Protein AF-A0A518D1M3-F1 (afdb_monomer_lite)

Radius of gyration: 29.86 Å; chains: 1; bounding box: 69×58×86 Å

Secondary structure (DSSP, 8-state):
--B-SEEES--TTSHHHHSSS----PEEEEEPPGGGGGSTT-TT--SEEEEEE-BS--GGG-B-TTSPBPPPB--B--TTTTSSTTEEEEEEES-SS-TT-EEEEEETTEEEE-----GGGB-HHHHHHHHHHHHHHHTTTT---S----S--TTHHHHHHHHHHTHHHHHHHHHHHHHHHHHHHHHHHHHHTTS---HHHHHHHTPPPPPPPPHHHHHHHHHHHHHHHHHHHHHTT-HHHHHHHHHHHGGGEEEETTTTEEEE-HHHHHHT--SS-THHHHHHHHTPPPTTS-SSPPPHHHHHHHHHHHHHH-----SHHHHHHHHHHHGGGEEEETTTTSEEEEPPPPTT---S-TTT-TTEEEEEEEEEETTEEEEEEEEEE-TT-EEEEE--TTS-PPB-EEE----TTEEE-SPPBPPPPEEPTT-TT-EEEESEEEEEEEEEE-TTS-TT---EEEEEE-EE-SS-BPPPEEEEEEEEE-S---

Organism: NCBI:txid2528008

Sequence (490 aa):
MCLDHSAHGLRANHAIFQGPLPVQITYDETPTPEGYRSWPGGAELGPTMQTWRVQTRGFSDGRDENGERVEPGIVATPEGFLDSPDAEIVSGGLNMKGPRSVAIGRHGNLTLWGFHARPDRLTPDARNAFVNTVVWTAGFDGQRPLVRNVARSRDGVEGVLSFSRAIRTSWDSMNEWIDEQNAELEALRAEAATRELDDDERQRLEGVPRKKQSFEAFAEERLRRYHGDERFELFGTDVDAHARWYEEHLEYLVWNADDYRFDVDPNALALGLSNREVDSLYDAIDLIVDADETDDEIDEQSARALVFLARYTGQALGTRDEWTAWLDQVEERLFFSDVGGYRFFVEPLPPGAIEPPDPGNDKVSFAASLVDGDDGPQLVLRVRLAPGWHLYDRVPPSAPYTVLSIDGDLAGPLSARGAWTRPRSAPYPGTPGITVWEHRVEFTRAVNVDSSESTADLGSISIAFQVCDDQRCLRPTQLEVPIVDRREAR

InterPro domains:
  IPR028250 Thiol:disulfide interchange protein DsbD, N-terminal domain [PF11412] (368-478)
  IPR036929 Thiol:disulfide interchange protein DsbD, N-terminal domain superfamily [G3DSA:2.60.40.1250] (356-490)

Structure (mmCIF, N/CA/C/O backbone):
data_AF-A0A518D1M3-F1
#
_entry.id   AF-A0A518D1M3-F1
#
loop_
_atom_site.group_PDB
_atom_site.id
_atom_site.type_symbol
_atom_site.label_atom_id
_atom_site.label_alt_id
_atom_site.label_comp_id
_atom_site.label_asym_id
_atom_site.label_entity_id
_atom_site.label_seq_id
_atom_site.pdbx_PDB_ins_code
_atom_site.Cartn_x
_atom_site.Cartn_y
_atom_site.Cartn_z
_atom_site.occupancy
_atom_site.B_iso_or_equiv
_atom_site.auth_seq_id
_atom_site.auth_comp_id
_atom_site.auth_asym_id
_atom_site.auth_atom_id
_atom_site.pdbx_PDB_model_num
ATOM 1 N N . MET A 1 1 ? 14.874 -6.002 -9.501 1.00 80.00 1 MET A N 1
ATOM 2 C CA . MET A 1 1 ? 15.933 -5.101 -9.998 1.00 80.00 1 MET A CA 1
ATOM 3 C C . MET A 1 1 ? 15.615 -4.765 -11.439 1.00 80.00 1 MET A C 1
ATOM 5 O O . MET A 1 1 ? 15.471 -5.687 -12.231 1.00 80.00 1 MET A O 1
ATOM 9 N N . CYS A 1 2 ? 15.364 -3.491 -11.722 1.00 90.38 2 CYS A N 1
ATOM 10 C CA . CYS A 1 2 ? 15.031 -2.947 -13.047 1.00 90.38 2 CYS A CA 1
ATOM 11 C C . CYS A 1 2 ? 14.865 -1.415 -13.005 1.00 90.38 2 CYS A C 1
ATOM 13 O O . CYS A 1 2 ? 14.185 -0.867 -13.868 1.00 90.38 2 CYS A O 1
ATOM 15 N N . LEU A 1 3 ? 15.358 -0.742 -11.957 1.00 95.50 3 LEU A N 1
ATOM 16 C CA . LEU A 1 3 ? 15.304 0.716 -11.865 1.00 95.50 3 LEU A CA 1
ATOM 17 C C . LEU A 1 3 ? 16.443 1.302 -12.695 1.00 95.50 3 LEU A C 1
ATOM 19 O O . LEU A 1 3 ? 17.577 0.823 -12.628 1.00 95.50 3 LEU A O 1
ATOM 23 N N . ASP A 1 4 ? 16.116 2.331 -13.455 1.00 95.00 4 ASP A N 1
ATOM 24 C CA . ASP A 1 4 ? 17.014 3.042 -14.343 1.00 95.00 4 ASP A CA 1
ATOM 25 C C . ASP A 1 4 ? 17.515 4.356 -13.718 1.00 95.00 4 ASP A C 1
ATOM 27 O O . ASP A 1 4 ? 17.460 4.550 -12.503 1.00 95.00 4 ASP A O 1
ATOM 31 N N . HIS A 1 5 ? 18.039 5.272 -14.533 1.00 94.81 5 HIS A N 1
ATOM 32 C CA . HIS A 1 5 ? 18.809 6.407 -14.038 1.00 94.81 5 HIS A CA 1
ATOM 33 C C . HIS A 1 5 ? 18.028 7.595 -13.460 1.00 94.81 5 HIS A C 1
ATOM 35 O O . HIS A 1 5 ? 18.636 8.458 -12.815 1.00 94.81 5 HIS A O 1
ATOM 41 N N . SER A 1 6 ? 16.722 7.692 -13.715 1.00 97.44 6 SER A N 1
ATOM 42 C CA . SER A 1 6 ? 15.926 8.870 -13.345 1.00 97.44 6 SER A CA 1
ATOM 43 C C . SER A 1 6 ? 14.744 8.535 -12.448 1.00 97.44 6 SER A C 1
ATOM 45 O O . SER A 1 6 ? 14.057 7.533 -12.638 1.00 97.44 6 SER A O 1
ATOM 47 N N . ALA A 1 7 ? 14.474 9.435 -11.504 1.00 98.06 7 ALA A N 1
ATOM 48 C CA . ALA A 1 7 ? 13.261 9.454 -10.701 1.00 98.06 7 ALA A CA 1
ATOM 49 C C . ALA A 1 7 ? 12.123 10.156 -11.453 1.00 98.06 7 ALA A C 1
ATOM 51 O O . ALA A 1 7 ? 12.363 11.026 -12.289 1.00 98.06 7 ALA A O 1
ATOM 52 N N . HIS A 1 8 ? 10.881 9.831 -11.112 1.00 97.38 8 HIS A N 1
ATOM 53 C CA . HIS A 1 8 ? 9.694 10.580 -11.529 1.00 97.38 8 HIS A CA 1
ATOM 54 C C . HIS A 1 8 ? 8.667 10.607 -10.395 1.00 97.38 8 HIS A C 1
ATOM 56 O O . HIS A 1 8 ? 8.782 9.848 -9.433 1.00 97.38 8 HIS A O 1
ATOM 62 N N . GLY A 1 9 ? 7.647 11.465 -10.501 1.00 94.44 9 GLY A N 1
ATOM 63 C CA . GLY A 1 9 ? 6.623 11.588 -9.455 1.00 94.44 9 GLY A CA 1
ATOM 64 C C . GLY A 1 9 ? 7.218 11.985 -8.100 1.00 94.44 9 GLY A C 1
ATOM 65 O O . GLY A 1 9 ? 6.880 11.394 -7.080 1.00 94.44 9 GLY A O 1
ATOM 66 N N . LEU A 1 10 ? 8.175 12.918 -8.105 1.00 94.94 10 LEU A N 1
ATOM 67 C CA . LEU A 1 10 ? 8.869 13.345 -6.896 1.00 94.94 10 LEU A CA 1
ATOM 68 C C . LEU A 1 10 ? 7.947 14.172 -6.001 1.00 94.94 10 LEU A C 1
ATOM 70 O O . LEU A 1 10 ? 7.355 15.154 -6.451 1.00 94.94 10 LEU A O 1
ATOM 74 N N . ARG A 1 11 ? 7.948 13.870 -4.703 1.00 93.69 11 ARG A N 1
ATOM 75 C CA . ARG A 1 11 ? 7.491 14.809 -3.673 1.00 93.69 11 ARG A CA 1
ATOM 76 C C . ARG A 1 11 ? 8.565 15.875 -3.456 1.00 93.69 11 ARG A C 1
ATOM 78 O O . ARG A 1 11 ? 9.362 15.775 -2.534 1.00 93.69 11 ARG A O 1
ATOM 85 N N . ALA A 1 12 ? 8.625 16.882 -4.328 1.00 90.44 12 ALA A N 1
ATOM 86 C CA . ALA A 1 12 ? 9.702 17.884 -4.331 1.00 90.44 12 ALA A CA 1
ATOM 87 C C . ALA A 1 12 ? 9.860 18.649 -2.998 1.00 90.44 12 ALA A C 1
ATOM 89 O O . ALA A 1 12 ? 10.971 19.038 -2.647 1.00 90.44 12 ALA A O 1
ATOM 90 N N . ASN A 1 13 ? 8.779 18.809 -2.228 1.00 91.25 13 ASN A N 1
ATOM 91 C CA . ASN A 1 13 ? 8.800 19.453 -0.907 1.00 91.25 13 ASN A CA 1
ATOM 92 C C . ASN A 1 13 ? 9.264 18.520 0.229 1.00 91.25 13 ASN A C 1
ATOM 94 O O . ASN A 1 13 ? 9.352 18.949 1.376 1.00 91.25 13 ASN A O 1
ATOM 98 N N . HIS A 1 14 ? 9.561 17.250 -0.061 1.00 95.12 14 HIS A N 1
ATOM 99 C CA . HIS A 1 14 ? 9.989 16.280 0.942 1.00 95.12 14 HIS A CA 1
ATOM 100 C C . HIS A 1 14 ? 11.345 16.654 1.556 1.00 95.12 14 HIS A C 1
ATOM 102 O O . HIS A 1 14 ? 12.236 17.147 0.861 1.00 95.12 14 HIS A O 1
ATOM 108 N N . ALA A 1 15 ? 11.530 16.345 2.844 1.00 91.44 15 ALA A N 1
ATOM 109 C CA . ALA A 1 15 ? 12.691 16.749 3.640 1.00 91.44 15 ALA A CA 1
ATOM 110 C C . ALA A 1 15 ? 14.044 16.452 2.965 1.00 91.44 15 ALA A C 1
ATOM 112 O O . ALA A 1 15 ? 14.940 17.292 2.995 1.00 91.44 15 ALA A O 1
ATOM 113 N N . ILE A 1 16 ? 14.171 15.312 2.272 1.00 95.69 16 ILE A N 1
ATOM 114 C CA . ILE A 1 16 ? 15.420 14.921 1.590 1.00 95.69 16 ILE A CA 1
ATOM 115 C C . ILE A 1 16 ? 15.856 15.892 0.479 1.00 95.69 16 ILE A C 1
ATOM 117 O O . ILE A 1 16 ? 17.037 15.942 0.135 1.00 95.69 16 ILE A O 1
ATOM 121 N N . PHE A 1 17 ? 14.925 16.665 -0.081 1.00 96.19 17 PHE A N 1
ATOM 122 C CA . PHE A 1 17 ? 15.203 17.675 -1.105 1.00 96.19 17 PHE A CA 1
ATOM 123 C C . PHE A 1 17 ? 15.346 19.085 -0.521 1.00 96.19 17 PHE A C 1
ATOM 125 O O . PHE A 1 17 ? 15.860 19.972 -1.194 1.00 96.19 17 PHE A O 1
ATOM 132 N N . GLN A 1 18 ? 14.922 19.293 0.728 1.00 93.25 18 GLN A N 1
ATOM 133 C CA . GLN A 1 18 ? 14.932 20.605 1.378 1.00 93.25 18 GLN A CA 1
ATOM 134 C C . GLN A 1 18 ? 16.204 20.856 2.198 1.00 93.25 18 GLN A C 1
ATOM 136 O O . GLN A 1 18 ? 16.619 22.001 2.360 1.00 93.25 18 GLN A O 1
ATOM 141 N N . GLY A 1 19 ? 16.857 19.807 2.701 1.00 88.38 19 GLY A N 1
ATOM 142 C CA . GLY A 1 19 ? 18.107 19.953 3.439 1.00 88.38 19 GLY A CA 1
ATOM 143 C C . GLY A 1 19 ? 18.512 18.692 4.200 1.00 88.38 19 GLY A C 1
ATOM 144 O O . GLY A 1 19 ? 17.816 17.680 4.140 1.00 88.38 19 GLY A O 1
ATOM 145 N N . PRO A 1 20 ? 19.644 18.724 4.925 1.00 93.75 20 PRO A N 1
ATOM 146 C CA . PRO A 1 20 ? 20.474 19.899 5.228 1.00 93.75 20 PRO A CA 1
ATOM 147 C C . PRO A 1 20 ? 21.391 20.390 4.093 1.00 93.75 20 PRO A C 1
ATOM 149 O O . PRO A 1 20 ? 21.844 21.532 4.140 1.00 93.75 20 PRO A O 1
ATOM 152 N N . LEU A 1 21 ? 21.691 19.568 3.085 1.00 98.00 21 LEU A N 1
ATOM 153 C CA . LEU A 1 21 ? 22.458 19.990 1.909 1.00 98.00 21 LEU A CA 1
ATOM 154 C C . LEU A 1 21 ? 21.520 20.512 0.812 1.00 98.00 21 LEU A C 1
ATOM 156 O O . LEU A 1 21 ? 20.450 19.933 0.620 1.00 98.00 21 LEU A O 1
ATOM 160 N N . PRO A 1 22 ? 21.905 21.560 0.062 1.00 97.50 22 PRO A N 1
ATOM 161 C CA . PRO A 1 22 ? 21.064 22.100 -0.999 1.00 97.50 22 PRO A CA 1
ATOM 162 C C . PRO A 1 22 ? 20.900 21.081 -2.130 1.00 97.50 22 PRO A C 1
ATOM 164 O O . PRO A 1 22 ? 21.886 20.513 -2.604 1.00 97.50 22 PRO A O 1
ATOM 167 N N . VAL A 1 23 ? 19.664 20.886 -2.584 1.00 97.81 23 VAL A N 1
ATOM 168 C CA . VAL A 1 23 ? 19.331 20.049 -3.741 1.00 97.81 23 VAL A CA 1
ATOM 169 C C . VAL A 1 23 ? 18.539 20.894 -4.728 1.00 97.81 23 VAL A C 1
ATOM 171 O O . VAL A 1 23 ? 17.503 21.457 -4.382 1.00 97.81 23 VAL A O 1
ATOM 174 N N . GLN A 1 24 ? 19.015 20.988 -5.965 1.00 96.31 24 GLN A N 1
ATOM 175 C CA . GLN A 1 24 ? 18.282 21.610 -7.060 1.00 96.31 24 GLN A CA 1
ATOM 176 C C . GLN A 1 24 ? 17.697 20.525 -7.961 1.00 96.31 24 GLN A C 1
ATOM 178 O O . GLN A 1 24 ? 18.408 19.821 -8.679 1.00 96.31 24 GLN A O 1
ATOM 183 N N . ILE A 1 25 ? 16.372 20.389 -7.938 1.00 96.12 25 ILE A N 1
ATOM 184 C CA . ILE A 1 25 ? 15.677 19.479 -8.849 1.00 96.12 25 ILE A CA 1
ATOM 185 C C . ILE A 1 25 ? 15.530 20.179 -10.200 1.00 96.12 25 ILE A C 1
ATOM 187 O O . ILE A 1 25 ? 14.725 21.095 -10.358 1.00 96.12 25 ILE A O 1
ATOM 191 N N . THR A 1 26 ? 16.314 19.726 -11.175 1.00 95.56 26 THR A N 1
ATOM 192 C CA . THR A 1 26 ? 16.139 20.085 -12.586 1.00 95.56 26 THR A CA 1
ATOM 193 C C . THR A 1 26 ? 15.410 18.949 -13.287 1.00 95.56 26 THR A C 1
ATOM 195 O O . THR A 1 26 ? 15.885 17.813 -13.260 1.00 95.56 26 THR A O 1
ATOM 198 N N . TYR A 1 27 ? 14.253 19.246 -13.875 1.00 97.12 27 TYR A N 1
ATOM 199 C CA . TYR A 1 27 ? 13.467 18.251 -14.593 1.00 97.12 27 TYR A CA 1
ATOM 200 C C . TYR A 1 27 ? 13.876 18.159 -16.063 1.00 97.12 27 TYR A C 1
ATOM 202 O O . TYR A 1 27 ? 14.004 19.177 -16.743 1.00 97.12 27 TYR A O 1
ATOM 210 N N . ASP A 1 28 ? 14.007 16.925 -16.538 1.00 96.25 28 ASP A N 1
ATOM 211 C CA . ASP A 1 28 ? 14.121 16.560 -17.943 1.00 96.25 28 ASP A CA 1
ATOM 212 C C . ASP A 1 28 ? 12.776 16.016 -18.442 1.00 96.25 28 ASP A C 1
ATOM 214 O O . ASP A 1 28 ? 12.104 15.241 -17.746 1.00 96.25 28 ASP A O 1
ATOM 218 N N . GLU A 1 29 ? 12.408 16.369 -19.673 1.00 97.44 29 GLU A N 1
ATOM 219 C CA . GLU A 1 29 ? 11.281 15.760 -20.375 1.00 97.44 29 GLU A CA 1
ATOM 220 C C . GLU A 1 29 ? 11.749 14.480 -21.081 1.00 97.44 29 GLU A C 1
ATOM 222 O O . GLU A 1 29 ? 12.463 14.527 -22.083 1.00 97.44 29 GLU A O 1
ATOM 227 N N . THR A 1 30 ? 11.353 13.327 -20.542 1.00 94.94 30 THR A N 1
ATOM 228 C CA . THR A 1 30 ? 11.777 12.008 -21.033 1.00 94.94 30 THR A CA 1
ATOM 229 C C . THR A 1 30 ? 10.604 11.295 -21.707 1.00 94.94 30 THR A C 1
ATOM 231 O O . THR A 1 30 ? 9.487 11.368 -21.185 1.00 94.94 30 THR A O 1
ATOM 234 N N . PRO A 1 31 ? 10.807 10.578 -22.833 1.00 95.56 31 PRO A N 1
ATOM 235 C CA . PRO A 1 31 ? 9.777 9.716 -23.404 1.00 95.56 31 PRO A CA 1
ATOM 236 C C . PRO A 1 31 ? 9.237 8.735 -22.365 1.00 95.56 31 PRO A C 1
ATOM 238 O O . PRO A 1 31 ? 10.000 8.086 -21.649 1.00 95.56 31 PRO A O 1
ATOM 241 N N . THR A 1 32 ? 7.917 8.618 -22.274 1.00 95.25 32 THR A N 1
ATOM 242 C CA . THR A 1 32 ? 7.303 7.638 -21.379 1.00 95.25 32 THR A CA 1
ATOM 243 C C . THR A 1 32 ? 7.656 6.229 -21.863 1.00 95.25 32 THR A C 1
ATOM 245 O O . THR A 1 32 ? 7.412 5.934 -23.036 1.00 95.25 32 THR A O 1
ATOM 248 N N . PRO A 1 33 ? 8.203 5.345 -21.002 1.00 91.94 33 PRO A N 1
ATOM 249 C CA . PRO A 1 33 ? 8.533 3.981 -21.398 1.00 91.94 33 PRO A CA 1
ATOM 250 C C . PRO A 1 33 ? 7.322 3.278 -22.010 1.00 91.94 33 PRO A C 1
ATOM 252 O O . PRO A 1 33 ? 6.264 3.213 -21.386 1.00 91.94 33 PRO A O 1
ATOM 255 N N . GLU A 1 34 ? 7.471 2.728 -23.215 1.00 85.44 34 GLU A N 1
ATOM 256 C CA . GLU A 1 34 ? 6.360 2.106 -23.949 1.00 85.44 34 GLU A CA 1
ATOM 257 C C . GLU A 1 34 ? 5.673 1.009 -23.122 1.00 85.44 34 GLU A C 1
ATOM 259 O O . GLU A 1 34 ? 4.446 0.957 -23.026 1.00 85.44 34 GLU A O 1
ATOM 264 N N . GLY A 1 35 ? 6.472 0.211 -22.407 1.00 83.00 35 GLY A N 1
ATOM 265 C CA . GLY A 1 35 ? 5.978 -0.840 -21.523 1.00 83.00 35 GLY A CA 1
ATOM 266 C C . GLY A 1 35 ? 5.054 -0.346 -20.405 1.00 83.00 35 GLY A C 1
ATOM 267 O O . GLY A 1 35 ? 4.206 -1.117 -19.962 1.00 83.00 35 GLY A O 1
ATOM 268 N N . TYR A 1 36 ? 5.141 0.921 -19.969 1.00 89.12 36 TYR A N 1
ATOM 269 C CA . TYR A 1 36 ? 4.259 1.459 -18.923 1.00 89.12 36 TYR A CA 1
ATOM 270 C C . TYR A 1 36 ? 2.790 1.402 -19.318 1.00 89.12 36 TYR A C 1
ATOM 272 O O . TYR A 1 36 ? 1.959 1.194 -18.444 1.00 89.12 36 TYR A O 1
ATOM 280 N N . ARG A 1 37 ? 2.463 1.502 -20.612 1.00 85.69 37 ARG A N 1
ATOM 281 C CA . ARG A 1 37 ? 1.076 1.476 -21.105 1.00 85.69 37 ARG A CA 1
ATOM 282 C C . ARG A 1 37 ? 0.308 0.214 -20.723 1.00 85.69 37 ARG A C 1
ATOM 284 O O . ARG A 1 37 ? -0.910 0.270 -20.611 1.00 85.69 37 ARG A O 1
ATOM 291 N N . SER A 1 38 ? 1.017 -0.892 -20.511 1.00 80.00 38 SER A N 1
ATOM 292 C CA . SER A 1 38 ? 0.429 -2.186 -20.142 1.00 80.00 38 SER A CA 1
ATOM 293 C C . SER A 1 38 ? 0.268 -2.374 -18.626 1.00 80.00 38 SER A C 1
ATOM 295 O O . SER A 1 38 ? -0.288 -3.379 -18.186 1.00 80.00 38 SER A O 1
ATOM 297 N N . TRP A 1 39 ? 0.764 -1.434 -17.816 1.00 83.06 39 TRP A N 1
ATOM 298 C CA . TRP A 1 39 ? 0.674 -1.478 -16.357 1.00 83.06 39 TRP A CA 1
ATOM 299 C C . TRP A 1 39 ? -0.479 -0.609 -15.829 1.00 83.06 39 TRP A C 1
ATOM 301 O O . TRP A 1 39 ? -0.817 0.406 -16.450 1.00 83.06 39 TRP A O 1
ATOM 311 N N . PRO A 1 40 ? -1.040 -0.949 -14.651 1.00 82.06 40 PRO A N 1
ATOM 312 C CA . PRO A 1 40 ? -1.964 -0.087 -13.917 1.00 82.06 40 PRO A CA 1
ATOM 313 C C . PRO A 1 40 ? -1.496 1.372 -13.828 1.00 82.06 40 PRO A C 1
ATOM 315 O O . PRO A 1 40 ? -0.341 1.657 -13.498 1.00 82.06 40 PRO A O 1
ATOM 318 N N . GLY A 1 41 ? -2.395 2.305 -14.152 1.00 82.69 41 GLY A N 1
ATOM 319 C CA . GLY A 1 41 ? -2.112 3.747 -14.202 1.00 82.69 41 GLY A CA 1
ATOM 320 C C . GLY A 1 41 ? -1.275 4.223 -15.400 1.00 82.69 41 GLY A C 1
ATOM 321 O O . GLY A 1 41 ? -0.988 5.412 -15.507 1.00 82.69 41 GLY A O 1
ATOM 322 N N . GLY A 1 42 ? -0.871 3.334 -16.312 1.00 86.38 42 GLY A N 1
ATOM 323 C CA . GLY A 1 42 ? -0.042 3.688 -17.467 1.00 86.38 42 GLY A CA 1
ATOM 324 C C . GLY A 1 42 ? -0.800 4.171 -18.703 1.00 86.38 42 GLY A C 1
ATOM 325 O O . GLY A 1 42 ? -0.245 4.916 -19.516 1.00 86.38 42 GLY A O 1
ATOM 326 N N . ALA A 1 43 ? -2.067 3.778 -18.859 1.00 85.56 43 ALA A N 1
ATOM 327 C CA . ALA A 1 43 ? -2.886 4.140 -20.018 1.00 85.56 43 ALA A CA 1
ATOM 328 C C . ALA A 1 43 ? -3.063 5.664 -20.164 1.00 85.56 43 ALA A C 1
ATOM 330 O O . ALA A 1 43 ? -3.052 6.180 -21.278 1.00 85.56 43 ALA A O 1
ATOM 331 N N . GLU A 1 44 ? -3.134 6.384 -19.044 1.00 87.56 44 GLU A N 1
ATOM 332 C CA . GLU A 1 44 ? -3.400 7.828 -18.989 1.00 87.56 44 GLU A CA 1
ATOM 333 C C . GLU A 1 44 ? -2.148 8.705 -19.139 1.00 87.56 44 GLU A C 1
ATOM 335 O O . GLU A 1 44 ? -2.254 9.924 -19.260 1.00 87.56 44 GLU A O 1
ATOM 340 N N . LEU A 1 45 ? -0.947 8.116 -19.143 1.00 91.69 45 LEU A N 1
ATOM 341 C CA . LEU A 1 45 ? 0.293 8.890 -19.203 1.00 91.69 45 LEU A CA 1
ATOM 342 C C . LEU A 1 45 ? 0.420 9.683 -20.516 1.00 91.69 45 LEU A C 1
ATOM 344 O O . LEU A 1 45 ? -0.052 9.268 -21.577 1.00 91.69 45 LEU A O 1
ATOM 348 N N . GLY A 1 46 ? 1.115 10.818 -20.482 1.00 94.31 46 GLY A N 1
ATOM 349 C CA . GLY A 1 46 ? 1.498 11.541 -21.698 1.00 94.31 46 GLY A CA 1
ATOM 350 C C . GLY A 1 46 ? 2.502 10.754 -22.558 1.00 94.31 46 GLY A C 1
ATOM 351 O O . GLY A 1 46 ? 2.976 9.696 -22.149 1.00 94.31 46 GLY A O 1
ATOM 352 N N . PRO A 1 47 ? 2.836 11.229 -23.771 1.00 96.00 47 PRO A N 1
ATOM 353 C CA . PRO A 1 47 ? 3.946 10.671 -24.554 1.00 96.00 47 PRO A CA 1
ATOM 354 C C . PRO A 1 47 ? 5.310 10.912 -23.884 1.00 96.00 47 PRO A C 1
ATOM 356 O O . PRO A 1 47 ? 6.270 10.188 -24.149 1.00 96.00 47 PRO A O 1
ATOM 359 N N . THR A 1 48 ? 5.389 11.921 -23.017 1.00 96.88 48 THR A N 1
ATOM 360 C CA . THR A 1 48 ? 6.559 12.266 -22.216 1.00 96.88 48 THR A CA 1
ATOM 361 C C . THR A 1 48 ? 6.175 12.429 -20.748 1.00 96.88 48 THR A C 1
ATOM 363 O O . THR A 1 48 ? 5.006 12.626 -20.399 1.00 96.88 48 THR A O 1
ATOM 366 N N . MET A 1 49 ? 7.173 12.335 -19.873 1.00 95.81 49 MET A N 1
ATOM 367 C CA . MET A 1 49 ? 7.038 12.544 -18.439 1.00 95.81 49 MET A CA 1
ATOM 368 C C . MET A 1 49 ? 8.193 13.381 -17.893 1.00 95.81 49 MET A C 1
ATOM 370 O O . MET A 1 49 ? 9.316 13.320 -18.393 1.00 95.81 49 MET A O 1
ATOM 374 N N . GLN A 1 50 ? 7.908 14.153 -16.845 1.00 97.25 50 GLN A N 1
ATOM 375 C CA . GLN A 1 50 ? 8.925 14.911 -16.124 1.00 97.25 50 GLN A CA 1
ATOM 376 C C . GLN A 1 50 ? 9.731 13.965 -15.237 1.00 97.25 50 GLN A C 1
ATOM 378 O O . GLN A 1 50 ? 9.174 13.207 -14.436 1.00 97.25 50 GLN A O 1
ATOM 383 N N . THR A 1 51 ? 11.048 14.014 -15.384 1.00 97.75 51 THR A N 1
ATOM 384 C CA . THR A 1 51 ? 11.980 13.129 -14.686 1.00 97.75 51 THR A CA 1
ATOM 385 C C . THR A 1 51 ? 13.120 13.924 -14.077 1.00 97.75 51 THR A C 1
ATOM 387 O O . THR A 1 51 ? 13.514 14.947 -14.618 1.00 97.75 51 THR A O 1
ATOM 390 N N . TRP A 1 52 ? 13.665 13.462 -12.957 1.00 98.12 52 TRP A N 1
ATOM 391 C CA . TRP A 1 52 ? 14.870 14.028 -12.359 1.00 98.12 52 TRP A CA 1
ATOM 392 C C . TRP A 1 52 ? 16.007 13.023 -12.472 1.00 98.12 52 TRP A C 1
ATOM 394 O O . TRP A 1 52 ? 15.883 11.882 -12.014 1.00 98.12 52 TRP A O 1
ATOM 404 N N . ARG A 1 53 ? 17.117 13.433 -13.089 1.00 96.94 53 ARG A N 1
ATOM 405 C CA . ARG A 1 53 ? 18.260 12.547 -13.300 1.00 96.94 53 ARG A CA 1
ATOM 406 C C . ARG A 1 53 ? 19.059 12.348 -12.013 1.00 96.94 53 ARG A C 1
ATOM 408 O O . ARG A 1 53 ? 19.696 13.273 -11.505 1.00 96.94 53 ARG A O 1
ATOM 415 N N . VAL A 1 54 ? 19.061 11.112 -11.515 1.00 97.44 54 VAL A N 1
ATOM 416 C CA . VAL A 1 54 ? 19.710 10.740 -10.248 1.00 97.44 54 VAL A CA 1
ATOM 417 C C . VAL A 1 54 ? 21.138 10.260 -10.486 1.00 97.44 54 VAL A C 1
ATOM 419 O O . VAL A 1 54 ? 22.077 10.703 -9.825 1.00 97.44 54 VAL A O 1
ATOM 422 N N . GLN A 1 55 ? 21.321 9.388 -11.475 1.00 94.75 55 GLN A N 1
ATOM 423 C CA . GLN A 1 55 ? 22.622 8.846 -11.860 1.00 94.75 55 GLN A CA 1
ATOM 424 C C . GLN A 1 55 ? 22.987 9.247 -13.294 1.00 94.75 55 GLN A C 1
ATOM 426 O O . GLN A 1 55 ? 22.133 9.449 -14.158 1.00 94.75 55 GLN A O 1
ATOM 431 N N . THR A 1 56 ? 24.284 9.410 -13.543 1.00 92.19 56 THR A N 1
ATOM 432 C CA . THR A 1 56 ? 24.825 9.893 -14.821 1.00 92.19 56 THR A CA 1
ATOM 433 C C . THR A 1 56 ? 24.699 8.869 -15.942 1.00 92.19 56 THR A C 1
ATOM 435 O O . THR A 1 56 ? 24.748 9.252 -17.108 1.00 92.19 56 THR A O 1
ATOM 438 N N . ARG A 1 57 ? 24.523 7.590 -15.595 1.00 89.50 57 ARG A N 1
ATOM 439 C CA . ARG A 1 57 ? 24.194 6.496 -16.509 1.00 89.50 57 ARG A CA 1
ATOM 440 C C . ARG A 1 57 ? 23.241 5.508 -15.867 1.00 89.50 57 ARG A C 1
ATOM 442 O O . ARG A 1 57 ? 23.317 5.276 -14.662 1.00 89.50 57 ARG A O 1
ATOM 449 N N . GLY A 1 58 ? 22.392 4.915 -16.685 1.00 88.25 58 GLY A N 1
ATOM 450 C CA . GLY A 1 58 ? 21.461 3.857 -16.335 1.00 88.25 58 GLY A CA 1
ATOM 451 C C . GLY A 1 58 ? 21.785 2.531 -17.006 1.00 88.25 58 GLY A C 1
ATOM 452 O O . GLY A 1 58 ? 22.680 2.456 -17.847 1.00 88.25 58 GLY A O 1
ATOM 453 N N . PHE A 1 59 ? 21.058 1.474 -16.647 1.00 86.06 59 PHE A N 1
ATOM 454 C CA . PHE A 1 59 ? 21.254 0.166 -17.285 1.00 86.06 59 PHE A CA 1
ATOM 455 C C . PHE A 1 59 ? 20.787 0.172 -18.750 1.00 86.06 59 PHE A C 1
ATOM 457 O O . PHE A 1 59 ? 21.300 -0.597 -19.564 1.00 86.06 59 PHE A O 1
ATOM 464 N N . SER A 1 60 ? 19.845 1.055 -19.101 1.00 87.06 60 SER A N 1
ATOM 465 C CA . SER A 1 60 ? 19.387 1.255 -20.481 1.00 87.06 60 SER A CA 1
ATOM 466 C C . SER A 1 60 ? 20.427 1.945 -21.368 1.00 87.06 60 SER A C 1
ATOM 468 O O . SER A 1 60 ? 20.420 1.741 -22.580 1.00 87.06 60 SER A O 1
ATOM 470 N N . ASP A 1 61 ? 21.381 2.673 -20.774 1.00 85.19 61 ASP A N 1
ATOM 471 C CA . ASP A 1 61 ? 22.497 3.317 -21.482 1.00 85.19 61 ASP A CA 1
ATOM 472 C C . ASP A 1 61 ? 23.597 2.316 -21.905 1.00 85.19 61 ASP A C 1
ATOM 474 O O . ASP A 1 61 ? 24.598 2.697 -22.523 1.00 85.19 61 ASP A O 1
ATOM 478 N N . GLY A 1 62 ? 23.439 1.031 -21.569 1.00 81.44 62 GLY A N 1
ATOM 479 C CA . GLY A 1 62 ? 24.328 -0.053 -21.975 1.00 81.44 62 GLY A CA 1
ATOM 480 C C . GLY A 1 62 ? 25.559 -0.218 -21.080 1.00 81.44 62 GLY A C 1
ATOM 481 O O . GLY A 1 62 ? 25.450 -0.446 -19.874 1.00 81.44 62 GLY A O 1
ATOM 482 N N . ARG A 1 63 ? 26.749 -0.214 -21.694 1.00 82.44 63 ARG A N 1
ATOM 483 C CA . ARG A 1 63 ? 28.032 -0.414 -20.999 1.00 82.44 63 ARG A CA 1
ATOM 484 C C . ARG A 1 63 ? 28.629 0.919 -20.538 1.00 82.44 63 ARG A C 1
ATOM 486 O O . ARG A 1 63 ? 28.415 1.955 -21.170 1.00 82.44 63 ARG A O 1
ATOM 493 N N . ASP A 1 64 ? 29.372 0.888 -19.439 1.00 81.12 64 ASP A N 1
ATOM 494 C CA . ASP A 1 64 ? 30.077 2.041 -18.884 1.00 81.12 64 ASP A CA 1
ATOM 495 C C . ASP A 1 64 ? 31.399 2.340 -19.616 1.00 81.12 64 ASP A C 1
ATOM 497 O O . ASP A 1 64 ? 31.746 1.688 -20.604 1.00 81.12 64 ASP A O 1
ATOM 501 N N . GLU A 1 65 ? 32.142 3.352 -19.155 1.00 81.81 65 GLU A N 1
ATOM 502 C CA . GLU A 1 65 ? 33.416 3.762 -19.760 1.00 81.81 65 GLU A CA 1
ATOM 503 C C . GLU A 1 65 ? 34.503 2.672 -19.780 1.00 81.81 65 GLU A C 1
ATOM 505 O O . GLU A 1 65 ? 35.424 2.758 -20.592 1.00 81.81 65 GLU A O 1
ATOM 510 N N . ASN A 1 66 ? 34.385 1.642 -18.938 1.00 82.81 66 ASN A N 1
ATOM 511 C CA . ASN A 1 66 ? 35.301 0.503 -18.888 1.00 82.81 66 ASN A CA 1
ATOM 512 C C . ASN A 1 66 ? 34.774 -0.698 -19.691 1.00 82.81 66 ASN A C 1
ATOM 514 O O . ASN A 1 66 ? 35.419 -1.745 -19.737 1.00 82.81 66 ASN A O 1
ATOM 518 N N . GLY A 1 67 ? 33.611 -0.560 -20.334 1.00 81.81 67 GLY A N 1
ATOM 519 C CA . GLY A 1 67 ? 32.944 -1.640 -21.050 1.00 81.81 67 GLY A CA 1
ATOM 520 C C . GLY A 1 67 ? 32.163 -2.594 -20.139 1.00 81.81 67 GLY A C 1
ATOM 521 O O . GLY A 1 67 ? 31.713 -3.640 -20.614 1.00 81.81 67 GLY A O 1
ATOM 522 N N . GLU A 1 68 ? 31.961 -2.270 -18.862 1.00 80.94 68 GLU A N 1
ATOM 523 C CA . GLU A 1 68 ? 31.194 -3.092 -17.919 1.00 80.94 68 GLU A CA 1
ATOM 524 C C . GLU A 1 68 ? 29.695 -2.783 -18.023 1.00 80.94 68 GLU A C 1
ATOM 526 O O . GLU A 1 68 ? 29.302 -1.679 -18.394 1.00 80.94 68 GLU A O 1
ATOM 531 N N . ARG A 1 69 ? 28.818 -3.756 -17.744 1.00 81.81 69 ARG A N 1
ATOM 532 C CA . ARG A 1 69 ? 27.366 -3.503 -17.735 1.00 81.81 69 ARG A CA 1
ATOM 533 C C . ARG A 1 69 ? 27.015 -2.595 -16.556 1.00 81.81 69 ARG A C 1
ATOM 535 O O . ARG A 1 69 ? 27.473 -2.831 -15.443 1.00 81.81 69 ARG A O 1
ATOM 542 N N . VAL A 1 70 ? 26.172 -1.589 -16.789 1.00 85.62 70 VAL A N 1
ATOM 543 C CA . VAL A 1 70 ? 25.614 -0.792 -15.693 1.00 85.62 70 VAL A CA 1
ATOM 544 C C . VAL A 1 70 ? 24.524 -1.610 -15.003 1.00 85.62 70 VAL A C 1
ATOM 546 O O . VAL A 1 70 ? 23.529 -1.987 -15.620 1.00 85.62 70 VAL A O 1
ATOM 549 N N . GLU A 1 71 ? 24.734 -1.909 -13.726 1.00 87.31 71 GLU A N 1
ATOM 550 C CA . GLU A 1 71 ? 23.800 -2.699 -12.924 1.00 87.31 71 GLU A CA 1
ATOM 551 C C . GLU A 1 71 ? 22.506 -1.915 -12.633 1.00 87.31 71 GLU A C 1
ATOM 553 O O . GLU A 1 71 ? 22.582 -0.752 -12.218 1.00 87.31 71 GLU A O 1
ATOM 558 N N . PRO A 1 72 ? 21.318 -2.525 -12.808 1.00 91.62 72 PRO A N 1
ATOM 559 C CA . PRO A 1 72 ? 20.049 -1.865 -12.538 1.00 91.62 72 PRO A CA 1
ATOM 560 C C . PRO A 1 72 ? 19.822 -1.672 -11.037 1.00 91.62 72 PRO A C 1
ATOM 562 O O . PRO A 1 72 ? 20.159 -2.528 -10.218 1.00 91.62 72 PRO A O 1
ATOM 565 N N . GLY A 1 73 ? 19.138 -0.588 -10.677 1.00 94.31 73 GLY A N 1
ATOM 566 C CA . GLY A 1 73 ? 18.635 -0.399 -9.323 1.00 94.31 73 GLY A CA 1
ATOM 567 C C . GLY A 1 73 ? 17.413 -1.273 -9.017 1.00 94.31 73 GLY A C 1
ATOM 568 O O . GLY A 1 73 ? 16.951 -2.100 -9.820 1.00 94.31 73 GLY A O 1
ATOM 569 N N . ILE A 1 74 ? 16.827 -1.058 -7.846 1.00 94.75 74 ILE A N 1
ATOM 570 C CA . ILE A 1 74 ? 15.650 -1.781 -7.370 1.00 94.75 74 ILE A CA 1
ATOM 571 C C . ILE A 1 74 ? 14.460 -0.836 -7.197 1.00 94.75 74 ILE A C 1
ATOM 573 O O . ILE A 1 74 ? 14.604 0.286 -6.730 1.00 94.75 74 ILE A O 1
ATOM 577 N N . VAL A 1 75 ? 13.276 -1.312 -7.576 1.00 95.25 75 VAL A N 1
ATOM 578 C CA . VAL A 1 75 ? 12.001 -0.705 -7.187 1.00 95.25 75 VAL A CA 1
ATOM 579 C C . VAL A 1 75 ? 11.251 -1.670 -6.285 1.00 95.25 75 VAL A C 1
ATOM 581 O O . VAL A 1 75 ? 11.371 -2.889 -6.454 1.00 95.25 75 VAL A O 1
ATOM 584 N N . ALA A 1 76 ? 10.473 -1.124 -5.358 1.00 93.50 76 ALA A N 1
ATOM 585 C CA . ALA A 1 76 ? 9.479 -1.876 -4.616 1.00 93.50 76 ALA A CA 1
ATOM 586 C C . ALA A 1 76 ? 8.133 -1.880 -5.352 1.00 93.50 76 ALA A C 1
ATOM 588 O O . ALA A 1 76 ? 7.777 -0.954 -6.088 1.00 93.50 76 ALA A O 1
ATOM 589 N N . THR A 1 77 ? 7.409 -2.973 -5.144 1.00 88.94 77 THR A N 1
ATOM 590 C CA . THR A 1 77 ? 6.023 -3.164 -5.564 1.00 88.94 77 THR A CA 1
ATOM 591 C C . THR A 1 77 ? 5.142 -2.073 -4.940 1.00 88.94 77 THR A C 1
ATOM 593 O O . THR A 1 77 ? 5.280 -1.836 -3.739 1.00 88.94 77 THR A O 1
ATOM 596 N N . PRO A 1 78 ? 4.286 -1.389 -5.719 1.00 90.12 78 PRO A N 1
ATOM 597 C CA . PRO A 1 78 ? 3.429 -0.332 -5.187 1.00 90.12 78 PRO A CA 1
ATOM 598 C C . PRO A 1 78 ? 2.222 -0.850 -4.406 1.00 90.12 78 PRO A C 1
ATOM 600 O O . PRO A 1 78 ? 1.768 -0.172 -3.489 1.00 90.12 78 PRO A O 1
ATOM 603 N N . GLU A 1 79 ? 1.705 -2.027 -4.759 1.00 90.75 79 GLU A N 1
ATOM 604 C CA . GLU A 1 79 ? 0.512 -2.594 -4.135 1.00 90.75 79 GLU A CA 1
ATOM 605 C C . GLU A 1 79 ? 0.762 -2.875 -2.647 1.00 90.75 79 GLU A C 1
ATOM 607 O O . GLU A 1 79 ? 1.677 -3.622 -2.283 1.00 90.75 79 GLU A O 1
ATOM 612 N N . GLY A 1 80 ? -0.051 -2.249 -1.796 1.00 92.00 80 GLY A N 1
ATOM 613 C CA . GLY A 1 80 ? 0.055 -2.315 -0.343 1.00 92.00 80 GLY A CA 1
ATOM 614 C C . GLY A 1 80 ? 1.290 -1.652 0.271 1.00 92.00 80 GLY A C 1
ATOM 615 O O . GLY A 1 80 ? 1.610 -1.886 1.436 1.00 92.00 80 GLY A O 1
ATOM 616 N N . PHE A 1 81 ? 2.026 -0.829 -0.488 1.00 94.38 81 PHE A N 1
ATOM 617 C CA . PHE A 1 81 ? 3.214 -0.151 0.042 1.00 94.38 81 PHE A CA 1
ATOM 618 C C . PHE A 1 81 ? 2.862 0.829 1.173 1.00 94.38 81 PHE A C 1
ATOM 620 O O . PHE A 1 81 ? 3.671 1.027 2.076 1.00 94.38 81 PHE A O 1
ATOM 627 N N . LEU A 1 82 ? 1.668 1.430 1.128 1.00 92.81 82 LEU A N 1
ATOM 628 C CA . LEU A 1 82 ? 1.170 2.401 2.109 1.00 92.81 82 LEU A CA 1
ATOM 629 C C . LEU A 1 82 ? 0.170 1.801 3.115 1.00 92.81 82 LEU A C 1
ATOM 631 O O . LEU A 1 82 ? -0.474 2.550 3.837 1.00 92.81 82 LEU A O 1
ATOM 635 N N . ASP A 1 83 ? 0.071 0.470 3.211 1.00 92.44 83 ASP A N 1
ATOM 636 C CA . ASP A 1 83 ? -0.849 -0.235 4.129 1.00 92.44 83 ASP A CA 1
ATOM 637 C C . ASP A 1 83 ? -0.526 -0.035 5.624 1.00 92.44 83 ASP A C 1
ATOM 639 O O . ASP A 1 83 ? -1.176 -0.612 6.492 1.00 92.44 83 ASP A O 1
ATOM 643 N N . SER A 1 84 ? 0.532 0.706 5.945 1.00 92.50 84 SER A N 1
ATOM 644 C CA . SER A 1 84 ? 1.012 0.907 7.307 1.00 92.50 84 SER A CA 1
ATOM 645 C C . SER A 1 84 ? 1.218 2.401 7.559 1.00 92.50 84 SER A C 1
ATOM 647 O O . SER A 1 84 ? 1.784 3.075 6.697 1.00 92.50 84 SER A O 1
ATOM 649 N N . PRO A 1 85 ? 0.805 2.952 8.714 1.00 90.44 85 PRO A N 1
ATOM 650 C CA . PRO A 1 85 ? 0.865 4.395 8.969 1.00 90.44 85 PRO A CA 1
ATOM 651 C C . PRO A 1 85 ? 2.299 4.933 9.083 1.00 90.44 85 PRO A C 1
ATOM 653 O O . PRO A 1 85 ? 2.538 6.125 8.917 1.00 90.44 85 PRO A O 1
ATOM 656 N N . ASP A 1 86 ? 3.281 4.060 9.317 1.00 91.25 86 ASP A N 1
ATOM 657 C CA . ASP A 1 86 ? 4.708 4.385 9.307 1.00 91.25 86 ASP A CA 1
ATOM 658 C C . ASP A 1 86 ? 5.338 4.337 7.901 1.00 91.25 86 ASP A C 1
ATOM 660 O O . ASP A 1 86 ? 6.569 4.416 7.785 1.00 91.25 86 ASP A O 1
ATOM 664 N N . ALA A 1 87 ? 4.518 4.193 6.854 1.00 93.50 87 ALA A N 1
ATOM 665 C CA . ALA A 1 87 ? 4.931 4.101 5.463 1.00 93.50 87 ALA A CA 1
ATOM 666 C C . ALA A 1 87 ? 4.811 5.415 4.692 1.00 93.50 87 ALA A C 1
ATOM 668 O O . ALA A 1 87 ? 3.839 6.154 4.823 1.00 93.50 87 ALA A O 1
ATOM 669 N N . GLU A 1 88 ? 5.752 5.660 3.782 1.00 93.25 88 GLU A N 1
ATOM 670 C CA . GLU A 1 88 ? 5.616 6.741 2.807 1.00 93.25 88 GLU A CA 1
ATOM 671 C C . GLU A 1 88 ? 6.372 6.486 1.501 1.00 93.25 88 GLU A C 1
ATOM 673 O O . GLU A 1 88 ? 7.424 5.844 1.473 1.00 93.25 88 GLU A O 1
ATOM 678 N N . ILE A 1 89 ? 5.855 7.056 0.411 1.00 96.12 89 ILE A N 1
ATOM 679 C CA . ILE A 1 89 ? 6.489 7.065 -0.910 1.00 96.12 89 ILE A CA 1
ATOM 680 C C . ILE A 1 89 ? 7.018 8.470 -1.175 1.00 96.12 89 ILE A C 1
ATOM 682 O O . ILE A 1 89 ? 6.268 9.440 -1.108 1.00 96.12 89 ILE A O 1
ATOM 686 N N . VAL A 1 90 ? 8.294 8.580 -1.533 1.00 96.69 90 VAL A N 1
ATOM 687 C CA . VAL A 1 90 ? 8.933 9.858 -1.879 1.00 96.69 90 VAL A CA 1
ATOM 688 C C . VAL A 1 90 ? 9.023 10.038 -3.392 1.00 96.69 90 VAL A C 1
ATOM 690 O O . VAL A 1 90 ? 8.826 11.147 -3.898 1.00 96.69 90 VAL A O 1
ATOM 693 N N . SER A 1 91 ? 9.321 8.962 -4.124 1.00 97.81 91 SER A N 1
ATOM 694 C CA . SER A 1 91 ? 9.359 8.985 -5.586 1.00 97.81 91 SER A CA 1
ATOM 695 C C . SER A 1 91 ? 9.193 7.605 -6.221 1.00 97.81 91 SER A C 1
ATOM 697 O O . SER A 1 91 ? 9.525 6.564 -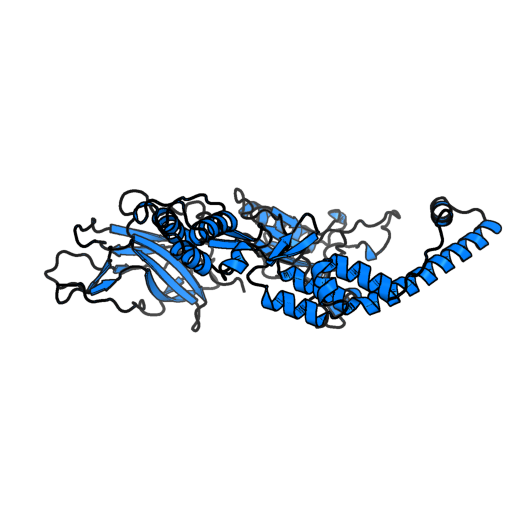5.641 1.00 97.81 91 SER A O 1
ATOM 699 N N . GLY A 1 92 ? 8.737 7.620 -7.473 1.00 97.00 92 GLY A N 1
ATOM 700 C CA . GLY A 1 92 ? 8.960 6.533 -8.419 1.00 97.00 92 GLY A CA 1
ATOM 701 C C . GLY A 1 92 ? 10.246 6.751 -9.219 1.00 97.00 92 GLY A C 1
ATOM 702 O O . GLY A 1 92 ? 11.029 7.673 -8.970 1.00 97.00 92 GLY A O 1
ATOM 703 N N . GLY A 1 93 ? 10.465 5.924 -10.233 1.00 95.81 93 GLY A N 1
ATOM 704 C CA . GLY A 1 93 ? 11.571 6.109 -11.166 1.00 95.81 93 GLY A CA 1
ATOM 705 C C . GLY A 1 93 ? 11.405 5.273 -12.417 1.00 95.81 93 GLY A C 1
ATOM 706 O O . GLY A 1 93 ? 10.601 4.348 -12.433 1.00 95.81 93 GLY A O 1
ATOM 707 N N . LEU A 1 94 ? 12.133 5.612 -13.478 1.00 96.00 94 LEU A N 1
ATOM 708 C CA . LEU A 1 94 ? 12.064 4.891 -14.748 1.00 96.00 94 LEU A CA 1
ATOM 709 C C . LEU A 1 94 ? 12.444 3.428 -14.522 1.00 96.00 94 LEU A C 1
ATOM 711 O O . LEU A 1 94 ? 13.535 3.137 -14.044 1.00 96.00 94 LEU A O 1
ATOM 715 N N . ASN A 1 95 ? 11.527 2.506 -14.794 1.00 94.25 95 ASN A N 1
ATOM 716 C CA . ASN A 1 95 ? 11.706 1.096 -14.479 1.00 94.25 95 ASN A CA 1
ATOM 717 C C . ASN A 1 95 ? 10.923 0.189 -15.454 1.00 94.25 95 ASN A C 1
ATOM 719 O O . ASN A 1 95 ? 10.334 0.666 -16.418 1.00 94.25 95 ASN A O 1
ATOM 723 N N . MET A 1 96 ? 10.917 -1.131 -15.230 1.00 89.81 96 MET A N 1
ATOM 724 C CA . MET A 1 96 ? 10.192 -2.102 -16.081 1.00 89.81 96 MET A CA 1
ATOM 725 C C . MET A 1 96 ? 8.888 -2.656 -15.466 1.00 89.81 96 MET A C 1
ATOM 727 O O . MET A 1 96 ? 8.238 -3.517 -16.056 1.00 89.81 96 MET A O 1
ATOM 731 N N . LYS A 1 97 ? 8.538 -2.227 -14.255 1.00 85.75 97 LYS A N 1
ATOM 732 C CA . LYS A 1 97 ? 7.417 -2.682 -13.409 1.00 85.75 97 LYS A CA 1
ATOM 733 C C . LYS A 1 97 ? 6.275 -1.669 -13.308 1.00 85.75 97 LYS A C 1
ATOM 735 O O . LYS A 1 97 ? 5.331 -1.885 -12.557 1.00 85.75 97 LYS A O 1
ATOM 740 N N . GLY A 1 98 ? 6.336 -0.619 -14.119 1.00 89.94 98 GLY A N 1
ATOM 741 C CA . GLY A 1 98 ? 5.244 0.322 -14.308 1.00 89.94 98 GLY A CA 1
ATOM 742 C C . GLY A 1 98 ? 5.434 1.654 -13.580 1.00 89.94 98 GLY A C 1
ATOM 743 O O . GLY A 1 98 ? 6.378 1.841 -12.807 1.00 89.94 98 GLY A O 1
ATOM 744 N N . PRO A 1 99 ? 4.521 2.604 -13.833 1.00 92.06 99 PRO A N 1
ATOM 745 C CA . PRO A 1 99 ? 4.655 3.986 -13.377 1.00 92.06 99 PRO A CA 1
ATOM 746 C C . PRO A 1 99 ? 4.404 4.179 -11.882 1.00 92.06 99 PRO A C 1
ATOM 748 O O . PRO A 1 99 ? 4.764 5.218 -11.339 1.00 92.06 99 PRO A O 1
ATOM 751 N N . ARG A 1 100 ? 3.778 3.210 -11.208 1.00 91.94 100 ARG A N 1
ATOM 752 C CA . ARG A 1 100 ? 3.489 3.298 -9.772 1.00 91.94 100 ARG A CA 1
ATOM 753 C C . ARG A 1 100 ? 4.625 2.761 -8.898 1.00 91.94 100 ARG A C 1
ATOM 755 O O . ARG A 1 100 ? 4.630 3.044 -7.709 1.00 91.94 100 ARG A O 1
ATOM 762 N N . SER A 1 101 ? 5.583 2.007 -9.449 1.00 94.75 101 SER A N 1
ATOM 763 C CA . SER A 1 101 ? 6.625 1.360 -8.641 1.00 94.75 101 SER A CA 1
ATOM 764 C C . SER A 1 101 ? 7.491 2.359 -7.873 1.00 94.75 101 SER A C 1
ATOM 766 O O . SER A 1 101 ? 7.851 3.423 -8.380 1.00 94.75 101 SER A O 1
ATOM 768 N N . VAL A 1 102 ? 7.858 1.978 -6.651 1.00 97.12 102 VAL A N 1
ATOM 769 C CA . VAL A 1 102 ? 8.493 2.870 -5.678 1.00 97.12 102 VAL A CA 1
ATOM 770 C C . VAL A 1 102 ? 10.009 2.787 -5.806 1.00 97.12 102 VAL A C 1
ATOM 772 O O . VAL A 1 102 ? 10.592 1.719 -5.624 1.00 97.12 102 VAL A O 1
ATOM 775 N N . ALA A 1 103 ? 10.651 3.914 -6.110 1.00 98.06 103 ALA A N 1
ATOM 776 C CA . ALA A 1 103 ? 12.108 4.026 -6.178 1.00 98.06 103 ALA A CA 1
ATOM 777 C C . ALA A 1 103 ? 12.698 4.569 -4.871 1.00 98.06 103 ALA A C 1
ATOM 779 O O . ALA A 1 103 ? 13.774 4.136 -4.462 1.00 98.06 103 ALA A O 1
ATOM 780 N N . ILE A 1 104 ? 11.997 5.498 -4.214 1.00 98.38 104 ILE A N 1
ATOM 781 C CA . ILE A 1 104 ? 12.348 5.998 -2.883 1.00 98.38 104 ILE A CA 1
ATOM 782 C C . ILE A 1 104 ? 11.101 5.963 -2.001 1.00 98.38 104 ILE A C 1
ATOM 784 O O . ILE A 1 104 ? 10.067 6.528 -2.358 1.00 98.38 104 ILE A O 1
ATOM 788 N N . GLY A 1 105 ? 11.208 5.319 -0.844 1.00 97.06 105 GLY A N 1
ATOM 789 C CA . GLY A 1 105 ? 10.138 5.216 0.150 1.00 97.06 105 GLY A CA 1
ATOM 790 C C . GLY A 1 105 ? 10.669 4.705 1.485 1.00 97.06 105 GLY A C 1
ATOM 791 O O . GLY A 1 105 ? 11.831 4.307 1.568 1.00 97.06 105 GLY A O 1
ATOM 792 N N . ARG A 1 106 ? 9.846 4.718 2.532 1.00 94.56 106 ARG A N 1
ATOM 793 C CA . ARG A 1 106 ? 10.246 4.331 3.893 1.00 94.56 106 ARG A CA 1
ATOM 794 C C . ARG A 1 106 ? 9.155 3.516 4.581 1.00 94.56 106 ARG A C 1
ATOM 796 O O . ARG A 1 106 ? 7.980 3.775 4.352 1.00 94.56 106 ARG A O 1
ATOM 803 N N . HIS A 1 107 ? 9.571 2.581 5.436 1.00 93.94 107 HIS A N 1
ATOM 804 C CA . HIS A 1 107 ? 8.764 1.907 6.462 1.00 93.94 107 HIS A CA 1
ATOM 805 C C . HIS A 1 107 ? 9.509 1.996 7.797 1.00 93.94 107 HIS A C 1
ATOM 807 O O . HIS A 1 107 ? 10.615 1.462 7.916 1.00 93.94 107 HIS A O 1
ATOM 813 N N . GLY A 1 108 ? 8.957 2.687 8.795 1.00 90.19 108 GLY A N 1
ATOM 814 C CA . GLY A 1 108 ? 9.631 2.897 10.083 1.00 90.19 108 GLY A CA 1
ATOM 815 C C . GLY A 1 108 ? 11.014 3.539 9.900 1.00 90.19 108 GLY A C 1
ATOM 816 O O . GLY A 1 108 ? 11.150 4.534 9.197 1.00 90.19 108 GLY A O 1
ATOM 817 N N . ASN A 1 109 ? 12.074 2.967 10.466 1.00 90.12 109 ASN A N 1
ATOM 818 C CA . ASN A 1 109 ? 13.442 3.457 10.253 1.00 90.12 109 ASN A CA 1
ATOM 819 C C . ASN A 1 109 ? 14.142 2.905 8.994 1.00 90.12 109 ASN A C 1
ATOM 821 O O . ASN A 1 109 ? 15.348 3.101 8.830 1.00 90.12 109 ASN A O 1
ATOM 825 N N . LEU A 1 110 ? 13.434 2.181 8.123 1.00 93.44 110 LEU A N 1
ATOM 826 C CA . LEU A 1 110 ? 14.009 1.578 6.924 1.00 93.44 110 LEU A CA 1
ATOM 827 C C . LEU A 1 110 ? 13.628 2.385 5.691 1.00 93.44 110 LEU A C 1
ATOM 829 O O . LEU A 1 110 ? 12.473 2.388 5.271 1.00 93.44 110 LEU A O 1
ATOM 833 N N . THR A 1 111 ? 14.623 3.014 5.073 1.00 95.69 111 THR A N 1
ATOM 834 C CA . THR A 1 111 ? 14.445 3.756 3.824 1.00 95.69 111 THR A CA 1
ATOM 835 C C . THR A 1 111 ? 14.978 2.957 2.646 1.00 95.69 111 THR A C 1
ATOM 837 O O . THR A 1 111 ? 16.144 2.559 2.612 1.00 95.69 111 THR A O 1
ATOM 840 N N . LEU A 1 112 ? 14.131 2.767 1.640 1.00 96.75 112 LEU A N 1
ATOM 841 C CA . LEU A 1 112 ? 14.529 2.321 0.318 1.00 96.75 112 LEU A CA 1
ATOM 842 C C . LEU A 1 112 ? 15.121 3.506 -0.449 1.00 96.75 112 LEU A C 1
ATOM 844 O O . LEU A 1 112 ? 14.408 4.437 -0.810 1.00 96.75 112 LEU A O 1
ATOM 848 N N . TRP A 1 113 ? 16.412 3.430 -0.758 1.00 97.56 113 TRP A N 1
ATOM 849 C CA . TRP A 1 113 ? 17.020 4.180 -1.854 1.00 97.56 113 TRP A CA 1
ATOM 850 C C . TRP A 1 113 ? 17.281 3.208 -3.003 1.00 97.56 113 TRP A C 1
ATOM 852 O O . TRP A 1 113 ? 18.232 2.428 -2.966 1.00 97.56 113 TRP A O 1
ATOM 862 N N . GLY A 1 114 ? 16.400 3.203 -4.001 1.00 96.88 114 GLY A N 1
ATOM 863 C CA . GLY A 1 114 ? 16.410 2.196 -5.059 1.00 96.88 114 GLY A CA 1
ATOM 864 C C . GLY A 1 114 ? 17.541 2.339 -6.077 1.00 96.88 114 GLY A C 1
ATOM 865 O O . GLY A 1 114 ? 17.900 1.359 -6.735 1.00 96.88 114 GLY A O 1
ATOM 866 N N . PHE A 1 115 ? 18.099 3.544 -6.237 1.00 96.69 115 PHE A N 1
ATOM 867 C CA . PHE A 1 115 ? 19.116 3.832 -7.252 1.00 96.69 115 PHE A CA 1
ATOM 868 C C . PHE A 1 115 ? 20.455 3.189 -6.898 1.00 96.69 115 PHE A C 1
ATOM 870 O O . PHE A 1 115 ? 20.941 3.302 -5.773 1.00 96.69 115 PHE A O 1
ATOM 877 N N . HIS A 1 116 ? 21.075 2.551 -7.888 1.00 91.50 116 HIS A N 1
ATOM 878 C CA . HIS A 1 116 ? 22.314 1.805 -7.719 1.00 91.50 116 HIS A CA 1
ATOM 879 C C . HIS A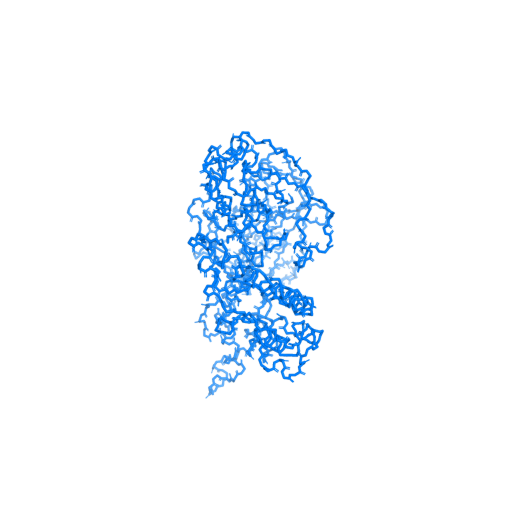 1 116 ? 23.426 2.454 -8.543 1.00 91.50 116 HIS A C 1
ATOM 881 O O . HIS A 1 116 ? 23.606 2.181 -9.729 1.00 91.50 116 HIS A O 1
ATOM 887 N N . ALA A 1 117 ? 24.173 3.349 -7.899 1.00 90.50 117 ALA A N 1
ATOM 888 C CA . ALA A 1 117 ? 25.299 4.035 -8.510 1.00 90.50 117 ALA A CA 1
ATOM 889 C C . ALA A 1 117 ? 26.393 4.321 -7.481 1.00 90.50 117 ALA A C 1
ATOM 891 O O . ALA A 1 117 ? 26.131 4.575 -6.304 1.00 90.50 117 ALA A O 1
ATOM 892 N N . ARG A 1 118 ? 27.643 4.332 -7.948 1.00 89.38 118 ARG A N 1
ATOM 893 C CA . ARG A 1 118 ? 28.769 4.849 -7.167 1.00 89.38 118 ARG A CA 1
ATOM 894 C C . ARG A 1 118 ? 28.604 6.360 -6.930 1.00 89.38 118 ARG A C 1
ATOM 896 O O . ARG A 1 118 ? 28.032 7.037 -7.786 1.00 89.38 118 ARG A O 1
ATOM 903 N N . PRO A 1 119 ? 29.166 6.934 -5.849 1.00 90.56 119 PRO A N 1
ATOM 904 C CA . PRO A 1 119 ? 29.050 8.371 -5.577 1.00 90.56 119 PRO A CA 1
ATOM 905 C C . PRO A 1 119 ? 29.557 9.287 -6.705 1.00 90.56 119 PRO A C 1
ATOM 907 O O . PRO A 1 119 ? 29.034 10.379 -6.908 1.00 90.56 119 PRO A O 1
ATOM 910 N N . ASP A 1 120 ? 30.567 8.870 -7.466 1.00 90.50 120 ASP A N 1
ATOM 911 C CA . ASP A 1 120 ? 31.074 9.603 -8.635 1.00 90.50 120 ASP A CA 1
ATOM 912 C C . ASP A 1 120 ? 30.147 9.526 -9.860 1.00 90.50 120 ASP A C 1
ATOM 914 O O . ASP A 1 120 ? 30.263 10.353 -10.762 1.00 90.50 120 ASP A O 1
ATOM 918 N N . ARG A 1 121 ? 29.196 8.585 -9.861 1.00 91.75 121 ARG A N 1
ATOM 919 C CA . ARG A 1 121 ? 28.167 8.396 -10.894 1.00 91.75 121 ARG A CA 1
ATOM 920 C C . ARG A 1 121 ? 26.783 8.914 -10.491 1.00 91.75 121 ARG A C 1
ATOM 922 O O . ARG A 1 121 ? 25.854 8.829 -11.288 1.00 91.75 121 ARG A O 1
ATOM 929 N N . LEU A 1 122 ? 26.627 9.477 -9.296 1.00 96.06 122 LEU A N 1
ATOM 930 C CA . LEU A 1 122 ? 25.454 10.278 -8.936 1.00 96.06 122 LEU A CA 1
ATOM 931 C C . LEU A 1 122 ? 25.630 11.716 -9.439 1.00 96.06 122 LEU A C 1
ATOM 933 O O . LEU A 1 122 ? 26.744 12.254 -9.433 1.00 96.06 122 LEU A O 1
ATOM 937 N N . THR A 1 123 ? 24.537 12.364 -9.845 1.00 97.25 123 THR A N 1
ATOM 938 C CA . THR A 1 123 ? 24.565 13.809 -10.116 1.00 97.25 123 THR A CA 1
ATOM 939 C C . THR A 1 123 ? 24.914 14.579 -8.830 1.00 97.25 123 THR A C 1
ATOM 941 O O . THR A 1 123 ? 24.714 14.058 -7.726 1.00 97.25 123 THR A O 1
ATOM 944 N N . PRO A 1 124 ? 25.474 15.804 -8.913 1.00 97.19 124 PRO A N 1
ATOM 945 C CA . PRO A 1 124 ? 25.798 16.588 -7.719 1.00 97.19 124 PRO A CA 1
ATOM 946 C C . PRO A 1 124 ? 24.612 16.742 -6.754 1.00 97.19 124 PRO A C 1
ATOM 948 O O . PRO A 1 124 ? 24.772 16.494 -5.561 1.00 97.19 124 PRO A O 1
ATOM 951 N N . ASP A 1 125 ? 23.426 17.048 -7.278 1.00 97.75 125 ASP A N 1
ATOM 952 C CA . ASP A 1 125 ? 22.194 17.181 -6.497 1.00 97.75 125 ASP A CA 1
ATOM 953 C C . ASP A 1 125 ? 21.717 15.843 -5.920 1.00 97.75 125 ASP A C 1
ATOM 955 O O . ASP A 1 125 ? 21.310 15.782 -4.760 1.00 97.75 125 ASP A O 1
ATOM 959 N N . ALA A 1 126 ? 21.840 14.742 -6.669 1.00 97.88 126 ALA A N 1
ATOM 960 C CA . ALA A 1 126 ? 21.496 13.414 -6.166 1.00 97.88 126 ALA A CA 1
ATOM 961 C C . ALA A 1 126 ? 22.422 12.937 -5.042 1.00 97.88 126 ALA A C 1
ATOM 963 O O . ALA A 1 126 ? 21.957 12.279 -4.114 1.00 97.88 126 ALA A O 1
ATOM 964 N N . ARG A 1 127 ? 23.715 13.291 -5.074 1.00 97.88 127 ARG A N 1
ATOM 965 C CA . ARG A 1 127 ? 24.621 13.035 -3.942 1.00 97.88 127 ARG A CA 1
ATOM 966 C C . ARG A 1 127 ? 24.151 13.745 -2.680 1.00 97.88 127 ARG A C 1
ATOM 968 O O . ARG A 1 127 ? 24.137 13.134 -1.615 1.00 97.88 127 ARG A O 1
ATOM 975 N N . ASN A 1 128 ? 23.761 15.013 -2.804 1.00 98.12 128 ASN A N 1
ATOM 976 C CA . ASN A 1 128 ? 23.243 15.780 -1.677 1.00 98.12 128 ASN A CA 1
ATOM 977 C C . ASN A 1 128 ? 21.932 15.173 -1.165 1.00 98.12 128 ASN A C 1
ATOM 979 O O . ASN A 1 128 ? 21.811 14.936 0.033 1.00 98.12 128 ASN A O 1
ATOM 983 N N . ALA A 1 129 ? 21.003 14.821 -2.059 1.00 98.12 129 ALA A N 1
ATOM 984 C CA . ALA A 1 129 ? 19.746 14.170 -1.695 1.00 98.12 129 ALA A CA 1
ATOM 985 C C . ALA A 1 129 ? 19.961 12.807 -1.013 1.00 98.12 129 ALA A C 1
ATOM 987 O O . ALA A 1 129 ? 19.269 12.488 -0.047 1.00 98.12 129 ALA A O 1
ATOM 988 N N . PHE A 1 130 ? 20.942 12.015 -1.458 1.00 97.88 130 PHE A N 1
ATOM 989 C CA . PHE A 1 130 ? 21.303 10.751 -0.813 1.00 97.88 130 PHE A CA 1
ATOM 990 C C . PHE A 1 130 ? 21.800 10.972 0.622 1.00 97.88 130 PHE A C 1
ATOM 992 O O . PHE A 1 130 ? 21.339 10.309 1.548 1.00 97.88 130 PHE A O 1
ATOM 999 N N . VAL A 1 131 ? 22.686 11.949 0.839 1.00 97.75 131 VAL A N 1
ATOM 1000 C CA . VAL A 1 131 ? 23.155 12.300 2.192 1.00 97.75 131 VAL A CA 1
ATOM 1001 C C . VAL A 1 131 ? 22.005 12.832 3.053 1.00 97.75 131 VAL A C 1
ATOM 1003 O O . VAL A 1 131 ? 21.853 12.403 4.196 1.00 97.75 131 VAL A O 1
ATOM 1006 N N . ASN A 1 132 ? 21.153 13.700 2.504 1.00 97.88 132 ASN A N 1
ATOM 1007 C CA . ASN A 1 132 ? 19.958 14.189 3.192 1.00 97.88 132 ASN A CA 1
ATOM 1008 C C . ASN A 1 132 ? 19.013 13.040 3.565 1.00 97.88 132 ASN A C 1
ATOM 1010 O O . ASN A 1 132 ? 18.443 13.054 4.650 1.00 97.88 132 ASN A O 1
ATOM 1014 N N . THR A 1 133 ? 18.896 12.014 2.716 1.00 97.50 133 THR A N 1
ATOM 1015 C CA . THR A 1 133 ? 18.109 10.802 2.995 1.00 97.50 133 THR A CA 1
ATOM 1016 C C . THR A 1 133 ? 18.640 10.058 4.216 1.00 97.50 133 THR A C 1
ATOM 1018 O O . THR A 1 133 ? 17.848 9.625 5.050 1.00 97.50 133 THR A O 1
ATOM 1021 N N . VAL A 1 134 ? 19.963 9.948 4.377 1.00 95.81 134 VAL A N 1
ATOM 1022 C CA . VAL A 1 134 ? 20.574 9.340 5.573 1.00 95.81 134 VAL A CA 1
ATOM 1023 C C . VAL A 1 134 ? 20.256 10.155 6.829 1.00 95.81 134 VAL A C 1
ATOM 1025 O O . VAL A 1 134 ? 19.840 9.581 7.833 1.00 95.81 134 VAL A O 1
ATOM 1028 N N . VAL A 1 135 ? 20.405 11.483 6.771 1.00 95.06 135 VAL A N 1
ATOM 1029 C CA . VAL A 1 135 ? 20.099 12.381 7.904 1.00 95.06 135 VAL A CA 1
ATOM 1030 C C . VAL A 1 135 ? 18.622 12.302 8.285 1.00 95.06 135 VAL A C 1
ATOM 1032 O O . VAL A 1 135 ? 18.292 12.167 9.458 1.00 95.06 135 VAL A O 1
ATOM 1035 N N . TRP A 1 136 ? 17.740 12.348 7.292 1.00 94.56 136 TRP A N 1
ATOM 1036 C CA . TRP A 1 136 ? 16.301 12.235 7.479 1.00 94.56 136 TRP A CA 1
ATOM 1037 C C . TRP A 1 136 ? 15.908 10.887 8.091 1.00 94.56 136 TRP A C 1
ATOM 1039 O O . TRP A 1 136 ? 15.188 10.857 9.083 1.00 94.56 136 TRP A O 1
ATOM 1049 N N . THR A 1 137 ? 16.451 9.781 7.571 1.00 92.19 137 THR A N 1
ATOM 1050 C CA . THR A 1 137 ? 16.190 8.430 8.097 1.00 92.19 137 THR A CA 1
ATOM 1051 C C . THR A 1 137 ? 16.646 8.298 9.553 1.00 92.19 137 THR A C 1
ATOM 1053 O O . THR A 1 137 ? 15.971 7.654 10.352 1.00 92.19 137 THR A O 1
ATOM 1056 N N . ALA A 1 138 ? 17.751 8.950 9.936 1.00 91.38 138 ALA A N 1
ATOM 1057 C CA . ALA A 1 138 ? 18.227 8.958 11.320 1.00 91.38 138 ALA A CA 1
ATOM 1058 C C . ALA A 1 138 ? 17.249 9.635 12.302 1.00 91.38 138 ALA A C 1
ATOM 1060 O O . ALA A 1 138 ? 17.283 9.329 13.490 1.00 91.38 138 ALA A O 1
ATOM 1061 N N . GLY A 1 139 ? 16.347 10.505 11.826 1.00 88.19 139 GLY A N 1
ATOM 1062 C CA . GLY A 1 139 ? 15.271 11.084 12.642 1.00 88.19 139 GLY A CA 1
ATOM 1063 C C . GLY A 1 139 ? 14.239 10.060 13.132 1.00 88.19 139 GLY A C 1
ATOM 1064 O O . GLY A 1 139 ? 13.501 10.339 14.071 1.00 88.19 139 GLY 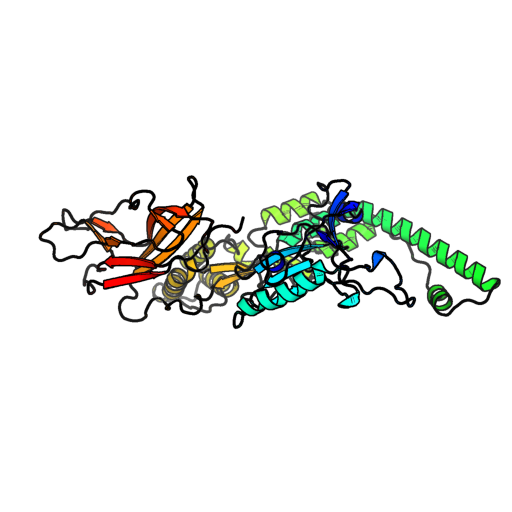A O 1
ATOM 1065 N N . PHE A 1 140 ? 14.222 8.866 12.537 1.00 88.19 140 PHE A N 1
ATOM 1066 C CA . PHE A 1 140 ? 13.347 7.755 12.908 1.00 88.19 140 PHE A CA 1
ATOM 1067 C C . PHE A 1 140 ? 14.080 6.688 13.731 1.00 88.19 140 PHE A C 1
ATOM 1069 O O . PHE A 1 140 ? 13.604 5.557 13.828 1.00 88.19 140 PHE A O 1
ATOM 1076 N N . ASP A 1 141 ? 15.248 7.001 14.303 1.00 85.38 141 ASP A N 1
ATOM 1077 C CA . ASP A 1 141 ? 15.993 6.039 15.117 1.00 85.38 141 ASP A CA 1
ATOM 1078 C C . ASP A 1 141 ? 15.116 5.434 16.228 1.00 85.38 141 ASP A C 1
ATOM 1080 O O . ASP A 1 141 ? 14.294 6.101 16.856 1.00 85.38 141 ASP A O 1
ATOM 1084 N N . GLY A 1 142 ? 15.251 4.124 16.428 1.00 82.81 142 GLY A N 1
ATOM 1085 C CA . GLY A 1 142 ? 14.412 3.346 17.341 1.00 82.81 142 GLY A CA 1
ATOM 1086 C C . GLY A 1 142 ? 13.012 2.977 16.826 1.00 82.81 142 GLY A C 1
ATOM 1087 O O . GLY A 1 142 ? 12.438 2.017 17.348 1.00 82.81 142 GLY A O 1
ATOM 1088 N N . GLN A 1 143 ? 12.475 3.637 15.793 1.00 86.94 143 GLN A N 1
ATOM 1089 C CA . GLN A 1 143 ? 11.221 3.206 15.161 1.00 86.94 143 GLN A CA 1
ATOM 1090 C C . GLN A 1 143 ?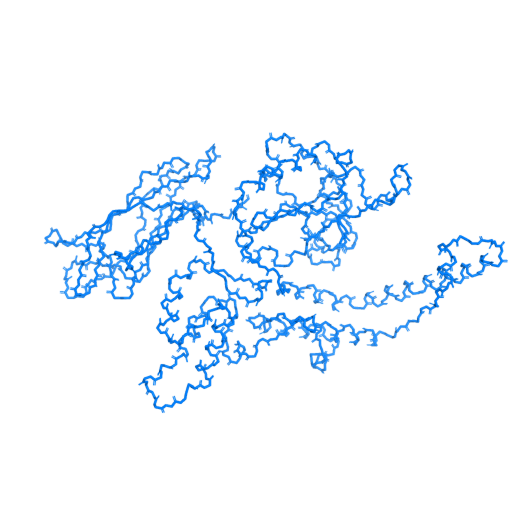 11.456 1.927 14.355 1.00 86.94 143 GLN A C 1
ATOM 1092 O O . GLN A 1 143 ? 12.462 1.792 13.667 1.00 86.94 143 GLN A O 1
ATOM 1097 N N . ARG A 1 144 ? 10.539 0.963 14.423 1.00 88.62 144 ARG A N 1
ATOM 1098 C CA . ARG A 1 144 ? 10.608 -0.277 13.635 1.00 88.62 144 ARG A CA 1
ATOM 1099 C C . ARG A 1 144 ? 9.417 -0.333 12.687 1.00 88.62 144 ARG A C 1
ATOM 1101 O O . ARG A 1 144 ? 8.365 0.161 13.086 1.00 88.62 144 ARG A O 1
ATOM 1108 N N . PRO A 1 145 ? 9.557 -0.964 11.504 1.00 91.19 145 PRO A N 1
ATOM 1109 C CA . PRO A 1 145 ? 8.414 -1.243 10.648 1.00 91.19 145 PRO A CA 1
ATOM 1110 C C . PRO A 1 145 ? 7.284 -1.890 11.450 1.00 91.19 145 PRO A C 1
ATOM 1112 O O . PRO A 1 145 ? 7.512 -2.921 12.094 1.00 91.19 145 PRO A O 1
ATOM 1115 N N . LEU A 1 146 ? 6.095 -1.286 11.430 1.00 91.31 146 LEU A N 1
ATOM 1116 C CA . LEU A 1 146 ? 4.938 -1.813 12.167 1.00 91.31 146 LEU A CA 1
ATOM 1117 C C . LEU A 1 146 ? 4.417 -3.108 11.540 1.00 91.31 146 LEU A C 1
ATOM 1119 O O . LEU A 1 146 ? 3.982 -4.029 12.236 1.00 91.31 146 LEU A O 1
ATOM 1123 N N . VAL A 1 147 ? 4.520 -3.196 10.216 1.00 92.94 147 VAL A N 1
ATOM 1124 C CA . VAL A 1 147 ? 4.069 -4.335 9.427 1.00 92.94 147 VAL A CA 1
ATOM 1125 C C . VAL A 1 147 ? 5.249 -5.013 8.747 1.00 92.94 147 VAL A C 1
ATOM 1127 O O . VAL A 1 147 ? 6.115 -4.382 8.141 1.00 92.94 147 VAL A O 1
ATOM 1130 N N . ARG A 1 148 ? 5.251 -6.348 8.793 1.00 89.75 148 ARG A N 1
ATOM 1131 C CA . ARG A 1 148 ? 6.101 -7.173 7.936 1.00 89.75 148 ARG A CA 1
ATOM 1132 C C . ARG A 1 148 ? 5.292 -7.631 6.731 1.00 89.75 148 ARG A C 1
ATOM 1134 O O . ARG A 1 148 ? 4.266 -8.277 6.906 1.00 89.75 148 ARG A O 1
ATOM 1141 N N . ASN A 1 149 ? 5.804 -7.375 5.531 1.00 89.06 149 ASN A N 1
ATOM 1142 C CA . ASN A 1 149 ? 5.208 -7.887 4.303 1.00 89.06 149 ASN A CA 1
ATOM 1143 C C . ASN A 1 149 ? 5.345 -9.424 4.239 1.00 89.06 149 ASN A C 1
ATOM 1145 O O . ASN A 1 149 ? 6.459 -9.959 4.215 1.00 89.06 149 ASN A O 1
ATOM 1149 N N . VAL A 1 150 ? 4.209 -10.116 4.256 1.00 91.00 150 VAL A N 1
ATOM 1150 C CA . VAL A 1 150 ? 4.073 -11.581 4.187 1.00 91.00 150 VAL A CA 1
ATOM 1151 C C . VAL A 1 150 ? 3.048 -12.030 3.139 1.00 91.00 150 VAL A C 1
ATOM 1153 O O . VAL A 1 150 ? 2.894 -13.227 2.908 1.00 91.00 150 VAL A O 1
ATOM 1156 N N . ALA A 1 151 ? 2.355 -11.089 2.499 1.00 92.88 151 ALA A N 1
ATOM 1157 C CA . ALA A 1 151 ? 1.272 -11.349 1.563 1.00 92.88 151 ALA A CA 1
ATOM 1158 C C . ALA A 1 151 ? 1.233 -10.294 0.447 1.00 92.88 151 ALA A C 1
ATOM 1160 O O . ALA A 1 151 ? 1.787 -9.203 0.584 1.00 92.88 151 ALA A O 1
ATOM 1161 N N . ARG A 1 152 ? 0.565 -10.606 -0.670 1.00 91.94 152 ARG A N 1
ATOM 1162 C CA . ARG A 1 152 ? 0.233 -9.583 -1.672 1.00 91.94 152 ARG A CA 1
ATOM 1163 C C . ARG A 1 152 ? -1.021 -8.820 -1.262 1.00 91.94 152 ARG A C 1
ATOM 1165 O O . ARG A 1 152 ? -1.968 -9.442 -0.787 1.00 91.94 152 ARG A O 1
ATOM 1172 N N . SER A 1 153 ? -1.026 -7.511 -1.511 1.00 94.62 153 SER A N 1
ATOM 1173 C CA . SER A 1 153 ? -2.207 -6.660 -1.334 1.00 94.62 153 SER A CA 1
ATOM 1174 C C . SER A 1 153 ? -3.305 -6.978 -2.342 1.00 94.62 153 SER A C 1
ATOM 1176 O O . SER A 1 153 ? -2.996 -7.378 -3.471 1.00 94.62 153 SER A O 1
ATOM 1178 N N . ARG A 1 154 ? -4.571 -6.780 -1.947 1.00 94.38 154 ARG A N 1
ATOM 1179 C CA . ARG A 1 154 ? -5.736 -6.960 -2.823 1.00 94.38 154 ARG A CA 1
ATOM 1180 C C . ARG A 1 154 ? -5.716 -6.009 -4.020 1.00 94.38 154 ARG A C 1
ATOM 1182 O O . ARG A 1 154 ? -6.242 -6.362 -5.070 1.00 94.38 154 ARG A O 1
ATOM 1189 N N . ASP A 1 155 ? -4.996 -4.889 -3.933 1.00 91.00 155 ASP A N 1
ATOM 1190 C CA . ASP A 1 155 ? -4.724 -3.998 -5.072 1.00 91.00 155 ASP A CA 1
ATOM 1191 C C . ASP A 1 155 ? -4.034 -4.739 -6.233 1.00 91.00 155 ASP A C 1
ATOM 1193 O O . ASP A 1 155 ? -4.194 -4.398 -7.406 1.00 91.00 155 ASP A O 1
ATOM 1197 N N . GLY A 1 156 ? -3.317 -5.828 -5.929 1.00 90.12 156 GLY A N 1
ATOM 1198 C CA . GLY A 1 156 ? -2.708 -6.706 -6.924 1.00 90.12 156 GLY A CA 1
ATOM 1199 C C . GLY A 1 156 ? -3.708 -7.407 -7.848 1.00 90.12 156 GLY A C 1
ATOM 1200 O O . GLY A 1 156 ? -3.299 -7.890 -8.908 1.00 90.12 156 GLY A O 1
ATOM 1201 N N . VAL A 1 157 ? -5.001 -7.445 -7.503 1.00 93.00 157 VAL A N 1
ATOM 1202 C CA . VAL A 1 157 ? -6.066 -7.956 -8.380 1.00 93.00 157 VAL A CA 1
ATOM 1203 C C . VAL A 1 157 ? -6.132 -7.154 -9.682 1.00 93.00 157 VAL A C 1
ATOM 1205 O O . VAL A 1 157 ? -6.286 -7.755 -10.747 1.00 93.00 157 VAL A O 1
ATOM 1208 N N . GLU A 1 158 ? -5.924 -5.831 -9.644 1.00 88.50 158 GLU A N 1
ATOM 1209 C CA . GLU A 1 158 ? -5.887 -4.993 -10.854 1.00 88.50 158 GLU A CA 1
ATOM 1210 C C . GLU A 1 158 ? -4.796 -5.484 -11.821 1.00 88.50 158 GLU A C 1
ATOM 1212 O O . GLU A 1 158 ? -5.031 -5.635 -13.023 1.00 88.50 158 GLU A O 1
ATOM 1217 N N . GLY A 1 159 ? -3.617 -5.811 -11.285 1.00 86.25 159 GLY A N 1
ATOM 1218 C CA . GLY A 1 159 ? -2.513 -6.383 -12.051 1.00 86.25 159 GLY A CA 1
ATOM 1219 C C . GLY A 1 159 ? -2.868 -7.738 -12.665 1.00 86.25 159 GLY A C 1
ATOM 1220 O O . GLY A 1 159 ? -2.647 -7.944 -13.859 1.00 86.25 159 GLY A O 1
ATOM 1221 N N . VAL A 1 160 ? -3.466 -8.643 -11.882 1.00 90.19 160 VAL A N 1
ATOM 1222 C CA . VAL A 1 160 ? -3.929 -9.956 -12.368 1.00 90.19 160 VAL A CA 1
ATOM 1223 C C . VAL A 1 160 ? -4.907 -9.790 -13.534 1.00 90.19 160 VAL A C 1
ATOM 1225 O O . VAL A 1 160 ? -4.712 -10.389 -14.590 1.00 90.19 160 VAL A O 1
ATOM 1228 N N . LEU A 1 161 ? -5.915 -8.928 -13.384 1.00 91.12 161 LEU A N 1
ATOM 1229 C CA . LEU A 1 161 ? -6.911 -8.677 -14.425 1.00 91.12 161 LEU A CA 1
ATOM 1230 C C . LEU A 1 161 ? -6.311 -7.990 -15.656 1.00 91.12 161 LEU A C 1
ATOM 1232 O O . LEU A 1 161 ? -6.697 -8.323 -16.776 1.00 91.12 161 LEU A O 1
ATOM 1236 N N . SER A 1 162 ? -5.349 -7.079 -15.483 1.00 86.19 162 SER A N 1
ATOM 1237 C CA . SER A 1 162 ? -4.620 -6.473 -16.604 1.00 86.19 162 SER A CA 1
ATOM 1238 C C . SER A 1 162 ? -3.905 -7.539 -17.441 1.00 86.19 162 SER A C 1
ATOM 1240 O O . SER A 1 162 ? -4.078 -7.592 -18.661 1.00 86.19 162 SER A O 1
ATOM 1242 N N . PHE A 1 163 ? -3.184 -8.464 -16.794 1.00 85.00 163 PHE A N 1
ATOM 1243 C CA . PHE A 1 163 ? -2.520 -9.567 -17.494 1.00 85.00 163 PHE A CA 1
ATOM 1244 C C . PHE A 1 163 ? -3.512 -10.512 -18.178 1.00 85.00 163 PHE A C 1
ATOM 1246 O O . PHE A 1 163 ? -3.271 -10.924 -19.315 1.00 85.00 163 PHE A O 1
ATOM 1253 N N . SER A 1 164 ? -4.642 -10.819 -17.536 1.00 91.81 164 SER A N 1
ATOM 1254 C CA . SER A 1 164 ? -5.698 -11.644 -18.133 1.00 91.81 164 SER A CA 1
ATOM 1255 C C . SER A 1 164 ? -6.333 -10.972 -19.357 1.00 91.81 164 SER A C 1
ATOM 1257 O O . SER A 1 164 ? -6.532 -11.626 -20.379 1.00 91.81 164 SER A O 1
ATOM 1259 N N . ARG A 1 165 ? -6.584 -9.657 -19.321 1.00 89.44 165 ARG A N 1
ATOM 1260 C CA . ARG A 1 165 ? -7.105 -8.897 -20.477 1.00 89.44 165 ARG A CA 1
ATOM 1261 C C . ARG A 1 165 ? -6.090 -8.826 -21.619 1.00 89.44 165 ARG A C 1
ATOM 1263 O O . ARG A 1 165 ? -6.464 -8.915 -22.786 1.00 89.44 165 ARG A O 1
ATOM 1270 N N . ALA A 1 166 ? -4.802 -8.730 -21.294 1.00 87.06 166 ALA A N 1
ATOM 1271 C CA . ALA A 1 166 ? -3.710 -8.679 -22.262 1.00 87.06 166 ALA A CA 1
ATOM 1272 C C . ALA A 1 166 ? -3.290 -10.058 -22.812 1.00 87.06 166 ALA A C 1
ATOM 1274 O O . ALA A 1 166 ? -2.293 -10.153 -23.532 1.00 87.06 166 ALA A O 1
ATOM 1275 N N . ILE A 1 167 ? -4.009 -11.142 -22.494 1.00 90.25 167 ILE A N 1
ATOM 1276 C CA . ILE A 1 167 ? -3.566 -12.514 -22.785 1.00 90.25 167 ILE A CA 1
ATOM 1277 C C . ILE A 1 167 ? -3.385 -12.797 -24.276 1.00 90.25 167 ILE A C 1
ATOM 1279 O O . ILE A 1 167 ? -2.462 -13.512 -24.661 1.00 90.25 167 ILE A O 1
ATOM 1283 N N . ARG A 1 168 ? 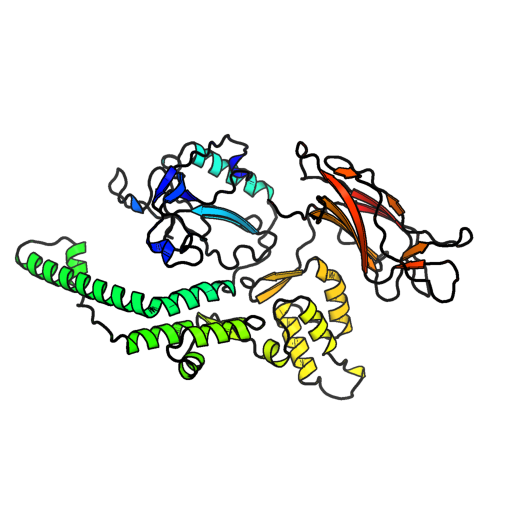-4.232 -12.203 -25.125 1.00 90.56 168 ARG A N 1
ATOM 1284 C CA . ARG A 1 168 ? -4.135 -12.363 -26.578 1.00 90.56 168 ARG A CA 1
ATOM 1285 C C . ARG A 1 168 ? -2.915 -11.652 -27.137 1.00 90.56 168 ARG A C 1
ATOM 1287 O O . ARG A 1 168 ? -2.087 -12.303 -27.756 1.00 90.56 168 ARG A O 1
ATOM 1294 N N . THR A 1 169 ? -2.754 -10.376 -26.801 1.00 89.31 169 THR A N 1
ATOM 1295 C CA . THR A 1 169 ? -1.559 -9.601 -27.149 1.00 89.31 169 THR A CA 1
ATOM 1296 C C . THR A 1 169 ? -0.286 -10.291 -26.657 1.00 89.31 169 THR A C 1
ATOM 1298 O O . THR A 1 169 ? 0.685 -10.401 -27.392 1.00 89.31 169 THR A O 1
ATOM 1301 N N . SER A 1 170 ? -0.305 -10.841 -25.439 1.00 88.19 170 SER A N 1
ATOM 1302 C CA . SER A 1 170 ? 0.830 -11.582 -24.873 1.00 88.19 170 SER A CA 1
ATOM 1303 C C . SER A 1 170 ? 1.161 -12.851 -25.664 1.00 88.19 170 SER A C 1
ATOM 1305 O O . SER A 1 170 ? 2.334 -13.191 -25.810 1.00 88.19 170 SER A O 1
ATOM 1307 N N . TRP A 1 171 ? 0.145 -13.566 -26.156 1.00 93.38 171 TRP A N 1
ATOM 1308 C CA . TRP A 1 171 ? 0.327 -14.746 -27.002 1.00 93.38 171 TRP A CA 1
ATOM 1309 C C . TRP A 1 171 ? 0.903 -14.376 -28.373 1.00 93.38 171 TRP A C 1
ATOM 1311 O O . TRP A 1 171 ? 1.853 -15.022 -28.818 1.00 93.38 171 TRP A O 1
ATOM 1321 N N . ASP A 1 172 ? 0.379 -13.320 -29.003 1.00 92.69 172 ASP A N 1
ATOM 1322 C CA . ASP A 1 172 ? 0.873 -12.809 -30.286 1.00 92.69 172 ASP A CA 1
ATOM 1323 C C . ASP A 1 172 ? 2.355 -12.414 -30.171 1.00 92.69 172 ASP A C 1
ATOM 1325 O O . ASP A 1 172 ? 3.199 -12.981 -30.868 1.00 92.69 172 ASP A O 1
ATOM 1329 N N . SER A 1 173 ? 2.701 -11.561 -29.198 1.00 89.31 173 SER A N 1
ATOM 1330 C CA . SER A 1 173 ? 4.085 -11.127 -28.967 1.00 89.31 173 SER A CA 1
ATOM 1331 C C . SER A 1 173 ? 5.023 -12.283 -28.610 1.00 89.31 173 SER A C 1
ATOM 1333 O O . SER A 1 173 ? 6.178 -12.295 -29.026 1.00 89.31 173 SER A O 1
ATOM 1335 N N . MET A 1 174 ? 4.554 -13.287 -27.858 1.00 89.50 174 MET A N 1
ATOM 1336 C CA . MET A 1 174 ? 5.361 -14.475 -27.557 1.00 89.50 174 MET A CA 1
ATOM 1337 C C . MET A 1 174 ? 5.659 -15.288 -28.821 1.00 89.50 174 MET A C 1
ATOM 1339 O O . MET A 1 174 ? 6.768 -15.792 -28.980 1.00 89.50 174 MET A O 1
ATOM 1343 N N . ASN A 1 175 ? 4.687 -15.432 -29.721 1.00 92.94 175 ASN A N 1
ATOM 1344 C CA . ASN A 1 175 ? 4.876 -16.173 -30.963 1.00 92.94 175 ASN A CA 1
ATOM 1345 C C . ASN A 1 175 ? 5.774 -15.435 -31.957 1.00 92.94 175 ASN A C 1
ATOM 1347 O O . ASN A 1 175 ? 6.573 -16.095 -32.620 1.00 92.94 175 ASN A O 1
ATOM 1351 N N . GLU A 1 176 ? 5.662 -14.111 -32.050 1.00 93.44 176 GLU A N 1
ATOM 1352 C CA . GLU A 1 176 ? 6.582 -13.273 -32.830 1.00 93.44 176 GLU A CA 1
ATOM 1353 C C . GLU A 1 176 ? 8.007 -13.399 -32.290 1.00 93.44 176 GLU A C 1
ATOM 1355 O O . GLU A 1 176 ? 8.927 -13.744 -33.027 1.00 93.44 176 GLU A O 1
ATOM 1360 N N . TRP A 1 177 ? 8.175 -13.271 -30.974 1.00 91.00 177 TRP A N 1
ATOM 1361 C CA . TRP A 1 177 ? 9.468 -13.452 -30.324 1.00 91.00 177 TRP A CA 1
ATOM 1362 C C . TRP A 1 177 ? 10.049 -14.862 -30.537 1.00 91.00 177 TRP A C 1
ATOM 1364 O O . TRP A 1 177 ? 11.249 -15.024 -30.752 1.00 91.00 177 TRP A O 1
ATOM 1374 N N . ILE A 1 178 ? 9.215 -15.909 -30.530 1.00 92.94 178 ILE A N 1
ATOM 1375 C CA . ILE A 1 178 ? 9.647 -17.276 -30.866 1.00 92.94 178 ILE A CA 1
ATOM 1376 C C . ILE A 1 178 ? 10.144 -17.364 -32.315 1.00 92.94 178 ILE A C 1
ATOM 1378 O O . ILE A 1 178 ? 11.141 -18.046 -32.558 1.00 92.94 178 ILE A O 1
ATOM 1382 N N . ASP A 1 179 ? 9.474 -16.712 -33.270 1.00 93.94 179 ASP A N 1
ATOM 1383 C CA . ASP A 1 179 ? 9.932 -16.683 -34.664 1.00 93.94 179 ASP A CA 1
ATOM 1384 C C . ASP A 1 179 ? 11.288 -15.994 -34.785 1.00 93.94 179 ASP A C 1
ATOM 1386 O O . ASP A 1 179 ? 12.192 -16.550 -35.408 1.00 93.94 179 ASP A O 1
ATOM 1390 N N . GLU A 1 180 ? 11.444 -14.831 -34.151 1.00 93.56 180 GLU A N 1
ATOM 1391 C CA . GLU A 1 180 ? 12.693 -14.066 -34.141 1.00 93.56 180 GLU A CA 1
ATOM 1392 C C . GLU A 1 180 ? 13.843 -14.891 -33.564 1.00 93.56 180 GLU A C 1
ATOM 1394 O O . GLU A 1 180 ? 14.864 -15.075 -34.220 1.00 93.56 180 GLU A O 1
ATOM 1399 N N . GLN A 1 181 ? 13.658 -15.479 -32.380 1.00 90.19 181 GLN A N 1
ATOM 1400 C CA . GLN A 1 181 ? 14.692 -16.288 -31.731 1.00 90.19 181 GLN A CA 1
ATOM 1401 C C . GLN A 1 181 ? 15.054 -17.544 -32.529 1.00 90.19 181 GLN A C 1
ATOM 1403 O O . GLN A 1 181 ? 16.219 -17.942 -32.574 1.00 90.19 181 GLN A O 1
ATOM 1408 N N . ASN A 1 182 ? 14.075 -18.183 -33.172 1.00 93.38 182 ASN A N 1
ATOM 1409 C CA . ASN A 1 182 ? 14.345 -19.327 -34.037 1.00 93.38 182 ASN A CA 1
ATOM 1410 C C . ASN A 1 182 ? 15.102 -18.904 -35.304 1.00 93.38 182 ASN A C 1
ATOM 1412 O O . ASN A 1 182 ? 16.018 -19.611 -35.719 1.00 93.38 182 ASN A O 1
ATOM 1416 N N . ALA A 1 183 ? 14.756 -17.761 -35.900 1.00 93.31 183 ALA A N 1
ATOM 1417 C CA . ALA A 1 183 ? 15.458 -17.222 -37.061 1.00 93.31 183 ALA A CA 1
ATOM 1418 C C . ALA A 1 183 ? 16.900 -16.813 -36.718 1.00 93.31 183 ALA A C 1
ATOM 1420 O O . ALA A 1 183 ? 17.817 -17.147 -37.467 1.00 93.31 183 ALA A O 1
ATOM 1421 N N . GLU A 1 184 ? 17.116 -16.161 -35.571 1.00 92.12 184 GLU A N 1
ATOM 1422 C CA . GLU A 1 184 ? 18.444 -15.819 -35.045 1.00 92.12 184 GLU A CA 1
ATOM 1423 C C . GLU A 1 184 ? 19.301 -17.067 -34.818 1.00 92.12 184 GLU A C 1
ATOM 1425 O O . GLU A 1 184 ? 20.463 -17.105 -35.220 1.00 92.12 184 GLU A O 1
ATOM 1430 N N . LEU A 1 185 ? 18.729 -18.118 -34.224 1.00 91.75 185 LEU A N 1
ATOM 1431 C CA . LEU A 1 185 ? 19.434 -19.378 -33.996 1.00 91.75 185 LEU A CA 1
ATOM 1432 C C . LEU A 1 185 ? 19.823 -20.070 -35.312 1.00 91.75 185 LEU A C 1
ATOM 1434 O O . LEU A 1 185 ? 20.932 -20.593 -35.424 1.00 91.75 185 LEU A O 1
ATOM 1438 N N . GLU A 1 186 ? 18.942 -20.074 -36.316 1.00 92.31 186 GLU A N 1
ATOM 1439 C CA . GLU A 1 186 ? 19.251 -20.624 -37.643 1.00 92.31 186 GLU A CA 1
ATOM 1440 C C . GLU A 1 186 ? 20.311 -19.795 -38.383 1.00 92.31 186 GLU A C 1
ATOM 1442 O O . GLU A 1 186 ? 21.219 -20.362 -38.995 1.00 92.31 186 GLU A O 1
ATOM 1447 N N . ALA A 1 187 ? 20.258 -18.464 -38.281 1.00 92.44 187 ALA A N 1
ATOM 1448 C CA . ALA A 1 187 ? 21.291 -17.588 -38.826 1.00 92.44 187 ALA A CA 1
ATOM 1449 C C . ALA A 1 187 ? 22.649 -17.850 -38.157 1.00 92.44 187 ALA A C 1
ATOM 1451 O O . ALA A 1 187 ? 23.648 -18.059 -38.847 1.00 92.44 187 ALA A O 1
ATOM 1452 N N . LEU A 1 188 ? 22.677 -17.953 -36.826 1.00 91.62 188 LEU A N 1
ATOM 1453 C CA . LEU A 1 188 ? 23.889 -18.251 -36.069 1.00 91.62 188 LEU A CA 1
ATOM 1454 C C . LEU A 1 188 ? 24.461 -19.637 -36.416 1.00 91.62 188 LEU A C 1
ATOM 1456 O O . LEU A 1 188 ? 25.675 -19.792 -36.552 1.00 91.62 188 LEU A O 1
ATOM 1460 N N . ARG A 1 189 ? 23.601 -20.643 -36.637 1.00 91.00 189 ARG A N 1
ATOM 1461 C CA . ARG A 1 189 ? 24.002 -21.969 -37.149 1.00 91.00 189 ARG A CA 1
ATOM 1462 C C . ARG A 1 189 ? 24.651 -21.887 -38.527 1.00 91.00 189 ARG A C 1
ATOM 1464 O O . ARG A 1 189 ? 25.647 -22.569 -38.766 1.00 91.00 189 ARG A O 1
ATOM 1471 N N . ALA A 1 190 ? 24.109 -21.065 -39.423 1.00 91.50 190 ALA A N 1
ATOM 1472 C CA . ALA A 1 190 ? 24.693 -20.847 -40.741 1.00 91.50 190 ALA A CA 1
ATOM 1473 C C . ALA A 1 190 ? 26.050 -20.125 -40.649 1.00 91.50 190 ALA A C 1
ATOM 1475 O O . ALA A 1 190 ? 26.998 -20.510 -41.333 1.00 91.50 190 ALA A O 1
ATOM 1476 N N . GLU A 1 191 ? 26.178 -19.130 -39.768 1.00 91.94 191 GLU A N 1
ATOM 1477 C CA . GLU A 1 191 ? 27.436 -18.413 -39.535 1.00 91.94 191 GLU A CA 1
ATOM 1478 C C . GLU A 1 191 ? 28.532 -19.312 -38.958 1.00 91.94 191 GLU A C 1
ATOM 1480 O O . GLU A 1 191 ? 29.674 -19.239 -39.419 1.00 91.94 191 GLU A O 1
ATOM 1485 N N . ALA A 1 192 ? 28.184 -20.213 -38.034 1.00 89.88 192 ALA A N 1
ATOM 1486 C CA . ALA A 1 192 ? 29.100 -21.192 -37.439 1.00 89.88 192 ALA A CA 1
ATOM 1487 C C . ALA A 1 192 ? 29.790 -22.092 -38.476 1.00 89.88 192 ALA A C 1
ATOM 1489 O O . ALA A 1 192 ? 30.865 -22.632 -38.225 1.00 89.88 192 ALA A O 1
ATOM 1490 N N . ALA A 1 193 ? 29.180 -22.262 -39.654 1.00 88.50 193 ALA A N 1
ATOM 1491 C CA . ALA A 1 193 ? 29.771 -23.009 -40.761 1.00 88.50 193 ALA A CA 1
ATOM 1492 C C . ALA A 1 193 ? 30.844 -22.209 -41.528 1.00 88.50 193 ALA A C 1
ATOM 1494 O O . ALA A 1 193 ? 31.570 -22.782 -42.341 1.00 88.50 193 ALA A O 1
ATOM 1495 N N . THR A 1 194 ? 30.937 -20.896 -41.300 1.00 91.62 194 THR A N 1
ATOM 1496 C CA . THR A 1 194 ? 31.772 -19.962 -42.078 1.00 91.62 194 THR A CA 1
ATOM 1497 C C . THR A 1 194 ? 32.806 -19.198 -41.249 1.00 91.62 194 THR A C 1
ATOM 1499 O O . THR A 1 194 ? 33.776 -18.700 -41.821 1.00 91.62 194 THR A O 1
ATOM 1502 N N . ARG A 1 195 ? 32.643 -19.125 -39.922 1.00 93.06 195 ARG A N 1
ATOM 1503 C CA . ARG A 1 195 ? 33.589 -18.481 -38.999 1.00 93.06 195 ARG A CA 1
ATOM 1504 C C . ARG A 1 195 ? 33.627 -19.188 -37.647 1.00 93.06 195 ARG A C 1
ATOM 1506 O O . ARG A 1 195 ? 32.676 -19.867 -37.269 1.00 93.06 195 ARG A O 1
ATOM 1513 N N . GLU A 1 196 ? 34.712 -18.978 -36.904 1.00 90.44 196 GLU A N 1
ATOM 1514 C CA . GLU A 1 196 ? 34.730 -19.316 -35.481 1.00 90.44 196 GLU A CA 1
ATOM 1515 C C . GLU A 1 196 ? 33.808 -18.371 -34.698 1.00 90.44 196 GLU A C 1
ATOM 1517 O O . GLU A 1 196 ? 33.666 -17.186 -35.022 1.00 90.44 196 GLU A O 1
ATOM 1522 N N . LEU A 1 197 ? 33.163 -18.937 -33.684 1.00 88.88 197 LEU A N 1
ATOM 1523 C CA . LEU A 1 197 ? 32.230 -18.253 -32.801 1.00 88.88 197 LEU A CA 1
ATOM 1524 C C . LEU A 1 197 ? 32.884 -17.965 -31.456 1.00 88.88 197 LEU A C 1
ATOM 1526 O O . LEU A 1 197 ? 33.731 -18.741 -31.002 1.00 88.88 197 LEU A O 1
ATOM 1530 N N . ASP A 1 198 ? 32.447 -16.894 -30.805 1.00 89.38 198 ASP A N 1
ATOM 1531 C CA . ASP A 1 198 ? 32.827 -16.633 -29.420 1.00 89.38 198 ASP A CA 1
ATOM 1532 C C . ASP A 1 198 ? 32.089 -17.554 -28.423 1.00 89.38 198 ASP A C 1
ATOM 1534 O O . ASP A 1 198 ? 31.274 -18.408 -28.790 1.00 89.38 198 ASP A O 1
ATOM 1538 N N . ASP A 1 199 ? 32.434 -17.442 -27.140 1.00 86.06 199 ASP A N 1
ATOM 1539 C CA . ASP A 1 199 ? 31.878 -18.290 -26.078 1.00 86.06 199 ASP A CA 1
ATOM 1540 C C . ASP A 1 199 ? 30.363 -18.094 -25.902 1.00 86.06 199 ASP A C 1
ATOM 1542 O O . ASP A 1 199 ? 29.635 -19.077 -25.746 1.00 86.06 199 ASP A O 1
ATOM 1546 N N . ASP A 1 200 ? 29.880 -16.852 -25.989 1.00 85.25 200 ASP A N 1
ATOM 1547 C CA . ASP A 1 200 ? 28.461 -16.515 -25.839 1.00 85.25 200 ASP A CA 1
ATOM 1548 C C . ASP A 1 200 ? 27.651 -17.043 -27.032 1.00 85.25 200 ASP A C 1
ATOM 1550 O O . ASP A 1 200 ? 26.556 -17.586 -26.879 1.00 85.25 200 ASP A O 1
ATOM 1554 N N . GLU A 1 201 ? 28.185 -16.894 -28.242 1.00 88.69 201 GLU A N 1
ATOM 1555 C CA . GLU A 1 201 ? 27.610 -17.409 -29.479 1.00 88.69 201 GLU A CA 1
ATOM 1556 C C . GLU A 1 201 ? 27.542 -18.935 -29.472 1.00 88.69 201 GLU A C 1
ATOM 1558 O O . GLU A 1 201 ? 26.493 -19.496 -29.796 1.00 88.69 201 GLU A O 1
ATOM 1563 N N . ARG A 1 202 ? 28.610 -19.619 -29.038 1.00 86.19 202 ARG A N 1
ATOM 1564 C CA . ARG A 1 202 ? 28.595 -21.080 -28.865 1.00 86.19 202 ARG A CA 1
ATOM 1565 C C . ARG A 1 202 ? 27.523 -21.513 -27.878 1.00 86.19 202 ARG A C 1
ATOM 1567 O O . ARG A 1 202 ? 26.762 -22.425 -28.188 1.00 86.19 202 ARG A O 1
ATOM 1574 N N . GLN A 1 203 ? 27.413 -20.826 -26.743 1.00 85.81 203 GLN A N 1
ATOM 1575 C CA . GLN A 1 203 ? 26.386 -21.120 -25.748 1.00 85.81 203 GLN A CA 1
ATOM 1576 C C . GLN A 1 203 ? 24.967 -20.916 -26.303 1.00 85.81 203 GLN A C 1
ATOM 1578 O O . GLN A 1 203 ? 24.087 -21.741 -26.061 1.00 85.81 203 GLN A O 1
ATOM 1583 N N . ARG A 1 204 ? 24.718 -19.852 -27.080 1.00 84.81 204 ARG A N 1
ATOM 1584 C CA . ARG A 1 204 ? 23.414 -19.648 -27.742 1.00 84.81 204 ARG A CA 1
ATOM 1585 C C . ARG A 1 204 ? 23.099 -20.761 -28.741 1.00 84.81 204 ARG A C 1
ATOM 1587 O O . ARG A 1 204 ? 21.947 -21.178 -28.839 1.00 84.81 204 ARG A O 1
ATOM 1594 N N . LEU A 1 205 ? 24.108 -21.263 -29.450 1.00 86.94 205 LEU A N 1
ATOM 1595 C CA . LEU A 1 205 ? 23.970 -22.317 -30.458 1.00 86.94 205 LEU A CA 1
ATOM 1596 C C . LEU A 1 205 ? 23.561 -23.677 -29.886 1.00 86.94 205 LEU A C 1
ATOM 1598 O O . LEU A 1 205 ? 22.904 -24.458 -30.577 1.00 86.94 205 LEU A O 1
ATOM 1602 N N . GLU A 1 206 ? 23.907 -23.942 -28.624 1.00 85.31 206 GLU A N 1
ATOM 1603 C CA . GLU A 1 206 ? 23.427 -25.105 -27.865 1.00 85.31 206 GLU A CA 1
ATOM 1604 C C . GLU A 1 206 ? 21.912 -25.043 -27.583 1.00 85.31 206 GLU A C 1
ATOM 1606 O O . GLU A 1 206 ? 21.305 -26.041 -27.187 1.00 85.31 206 GLU A O 1
ATOM 1611 N N . GLY A 1 207 ? 21.274 -23.892 -27.821 1.00 82.06 207 GLY A N 1
ATOM 1612 C CA . GLY A 1 207 ? 19.834 -23.711 -27.717 1.00 82.06 207 GLY A CA 1
ATOM 1613 C C . GLY A 1 207 ? 19.035 -24.595 -28.683 1.00 82.06 207 GLY A C 1
ATOM 1614 O O . GLY A 1 207 ? 19.410 -24.844 -29.833 1.00 82.06 207 GLY A O 1
ATOM 1615 N N . VAL A 1 208 ? 17.872 -25.057 -28.220 1.00 83.31 208 VAL A N 1
ATOM 1616 C CA . VAL A 1 208 ? 16.897 -25.798 -29.036 1.00 83.31 208 VAL A CA 1
ATOM 1617 C C . VAL A 1 208 ? 15.852 -24.818 -29.584 1.00 83.31 208 VAL A C 1
ATOM 1619 O O . VAL A 1 208 ? 15.381 -23.977 -28.812 1.00 83.31 208 VAL A O 1
ATOM 1622 N N . PRO A 1 209 ? 15.438 -24.930 -30.868 1.00 85.81 209 PRO A N 1
ATOM 1623 C CA . PRO A 1 209 ? 14.358 -24.114 -31.411 1.00 85.81 209 PRO A CA 1
ATOM 1624 C C . PRO A 1 209 ? 13.094 -24.212 -30.554 1.00 85.81 209 PRO A C 1
ATOM 1626 O O . PRO A 1 209 ? 12.662 -25.305 -30.166 1.00 85.81 209 PRO A O 1
ATOM 1629 N N . ARG A 1 210 ? 12.493 -23.063 -30.258 1.00 88.81 210 ARG A N 1
ATOM 1630 C CA . ARG A 1 210 ? 11.295 -22.966 -29.423 1.00 88.81 210 ARG A CA 1
ATOM 1631 C C . ARG A 1 210 ? 10.053 -23.300 -30.240 1.00 88.81 210 ARG A C 1
ATOM 1633 O O . ARG A 1 210 ? 9.945 -22.938 -31.410 1.00 88.81 210 ARG A O 1
ATOM 1640 N N . LYS A 1 211 ? 9.100 -23.997 -29.619 1.00 91.38 211 LYS A N 1
ATOM 1641 C CA . LYS A 1 211 ? 7.824 -24.362 -30.248 1.00 91.38 211 LYS A CA 1
ATOM 1642 C C . LYS A 1 211 ? 6.730 -23.388 -29.832 1.00 91.38 211 LYS A C 1
ATOM 1644 O O . LYS A 1 211 ? 6.596 -23.094 -28.647 1.00 91.38 211 LYS A O 1
ATOM 1649 N N . LYS A 1 212 ? 5.923 -22.960 -30.802 1.00 93.06 212 LYS A N 1
ATOM 1650 C CA . LYS A 1 212 ? 4.700 -22.193 -30.554 1.00 93.06 212 LYS A CA 1
ATOM 1651 C C . LYS A 1 212 ? 3.618 -23.076 -29.943 1.00 93.06 212 LYS A C 1
ATOM 1653 O O . LYS A 1 212 ? 3.504 -24.255 -30.286 1.00 93.06 212 LYS A O 1
ATOM 1658 N N . GLN A 1 213 ? 2.809 -22.484 -29.077 1.00 91.88 213 GLN A N 1
ATOM 1659 C CA . GLN A 1 213 ? 1.585 -23.082 -28.545 1.00 91.88 213 GLN A CA 1
ATOM 1660 C C . GLN A 1 213 ? 0.370 -22.470 -29.255 1.00 91.88 213 GLN A C 1
ATOM 1662 O O . GLN A 1 213 ? 0.433 -21.331 -29.727 1.00 91.88 213 GLN A O 1
ATOM 1667 N N . SER A 1 214 ? -0.748 -23.202 -29.319 1.00 95.44 214 SER A N 1
ATOM 1668 C CA . SER A 1 214 ? -2.016 -22.598 -29.746 1.00 95.44 214 SER A CA 1
ATOM 1669 C C . SER A 1 214 ? -2.477 -21.549 -28.730 1.00 95.44 214 SER A C 1
ATOM 1671 O O . SER A 1 214 ? -2.052 -21.576 -27.570 1.00 95.44 214 SER A O 1
ATOM 1673 N N . PHE A 1 215 ? -3.345 -20.629 -29.158 1.00 94.50 215 PHE A N 1
ATOM 1674 C CA . PHE A 1 215 ? -3.903 -19.626 -28.251 1.00 94.50 215 PHE A CA 1
ATOM 1675 C C . PHE A 1 215 ? -4.661 -20.294 -27.101 1.00 94.50 215 PHE A C 1
ATOM 1677 O O . PHE A 1 215 ? -4.513 -19.882 -25.960 1.00 94.50 215 PHE A O 1
ATOM 1684 N N . GLU A 1 216 ? -5.426 -21.349 -27.381 1.00 94.19 216 GLU A N 1
ATOM 1685 C CA . GLU A 1 216 ? -6.237 -22.051 -26.386 1.00 94.19 216 GLU A CA 1
ATOM 1686 C C . GLU A 1 216 ? -5.365 -22.646 -25.276 1.00 94.19 216 GLU A C 1
ATOM 1688 O O . GLU A 1 216 ? -5.627 -22.404 -24.102 1.00 94.19 216 GLU A O 1
ATOM 1693 N N . ALA A 1 217 ? -4.287 -23.350 -25.642 1.00 94.62 217 ALA A N 1
ATOM 1694 C CA . ALA A 1 217 ? -3.371 -23.948 -24.673 1.00 94.62 217 ALA A CA 1
ATOM 1695 C C . ALA A 1 217 ? -2.633 -22.881 -23.850 1.00 94.62 217 ALA A C 1
ATOM 1697 O O . ALA A 1 217 ? -2.466 -23.028 -22.641 1.00 94.62 217 ALA A O 1
ATOM 1698 N N . PHE A 1 218 ? -2.216 -21.788 -24.498 1.00 94.00 218 PHE A N 1
ATOM 1699 C CA . PHE A 1 218 ? -1.567 -20.668 -23.820 1.00 94.00 218 PHE A CA 1
ATOM 1700 C C . PHE A 1 218 ? -2.520 -19.958 -22.848 1.00 94.00 218 PHE A C 1
ATOM 1702 O O . PHE A 1 218 ? -2.139 -19.639 -21.721 1.00 94.00 218 PHE A O 1
ATOM 1709 N N . ALA A 1 219 ? -3.759 -19.713 -23.281 1.00 94.62 219 ALA A N 1
ATOM 1710 C CA . ALA A 1 219 ? -4.768 -19.035 -22.486 1.00 94.62 219 ALA A CA 1
ATOM 1711 C C . ALA A 1 219 ? -5.173 -19.869 -21.268 1.00 94.62 219 ALA A C 1
ATOM 1713 O O . ALA A 1 219 ? -5.217 -19.341 -20.159 1.00 94.62 219 ALA A O 1
ATOM 1714 N N . GLU A 1 220 ? -5.402 -21.169 -21.461 1.00 95.50 220 GLU A N 1
ATOM 1715 C CA . GLU A 1 220 ? -5.703 -22.102 -20.377 1.00 95.50 220 GLU A CA 1
ATOM 1716 C C . GLU A 1 220 ? -4.583 -22.134 -19.330 1.00 95.50 220 GLU A C 1
ATOM 1718 O O . GLU A 1 220 ? -4.850 -21.918 -18.149 1.00 95.50 220 GLU A O 1
ATOM 1723 N N . GLU A 1 221 ? -3.324 -22.317 -19.747 1.00 94.19 221 GLU A N 1
ATOM 1724 C CA . GLU A 1 221 ? -2.182 -22.357 -18.822 1.00 94.19 221 GLU A CA 1
ATOM 1725 C C . GLU A 1 221 ? -2.104 -21.087 -17.958 1.00 94.19 221 GLU A C 1
ATOM 1727 O O . GLU A 1 221 ? -1.889 -21.142 -16.744 1.00 94.19 221 GLU A O 1
ATOM 1732 N N . ARG A 1 222 ? -2.268 -19.918 -18.583 1.00 92.62 222 ARG A N 1
ATOM 1733 C CA . ARG A 1 222 ? -2.120 -18.620 -17.916 1.00 92.62 222 ARG A CA 1
ATOM 1734 C C . ARG A 1 222 ? -3.300 -18.297 -17.010 1.00 92.62 222 ARG A C 1
ATOM 1736 O O . ARG A 1 222 ? -3.074 -17.883 -15.878 1.00 92.62 222 ARG A O 1
ATOM 1743 N N . LEU A 1 223 ? -4.532 -18.503 -17.467 1.00 94.69 223 LEU A N 1
ATOM 1744 C CA . LEU A 1 223 ? -5.716 -18.189 -16.666 1.00 94.69 223 LEU A CA 1
ATOM 1745 C C . LEU A 1 223 ? -5.888 -19.162 -15.498 1.00 94.69 223 LEU A C 1
ATOM 1747 O O . LEU A 1 223 ? -6.249 -18.709 -14.417 1.00 94.69 223 LEU A O 1
ATOM 1751 N N . ARG A 1 224 ? -5.532 -20.446 -15.650 1.00 94.62 224 ARG A N 1
ATOM 1752 C CA . ARG A 1 224 ? -5.428 -21.369 -14.505 1.00 94.62 224 ARG A CA 1
ATOM 1753 C C . ARG A 1 224 ? -4.351 -20.929 -13.519 1.00 94.62 224 ARG A C 1
ATOM 1755 O O . ARG A 1 224 ? -4.572 -20.973 -12.319 1.00 94.62 224 ARG A O 1
ATOM 1762 N N . ARG A 1 225 ? -3.205 -20.423 -13.987 1.00 91.06 225 ARG A N 1
ATOM 1763 C CA . ARG A 1 225 ? -2.177 -19.865 -13.089 1.00 91.06 225 ARG A CA 1
ATOM 1764 C C . ARG A 1 225 ? -2.665 -18.627 -12.327 1.00 91.06 225 ARG A C 1
ATOM 1766 O O . ARG A 1 225 ? -2.301 -18.449 -11.174 1.00 91.06 225 ARG A O 1
ATOM 1773 N N . TYR A 1 226 ? -3.443 -17.757 -12.966 1.00 90.94 226 TYR A N 1
ATOM 1774 C CA . TYR A 1 226 ? -3.907 -16.502 -12.363 1.00 90.94 226 TYR A CA 1
ATOM 1775 C C . TYR A 1 226 ? -5.131 -16.678 -11.461 1.00 90.94 226 TYR A C 1
ATOM 1777 O O . TYR A 1 226 ? -5.219 -16.066 -10.397 1.00 90.94 226 TYR A O 1
ATOM 1785 N N . HIS A 1 227 ? -6.073 -17.518 -11.880 1.00 93.50 227 HIS A N 1
ATOM 1786 C CA . HIS A 1 227 ? -7.378 -17.669 -11.246 1.00 93.50 227 HIS A CA 1
ATOM 1787 C C . HIS A 1 227 ? -7.581 -19.059 -10.625 1.00 93.50 227 HIS A C 1
ATOM 1789 O O . HIS A 1 227 ? -8.533 -19.261 -9.888 1.00 93.50 227 HIS A O 1
ATOM 1795 N N . GLY A 1 228 ? -6.681 -20.010 -10.839 1.00 93.25 228 GLY A N 1
ATOM 1796 C CA . GLY A 1 228 ? -6.836 -21.384 -10.373 1.00 93.25 228 GLY A CA 1
ATOM 1797 C C . GLY A 1 228 ? -7.807 -22.214 -11.206 1.00 93.25 228 GLY A C 1
ATOM 1798 O O . GLY A 1 228 ? -8.561 -21.697 -12.035 1.00 93.25 228 GLY A O 1
ATOM 1799 N N . ASP A 1 229 ? -7.778 -23.523 -10.964 1.00 94.25 229 ASP A N 1
ATOM 1800 C CA . ASP A 1 229 ? -8.534 -24.495 -11.753 1.00 94.25 229 ASP A CA 1
ATOM 1801 C C . ASP A 1 229 ? -10.042 -24.334 -11.595 1.00 94.25 229 ASP A C 1
ATOM 1803 O O . ASP A 1 229 ? -10.743 -24.239 -12.596 1.00 94.25 229 ASP A O 1
ATOM 1807 N N . GLU A 1 230 ? -10.532 -24.205 -10.362 1.00 93.44 230 GLU A N 1
ATOM 1808 C CA . GLU A 1 230 ? -11.967 -24.088 -10.075 1.00 93.44 230 GLU A CA 1
ATOM 1809 C C . GLU A 1 230 ? -12.598 -22.872 -10.770 1.00 93.44 230 GLU A C 1
ATOM 1811 O O . GLU A 1 230 ? -13.635 -22.985 -11.422 1.00 93.44 230 GLU A O 1
ATOM 1816 N N . ARG A 1 231 ? -11.949 -21.699 -10.706 1.00 94.06 231 ARG A N 1
ATOM 1817 C CA . ARG A 1 231 ? -12.464 -20.487 -11.369 1.00 94.06 231 ARG A CA 1
ATOM 1818 C C . ARG A 1 231 ? -12.337 -20.575 -12.886 1.00 94.06 231 ARG A C 1
ATOM 1820 O O . ARG A 1 231 ? -13.212 -20.090 -13.600 1.00 94.06 231 ARG A O 1
ATOM 1827 N N . PHE A 1 232 ? -11.279 -21.198 -13.404 1.00 95.75 232 PHE A N 1
ATOM 1828 C CA . PHE A 1 232 ? -11.162 -21.437 -14.841 1.00 95.75 232 PHE A CA 1
ATOM 1829 C C . PHE A 1 232 ? -12.219 -22.428 -15.348 1.00 95.75 232 PHE A C 1
ATOM 1831 O O . PHE A 1 232 ? -12.751 -22.237 -16.434 1.00 95.75 232 PHE A O 1
ATOM 1838 N N . GLU A 1 233 ? -12.577 -23.455 -14.581 1.00 96.81 233 GLU A N 1
ATOM 1839 C CA . GLU A 1 233 ? -13.656 -24.381 -14.945 1.00 96.81 233 GLU A CA 1
ATOM 1840 C C . GLU A 1 233 ? -15.022 -23.687 -15.007 1.00 96.81 233 GLU A C 1
ATOM 1842 O O . GLU A 1 233 ? -15.843 -24.027 -15.860 1.00 96.81 233 GLU A O 1
ATOM 1847 N N . LEU A 1 234 ? -15.248 -22.682 -14.156 1.00 96.25 234 LEU A N 1
ATOM 1848 C CA . LEU A 1 234 ? -16.476 -21.886 -14.150 1.00 96.25 234 LEU A CA 1
ATOM 1849 C C . LEU A 1 234 ? -16.541 -20.865 -15.293 1.00 96.25 234 LEU A C 1
ATOM 1851 O O . LEU A 1 234 ? -17.583 -20.724 -15.933 1.00 96.25 234 LEU A O 1
ATOM 1855 N N . PHE A 1 235 ? -15.452 -20.133 -15.541 1.00 96.69 235 PHE A N 1
ATOM 1856 C CA . PHE A 1 235 ? -15.471 -18.946 -16.408 1.00 96.69 235 PHE A CA 1
ATOM 1857 C C . PHE A 1 235 ? -14.665 -19.102 -17.702 1.00 96.69 235 PHE A C 1
ATOM 1859 O O . PHE A 1 235 ? -14.810 -18.311 -18.635 1.00 96.69 235 PHE A O 1
ATOM 1866 N N . GLY A 1 236 ? -13.804 -20.113 -17.792 1.00 94.56 236 GLY A N 1
ATOM 1867 C CA . GLY A 1 236 ? -12.889 -20.312 -18.908 1.00 94.56 236 GLY A CA 1
ATOM 1868 C C . GLY A 1 236 ? -12.079 -19.050 -19.200 1.00 94.56 236 GLY A C 1
ATOM 1869 O O . GLY A 1 236 ? -11.420 -18.487 -18.322 1.00 94.56 236 GLY A O 1
ATOM 1870 N N . THR A 1 237 ? -12.154 -18.592 -20.450 1.00 92.69 237 THR A N 1
ATOM 1871 C CA . THR A 1 237 ? -11.470 -17.387 -20.939 1.00 92.69 237 THR A CA 1
ATOM 1872 C C . THR A 1 237 ? -12.282 -16.095 -20.792 1.00 92.69 237 THR A C 1
ATOM 1874 O O . THR A 1 237 ? -11.873 -15.073 -21.342 1.00 92.69 237 THR A O 1
ATOM 1877 N N . ASP A 1 238 ? -13.431 -16.114 -20.111 1.00 94.62 238 ASP A N 1
ATOM 1878 C CA . ASP A 1 238 ? -14.229 -14.910 -19.847 1.00 94.62 238 ASP A CA 1
ATOM 1879 C C . ASP A 1 238 ? -13.592 -14.087 -18.717 1.00 94.62 238 ASP A C 1
ATOM 1881 O O . ASP A 1 238 ? -13.869 -14.269 -17.531 1.00 94.62 238 ASP A O 1
ATOM 1885 N N . VAL A 1 239 ? -12.696 -13.175 -19.098 1.00 92.00 239 VAL A N 1
ATOM 1886 C CA . VAL A 1 239 ? -11.968 -12.311 -18.157 1.00 92.00 239 VAL A CA 1
ATOM 1887 C C . VAL A 1 239 ? -12.902 -11.364 -17.398 1.00 92.00 239 VAL A C 1
ATOM 1889 O O . VAL A 1 239 ? -12.615 -11.026 -16.251 1.00 92.00 239 VAL A O 1
ATOM 1892 N N . ASP A 1 240 ? -14.031 -10.967 -17.986 1.00 95.62 240 ASP A N 1
ATOM 1893 C CA . ASP A 1 240 ? -14.995 -10.099 -17.308 1.00 95.62 240 ASP A CA 1
ATOM 1894 C C . ASP A 1 240 ? -15.781 -10.871 -16.242 1.00 95.62 240 ASP A C 1
ATOM 1896 O O . ASP A 1 240 ? -16.129 -10.306 -15.207 1.00 95.62 240 ASP A O 1
ATOM 1900 N N . ALA A 1 241 ? -16.031 -12.168 -16.448 1.00 97.06 241 ALA A N 1
ATOM 1901 C C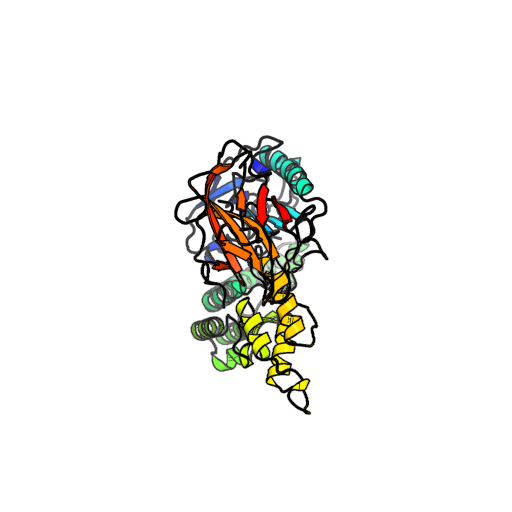A . ALA A 1 241 ? -16.574 -13.035 -15.403 1.00 97.06 241 ALA A CA 1
ATOM 1902 C C . ALA A 1 241 ? -15.592 -13.223 -14.238 1.00 97.06 241 ALA A C 1
ATOM 1904 O O . ALA A 1 241 ? -16.006 -13.107 -13.084 1.00 97.06 241 ALA A O 1
ATOM 1905 N N . HIS A 1 242 ? -14.296 -13.411 -14.519 1.00 95.69 242 HIS A N 1
ATOM 1906 C CA . HIS A 1 242 ? -13.266 -13.415 -13.468 1.00 95.69 242 HIS A CA 1
ATOM 1907 C C . HIS A 1 242 ? -13.228 -12.083 -12.705 1.00 95.69 242 HIS A C 1
ATOM 1909 O O . HIS A 1 242 ? -13.136 -12.087 -11.481 1.00 95.69 242 HIS A O 1
ATOM 1915 N N . ALA A 1 243 ? -13.327 -10.946 -13.403 1.00 95.31 243 ALA A N 1
ATOM 1916 C CA . ALA A 1 243 ? -13.341 -9.622 -12.778 1.00 95.31 243 ALA A CA 1
ATOM 1917 C C . ALA A 1 243 ? -14.540 -9.433 -11.836 1.00 95.31 243 ALA A C 1
ATOM 1919 O O . ALA A 1 243 ? -14.340 -9.073 -10.678 1.00 95.31 243 ALA A O 1
ATOM 1920 N N . ARG A 1 244 ? -15.758 -9.760 -12.293 1.00 97.38 244 ARG A N 1
ATOM 1921 C CA . ARG A 1 244 ? -16.971 -9.700 -11.457 1.00 97.38 244 ARG A CA 1
ATOM 1922 C C . ARG A 1 244 ? -16.853 -10.568 -10.209 1.00 97.38 244 ARG A C 1
ATOM 1924 O O . ARG A 1 244 ? -17.242 -10.136 -9.133 1.00 97.38 244 ARG A O 1
ATOM 1931 N N . TRP A 1 245 ? -16.262 -11.757 -10.330 1.00 97.00 245 TRP A N 1
ATOM 1932 C CA . TRP A 1 245 ? -16.041 -12.619 -9.171 1.00 97.00 245 TRP A CA 1
ATOM 1933 C C . TRP A 1 245 ? -15.153 -11.944 -8.117 1.00 97.00 245 TRP A C 1
ATOM 1935 O O . TRP A 1 245 ? -15.485 -11.987 -6.936 1.00 97.00 245 TRP A O 1
ATOM 1945 N N . TYR A 1 246 ? -14.061 -11.280 -8.516 1.00 96.62 246 TYR A N 1
ATOM 1946 C CA . TYR A 1 246 ? -13.234 -10.536 -7.558 1.00 96.62 246 TYR A CA 1
ATOM 1947 C C . TYR A 1 246 ? -13.984 -9.368 -6.917 1.00 96.62 246 TYR A C 1
ATOM 1949 O O . TYR A 1 246 ? -13.829 -9.152 -5.720 1.00 96.62 246 TYR A O 1
ATOM 1957 N N . GLU A 1 247 ? -14.791 -8.635 -7.687 1.00 95.56 247 GLU A N 1
ATOM 1958 C CA . GLU A 1 247 ? -15.605 -7.524 -7.175 1.00 95.56 247 GLU A CA 1
ATOM 1959 C C . GLU A 1 247 ? -16.619 -8.005 -6.126 1.00 95.56 247 GLU A C 1
ATOM 1961 O O . GLU A 1 247 ? -16.734 -7.408 -5.059 1.00 95.56 247 GLU A O 1
ATOM 1966 N N . GLU A 1 248 ? -17.298 -9.123 -6.388 1.00 96.19 248 GLU A N 1
ATOM 1967 C CA . GLU A 1 248 ? -18.289 -9.719 -5.482 1.00 96.19 248 GLU A CA 1
ATOM 1968 C C . GLU A 1 248 ? -17.674 -10.292 -4.195 1.00 96.19 248 GLU A C 1
ATOM 1970 O O . GLU A 1 248 ? -18.360 -10.392 -3.180 1.00 96.19 248 GLU A O 1
ATOM 1975 N N . HIS A 1 249 ? -16.390 -10.663 -4.218 1.00 96.94 249 HIS A N 1
ATOM 1976 C CA . HIS A 1 249 ? -15.713 -11.319 -3.093 1.00 96.94 249 HIS A CA 1
ATOM 1977 C C . HIS A 1 249 ? -14.637 -10.451 -2.428 1.00 96.94 249 HIS A C 1
ATOM 1979 O O . HIS A 1 249 ? -13.922 -10.943 -1.552 1.00 96.94 249 HIS A O 1
ATOM 1985 N N . LEU A 1 250 ? -14.514 -9.176 -2.816 1.00 95.75 250 LEU A N 1
ATOM 1986 C CA . LEU A 1 250 ? -13.422 -8.281 -2.414 1.00 95.75 250 LEU A CA 1
ATOM 1987 C C . LEU A 1 250 ? -13.238 -8.187 -0.891 1.00 95.75 250 LEU A C 1
ATOM 1989 O O . LEU A 1 250 ? -12.105 -8.139 -0.409 1.00 95.75 250 LEU A O 1
ATOM 1993 N N . GLU A 1 251 ? -14.340 -8.205 -0.141 1.00 96.88 251 GLU A N 1
ATOM 1994 C CA . GLU A 1 251 ? -14.361 -8.117 1.327 1.00 96.88 251 GLU A CA 1
ATOM 1995 C C . GLU A 1 251 ? -13.855 -9.380 2.034 1.00 96.88 251 GLU A C 1
ATOM 1997 O O . GLU A 1 251 ? -13.576 -9.352 3.229 1.00 96.88 251 GLU A O 1
ATOM 2002 N N . TYR A 1 252 ? -13.706 -10.485 1.306 1.00 97.69 252 TYR A N 1
ATOM 2003 C CA . TYR A 1 252 ? -13.324 -11.786 1.853 1.00 97.69 252 TYR A CA 1
ATOM 2004 C C . TYR A 1 252 ? -12.000 -12.297 1.278 1.00 97.69 252 TYR A C 1
ATOM 2006 O O . TYR A 1 252 ? -11.544 -13.378 1.655 1.00 97.69 252 TYR A O 1
ATOM 2014 N N . LEU A 1 253 ? -11.379 -11.549 0.357 1.00 96.88 253 LEU A N 1
ATOM 2015 C CA . LEU A 1 253 ? -10.149 -11.975 -0.304 1.00 96.88 253 LEU A CA 1
ATOM 2016 C C . LEU A 1 253 ? -8.985 -12.079 0.674 1.00 96.88 253 LEU A C 1
ATOM 2018 O O . LEU A 1 253 ? -8.795 -11.218 1.528 1.00 96.88 253 LEU A O 1
ATOM 2022 N N . VAL A 1 254 ? -8.169 -13.109 0.484 1.00 96.12 254 VAL A N 1
ATOM 2023 C CA . VAL A 1 254 ? -6.898 -13.334 1.171 1.00 96.12 254 VAL A CA 1
ATOM 2024 C C . VAL A 1 254 ? -5.858 -13.849 0.179 1.00 96.12 254 VAL A C 1
ATOM 2026 O O . VAL A 1 254 ? -6.185 -14.451 -0.847 1.00 96.12 254 VAL A O 1
ATOM 2029 N N . TRP A 1 255 ? -4.580 -13.625 0.473 1.00 94.50 255 TRP A N 1
ATOM 2030 C CA . TRP A 1 255 ? -3.486 -14.157 -0.338 1.00 94.50 255 TRP A CA 1
ATOM 2031 C C . TRP A 1 255 ? -3.143 -15.595 0.060 1.00 94.50 255 TRP A C 1
ATOM 2033 O O . TRP A 1 255 ? -2.765 -15.857 1.203 1.00 94.50 255 TRP A O 1
ATOM 2043 N N . ASN A 1 256 ? -3.202 -16.509 -0.906 1.00 90.12 256 ASN A N 1
ATOM 2044 C CA . ASN A 1 256 ? -2.726 -17.878 -0.775 1.00 90.12 256 ASN A CA 1
ATOM 2045 C C . ASN A 1 256 ? -1.284 -17.961 -1.301 1.00 90.12 256 ASN A C 1
ATOM 2047 O O . ASN A 1 256 ? -1.027 -17.857 -2.504 1.00 90.12 256 ASN A O 1
ATOM 2051 N N . ALA A 1 257 ? -0.330 -18.115 -0.381 1.00 84.56 257 ALA A N 1
ATOM 2052 C CA . ALA A 1 257 ? 1.092 -18.145 -0.710 1.00 84.56 257 ALA A CA 1
ATOM 2053 C C . ALA A 1 257 ? 1.529 -19.442 -1.409 1.00 84.56 257 ALA A C 1
ATOM 2055 O O . ALA A 1 257 ? 2.475 -19.391 -2.195 1.00 84.56 257 ALA A O 1
ATOM 2056 N N . ASP A 1 258 ? 0.844 -20.560 -1.151 1.00 82.38 258 ASP A N 1
ATOM 2057 C CA . ASP A 1 258 ? 1.179 -21.870 -1.719 1.00 82.38 258 ASP A CA 1
ATOM 2058 C C . ASP A 1 258 ? 0.825 -21.927 -3.209 1.00 82.38 258 ASP A C 1
ATOM 2060 O O . ASP A 1 258 ? 1.636 -22.356 -4.032 1.00 82.38 258 ASP A O 1
ATOM 2064 N N . ASP A 1 259 ? -0.344 -21.390 -3.566 1.00 81.81 259 ASP A N 1
ATOM 2065 C CA . ASP A 1 259 ? -0.829 -21.347 -4.951 1.00 81.81 259 ASP A CA 1
ATOM 2066 C C . ASP A 1 259 ? -0.483 -20.040 -5.682 1.00 81.81 259 ASP A C 1
ATOM 2068 O O . ASP A 1 259 ? -0.742 -19.897 -6.877 1.00 81.81 259 ASP A O 1
ATOM 2072 N N . TYR A 1 260 ? 0.101 -19.070 -4.973 1.00 83.81 260 TYR A N 1
ATOM 2073 C CA . TYR A 1 260 ? 0.468 -17.754 -5.498 1.00 83.81 260 TYR A CA 1
ATOM 2074 C C . TYR A 1 260 ? -0.712 -17.003 -6.154 1.00 83.81 260 TYR A C 1
ATOM 2076 O O . TYR A 1 260 ? -0.565 -16.392 -7.220 1.00 83.81 260 TYR A O 1
ATOM 2084 N N . ARG A 1 261 ? -1.888 -17.035 -5.512 1.00 90.56 261 ARG A N 1
ATOM 2085 C CA . ARG A 1 261 ? -3.140 -16.421 -5.995 1.00 90.56 261 ARG A CA 1
ATOM 2086 C C . ARG A 1 261 ? -3.982 -15.849 -4.854 1.00 90.56 261 ARG A C 1
ATOM 2088 O O . ARG A 1 261 ? -3.756 -16.149 -3.686 1.00 90.56 261 ARG A O 1
ATOM 2095 N N . PHE A 1 262 ? -4.978 -15.039 -5.204 1.00 94.31 262 PHE A N 1
ATOM 2096 C CA . PHE A 1 262 ? -6.023 -14.629 -4.263 1.00 94.31 262 PHE A CA 1
ATOM 2097 C C . PHE A 1 262 ? -7.102 -15.708 -4.168 1.00 94.31 262 PHE A C 1
ATOM 2099 O O . PHE A 1 262 ? -7.544 -16.218 -5.202 1.00 94.31 262 PHE A O 1
ATOM 2106 N N . ASP A 1 263 ? -7.535 -15.997 -2.948 1.00 93.25 263 ASP A N 1
ATOM 2107 C CA . ASP A 1 263 ? -8.662 -16.871 -2.622 1.00 93.25 263 ASP A CA 1
ATOM 2108 C C . ASP A 1 263 ? -9.596 -16.174 -1.627 1.00 93.25 263 ASP A C 1
ATOM 2110 O O . ASP A 1 263 ? -9.333 -15.050 -1.204 1.00 93.25 263 ASP A O 1
ATOM 2114 N N . VAL A 1 264 ? -10.705 -16.825 -1.285 1.00 95.56 264 VAL A N 1
ATOM 2115 C CA . VAL A 1 264 ? -11.697 -16.312 -0.336 1.00 95.56 264 VAL A CA 1
ATOM 2116 C C . VAL A 1 264 ? -11.520 -16.992 1.009 1.00 95.56 264 VAL A C 1
ATOM 2118 O O . VAL A 1 264 ? -11.380 -18.213 1.078 1.00 95.56 264 VAL A O 1
ATOM 2121 N N . ASP A 1 265 ? -11.557 -16.208 2.082 1.00 96.56 265 ASP A N 1
ATOM 2122 C CA . ASP A 1 265 ? -11.629 -16.747 3.429 1.00 96.56 265 ASP A CA 1
ATOM 2123 C C . ASP A 1 265 ? -13.013 -17.375 3.681 1.00 96.56 265 ASP A C 1
ATOM 2125 O O . ASP A 1 265 ? -14.023 -16.663 3.683 1.00 96.56 265 ASP A O 1
ATOM 2129 N N . PRO A 1 266 ? -13.094 -18.699 3.912 1.00 94.81 266 PRO A N 1
ATOM 2130 C CA . PRO A 1 266 ? -14.374 -19.378 4.061 1.00 94.81 266 PRO A CA 1
ATOM 2131 C C . PRO A 1 266 ? -15.106 -19.005 5.355 1.00 94.81 266 PRO A C 1
ATOM 2133 O O . PRO A 1 266 ? -16.329 -19.116 5.395 1.00 94.81 266 PRO A O 1
ATOM 2136 N N . ASN A 1 267 ? -14.404 -18.572 6.409 1.00 95.12 267 ASN A N 1
ATOM 2137 C CA . ASN A 1 267 ? -15.047 -18.141 7.650 1.00 95.12 267 ASN A CA 1
ATOM 2138 C C . ASN A 1 267 ? -15.608 -16.731 7.506 1.00 95.12 267 ASN A C 1
ATOM 2140 O O . ASN A 1 267 ? -16.762 -16.516 7.864 1.00 95.12 267 ASN A O 1
ATOM 2144 N N . ALA A 1 268 ? -14.837 -15.804 6.927 1.00 97.38 268 ALA A N 1
ATOM 2145 C CA . ALA A 1 268 ? -15.326 -14.454 6.648 1.00 97.38 268 ALA A CA 1
ATOM 2146 C C . ALA A 1 268 ? -16.560 -14.495 5.728 1.00 97.38 268 ALA A C 1
ATOM 2148 O O . ALA A 1 268 ? -17.587 -13.893 6.039 1.00 97.38 268 ALA A O 1
ATOM 2149 N N . LEU A 1 269 ? -16.503 -15.302 4.659 1.00 96.94 269 LEU A N 1
ATOM 2150 C CA . LEU A 1 269 ? -17.630 -15.492 3.744 1.00 96.94 269 LEU A CA 1
ATOM 2151 C C . LEU A 1 269 ? -18.850 -16.118 4.437 1.00 96.94 269 LEU A C 1
ATOM 2153 O O . LEU A 1 269 ? -19.965 -15.644 4.245 1.00 96.94 269 LEU A O 1
ATOM 2157 N N . ALA A 1 270 ? -18.660 -17.175 5.236 1.00 96.12 270 ALA A N 1
ATOM 2158 C CA . ALA A 1 270 ? -19.767 -17.854 5.915 1.00 96.12 270 ALA A CA 1
ATOM 2159 C C . ALA A 1 270 ? -20.464 -16.965 6.957 1.00 96.12 270 ALA A C 1
ATOM 2161 O O . ALA A 1 270 ? -21.674 -17.085 7.140 1.00 96.12 270 ALA A O 1
ATOM 2162 N N . LEU A 1 271 ? -19.713 -16.085 7.625 1.00 96.38 271 LEU A N 1
ATOM 2163 C CA . LEU A 1 271 ? -20.257 -15.107 8.569 1.00 96.38 271 LEU A CA 1
ATOM 2164 C C . LEU A 1 271 ? -20.831 -13.865 7.867 1.00 96.38 271 LEU A C 1
ATOM 2166 O O . LEU A 1 271 ? -21.584 -13.117 8.481 1.00 96.38 271 LEU A O 1
ATOM 2170 N N . GLY A 1 272 ? -20.491 -13.642 6.594 1.00 97.12 272 GLY A N 1
ATOM 2171 C CA . GLY A 1 272 ? -20.860 -12.432 5.859 1.00 97.12 272 GLY A CA 1
ATOM 2172 C C . GLY A 1 272 ? -20.118 -11.180 6.335 1.00 97.12 272 GLY A C 1
ATOM 2173 O O . GLY A 1 272 ? -20.581 -10.075 6.070 1.00 97.12 272 GLY A O 1
ATOM 2174 N N . LEU A 1 273 ? -18.977 -11.342 7.011 1.00 97.44 273 LEU A N 1
ATOM 2175 C CA . LEU A 1 273 ? -18.215 -10.262 7.642 1.00 97.44 273 LEU A CA 1
ATOM 2176 C C . LEU A 1 273 ? -17.005 -9.869 6.796 1.00 97.44 273 LEU A C 1
ATOM 2178 O O . LEU A 1 273 ? -16.253 -10.736 6.344 1.00 97.44 273 LEU A O 1
ATOM 2182 N N . SER A 1 274 ? -16.805 -8.565 6.590 1.00 97.62 274 SER A N 1
ATOM 2183 C CA . SER A 1 274 ? -15.635 -8.070 5.866 1.00 97.62 274 SER A CA 1
ATOM 2184 C C . SER A 1 274 ? -14.373 -8.314 6.677 1.00 97.62 274 SER A C 1
ATOM 2186 O O . SER A 1 274 ? -14.322 -8.092 7.881 1.00 97.62 274 SER A O 1
ATOM 2188 N N . ASN A 1 275 ? -13.306 -8.728 6.006 1.00 97.06 275 ASN A N 1
ATOM 2189 C CA . ASN A 1 275 ? -12.024 -8.931 6.656 1.00 97.06 275 ASN A CA 1
ATOM 2190 C C . ASN A 1 275 ? -11.225 -7.648 6.915 1.00 97.06 275 ASN A C 1
ATOM 2192 O O . ASN A 1 275 ? -10.165 -7.735 7.530 1.00 97.06 275 ASN A O 1
ATOM 2196 N N . ARG A 1 276 ? -11.698 -6.490 6.439 1.00 95.56 276 ARG A N 1
ATOM 2197 C CA . ARG A 1 276 ? -10.960 -5.215 6.491 1.00 95.56 276 ARG A CA 1
ATOM 2198 C C . ARG A 1 276 ? -11.690 -4.069 7.180 1.00 95.56 276 ARG A C 1
ATOM 2200 O O . ARG A 1 276 ? -11.060 -3.058 7.476 1.00 95.56 276 ARG A O 1
ATOM 2207 N N . GLU A 1 277 ? -12.983 -4.222 7.445 1.00 95.56 277 GLU A N 1
ATOM 2208 C CA . GLU A 1 277 ? -13.780 -3.204 8.128 1.00 95.56 277 GLU A CA 1
ATOM 2209 C C . GLU A 1 277 ? -13.752 -3.437 9.639 1.00 95.56 277 GLU A C 1
ATOM 2211 O O . GLU A 1 277 ? -13.992 -4.551 10.106 1.00 95.56 277 GLU A O 1
ATOM 2216 N N . VAL A 1 278 ? -13.457 -2.392 10.416 1.00 93.12 278 VAL A N 1
ATOM 2217 C CA . VAL A 1 278 ? -13.382 -2.494 11.887 1.00 93.12 278 VAL A CA 1
ATOM 2218 C C . VAL A 1 278 ? -14.725 -2.932 12.478 1.00 93.12 278 VAL A C 1
ATOM 2220 O O . VAL A 1 278 ? -14.739 -3.743 13.400 1.00 93.12 278 VAL A O 1
ATOM 2223 N N . ASP A 1 279 ? -15.842 -2.482 11.899 1.00 93.25 279 ASP A N 1
ATOM 2224 C CA . ASP A 1 279 ? -17.199 -2.860 12.320 1.00 93.25 279 ASP A CA 1
ATOM 2225 C C . ASP A 1 279 ? -17.422 -4.380 12.278 1.00 93.25 279 ASP A C 1
ATOM 2227 O O . ASP A 1 279 ? -18.096 -4.932 13.142 1.00 93.25 279 ASP A O 1
ATOM 2231 N N . SER A 1 280 ? -16.764 -5.094 11.357 1.00 96.38 280 SER A N 1
ATOM 2232 C CA . SER A 1 280 ? -16.846 -6.558 11.292 1.00 96.38 280 SER A CA 1
ATOM 2233 C C . SER A 1 280 ? -16.219 -7.257 12.503 1.00 96.38 280 SER A C 1
ATOM 2235 O O . SER A 1 280 ? -16.549 -8.410 12.777 1.00 96.38 280 SER A O 1
ATOM 2237 N N . LEU A 1 281 ? -15.340 -6.587 13.259 1.00 97.75 281 LEU A N 1
ATOM 2238 C CA . LEU A 1 281 ? -14.868 -7.096 14.548 1.00 97.75 281 LEU A CA 1
ATOM 2239 C C . LEU A 1 281 ? -15.977 -7.010 15.604 1.00 97.75 281 LEU A C 1
ATOM 2241 O O . LEU A 1 281 ? -16.187 -7.984 16.320 1.00 97.75 281 LEU A O 1
ATOM 2245 N N . TYR A 1 282 ? -16.712 -5.896 15.674 1.00 94.50 282 TYR A N 1
ATOM 2246 C CA . TYR A 1 282 ? -17.864 -5.759 16.572 1.00 94.50 282 TYR A CA 1
ATOM 2247 C C . TYR A 1 282 ? -18.970 -6.757 16.215 1.00 94.50 282 TYR A C 1
ATOM 2249 O O . TYR A 1 282 ? -19.449 -7.475 17.092 1.00 94.50 282 TYR A O 1
ATOM 2257 N N . ASP A 1 283 ? -19.297 -6.886 14.928 1.00 95.19 283 ASP A N 1
ATOM 2258 C CA . ASP A 1 283 ? -20.296 -7.850 14.466 1.00 95.19 283 ASP A CA 1
ATOM 2259 C C . ASP A 1 283 ? -19.889 -9.291 14.814 1.00 95.19 283 ASP A C 1
ATOM 2261 O O . ASP A 1 283 ? -20.725 -10.081 15.242 1.00 95.19 283 ASP A O 1
ATOM 2265 N N . ALA A 1 284 ? -18.604 -9.648 14.690 1.00 96.31 284 ALA A N 1
ATOM 2266 C CA . ALA A 1 284 ? -18.121 -10.962 15.112 1.00 96.31 284 ALA A CA 1
ATOM 2267 C C . ALA A 1 284 ? -18.246 -11.167 16.631 1.00 96.31 284 ALA A C 1
ATOM 2269 O O . ALA A 1 284 ? -18.618 -12.254 17.066 1.00 96.31 284 ALA A O 1
ATOM 2270 N N . ILE A 1 285 ? -17.967 -10.145 17.444 1.00 95.56 285 ILE A N 1
ATOM 2271 C CA . ILE A 1 285 ? -18.129 -10.207 18.905 1.00 95.56 285 ILE A CA 1
ATOM 2272 C C . ILE A 1 285 ? -19.596 -10.443 19.282 1.00 95.56 285 ILE A C 1
ATOM 2274 O O . ILE A 1 285 ? -19.880 -11.249 20.166 1.00 95.56 285 ILE A O 1
ATOM 2278 N N . ASP A 1 286 ? -20.533 -9.801 18.583 1.00 93.19 286 ASP A N 1
ATOM 2279 C CA . ASP A 1 286 ? -21.972 -9.951 18.820 1.00 93.19 286 ASP A CA 1
ATOM 2280 C C . ASP A 1 286 ? -22.512 -11.355 18.513 1.00 93.19 286 ASP A C 1
ATOM 2282 O O . ASP A 1 286 ? -23.565 -11.733 19.032 1.00 93.19 286 ASP A O 1
ATOM 2286 N N . LEU A 1 287 ? -21.786 -12.137 17.710 1.00 92.62 287 LEU A N 1
ATOM 2287 C CA . LEU A 1 287 ? -22.108 -13.532 17.411 1.00 92.62 287 LEU A CA 1
ATOM 2288 C C . LEU A 1 287 ? -21.639 -14.520 18.488 1.00 92.62 287 LEU A C 1
ATOM 2290 O O . LEU A 1 287 ? -21.994 -15.693 18.400 1.00 92.62 287 LEU A O 1
ATOM 2294 N N . ILE A 1 288 ? -20.844 -14.085 19.471 1.00 91.00 288 ILE A N 1
ATOM 2295 C CA . ILE A 1 288 ? -20.359 -14.947 20.555 1.00 91.00 288 ILE A CA 1
ATOM 2296 C C . ILE A 1 288 ? -21.454 -15.103 21.614 1.00 91.00 288 ILE A C 1
ATOM 2298 O O . ILE A 1 288 ? -21.885 -14.126 22.232 1.00 91.00 288 ILE A O 1
ATOM 2302 N N . VAL A 1 289 ? -21.856 -16.348 21.861 1.00 83.62 289 VAL A N 1
ATOM 2303 C CA . VAL A 1 289 ? -22.713 -16.738 22.987 1.00 83.62 289 VAL A CA 1
ATOM 2304 C C . VAL A 1 289 ? -21.832 -17.208 24.146 1.00 83.62 289 VAL A C 1
ATOM 2306 O O . VAL A 1 289 ? -21.021 -18.123 23.986 1.00 83.62 289 VAL A O 1
ATOM 2309 N N . ASP A 1 290 ? -21.968 -16.581 25.317 1.00 69.50 290 ASP A N 1
ATOM 2310 C CA . ASP A 1 290 ? -21.180 -16.946 26.496 1.00 69.50 290 ASP A CA 1
ATOM 2311 C C . ASP A 1 290 ? -21.658 -18.282 27.096 1.00 69.50 290 ASP A C 1
ATOM 2313 O O . ASP A 1 290 ? -22.853 -18.548 27.234 1.00 69.50 290 ASP A O 1
ATOM 2317 N N . ALA A 1 291 ? -20.701 -19.118 27.506 1.00 59.47 291 ALA A N 1
ATOM 2318 C CA . ALA A 1 291 ? -20.944 -20.484 27.979 1.00 59.47 291 ALA A CA 1
ATOM 2319 C C . ALA A 1 291 ? -21.816 -20.588 29.250 1.00 59.47 291 ALA A C 1
ATOM 2321 O O . ALA A 1 291 ? -22.312 -21.667 29.559 1.00 59.47 291 ALA A O 1
ATOM 2322 N N . ASP A 1 292 ? -22.031 -19.492 29.986 1.00 57.47 292 ASP A N 1
ATOM 2323 C CA . ASP A 1 292 ? -22.895 -19.482 31.176 1.00 57.47 292 ASP A CA 1
ATOM 2324 C C . ASP A 1 292 ? -24.403 -19.493 30.828 1.00 57.47 292 ASP A C 1
ATOM 2326 O O . ASP A 1 292 ? -25.232 -19.733 31.712 1.00 57.47 292 ASP A O 1
ATOM 2330 N N . GLU A 1 293 ? -24.787 -19.274 29.561 1.00 53.50 293 GLU A N 1
ATOM 2331 C CA . GLU A 1 293 ? -26.198 -19.253 29.136 1.00 53.50 293 GLU A CA 1
ATOM 2332 C C . GLU A 1 293 ? -26.733 -20.614 28.654 1.00 53.50 293 GLU A C 1
ATOM 2334 O O . GLU A 1 293 ? -27.951 -20.825 28.633 1.00 53.50 293 GLU A O 1
ATOM 2339 N N . THR A 1 294 ? -25.859 -21.576 28.343 1.00 50.81 294 THR A N 1
ATOM 2340 C CA . THR A 1 294 ? -26.243 -22.924 27.894 1.00 50.81 294 THR A CA 1
ATOM 2341 C C . THR A 1 294 ? -25.231 -23.964 28.366 1.00 50.81 294 THR A C 1
ATOM 2343 O O . THR A 1 294 ? -24.040 -23.805 28.141 1.00 50.81 294 THR A O 1
ATOM 2346 N N . ASP A 1 295 ? -25.703 -25.063 28.959 1.00 54.19 295 ASP A N 1
ATOM 2347 C CA . ASP A 1 295 ? -24.922 -26.232 29.425 1.00 54.19 295 ASP A CA 1
ATOM 2348 C C . ASP A 1 295 ? -24.286 -27.044 28.253 1.00 54.19 295 ASP A C 1
ATOM 2350 O O . ASP A 1 295 ? -24.063 -28.249 28.369 1.00 54.19 295 ASP A O 1
ATOM 2354 N N . ASP A 1 296 ? -24.033 -26.399 27.105 1.00 52.94 296 ASP A N 1
ATOM 2355 C CA . ASP A 1 296 ? -23.675 -26.984 25.808 1.00 52.94 296 ASP A CA 1
ATOM 2356 C C . ASP A 1 296 ? -22.334 -26.434 25.267 1.00 52.94 296 ASP A C 1
ATOM 2358 O O . ASP A 1 296 ? -21.881 -25.344 25.618 1.00 52.94 296 ASP A O 1
ATOM 2362 N N . GLU A 1 297 ? -21.681 -27.223 24.404 1.00 66.00 297 GLU A N 1
ATOM 2363 C CA . GLU A 1 297 ? -20.482 -26.839 23.642 1.00 66.00 297 GLU A CA 1
ATOM 2364 C C . GLU A 1 297 ? -20.694 -25.517 22.871 1.00 66.00 297 GLU A C 1
ATOM 2366 O O . GLU A 1 297 ? -21.794 -25.261 22.384 1.00 66.00 297 GLU A O 1
ATOM 2371 N N . ILE A 1 298 ? -19.631 -24.707 22.715 1.00 74.44 298 ILE A N 1
ATOM 2372 C CA . ILE A 1 298 ? -19.645 -23.477 21.894 1.00 74.44 298 ILE A CA 1
ATOM 2373 C C . ILE A 1 298 ? -20.260 -23.795 20.526 1.00 74.44 298 ILE A C 1
ATOM 2375 O O . ILE A 1 298 ? -19.762 -24.671 19.811 1.00 74.44 298 ILE A O 1
ATOM 2379 N N . ASP A 1 299 ? -21.326 -23.081 20.158 1.00 86.06 299 ASP A N 1
ATOM 2380 C CA . ASP A 1 299 ? -22.015 -23.319 18.894 1.00 86.06 299 ASP A CA 1
ATOM 2381 C C . ASP A 1 299 ? -21.121 -22.984 17.683 1.00 86.06 299 ASP A C 1
ATOM 2383 O O . ASP A 1 299 ? -20.126 -22.261 17.778 1.00 86.06 299 ASP A O 1
ATOM 2387 N N . GLU A 1 300 ? -21.467 -23.522 16.511 1.00 89.19 300 GLU A N 1
ATOM 2388 C CA . GLU A 1 300 ? -20.648 -23.369 15.303 1.00 89.19 300 GLU A CA 1
ATOM 2389 C C . GLU A 1 300 ? -20.440 -21.897 14.898 1.00 89.19 300 GLU A C 1
ATOM 2391 O O . GLU A 1 300 ? -19.367 -21.544 14.401 1.00 89.19 300 GLU A O 1
ATOM 2396 N N . GLN A 1 301 ? -21.435 -21.031 15.107 1.00 91.31 301 GLN A N 1
ATOM 2397 C CA . GLN A 1 301 ? -21.357 -19.615 14.759 1.00 91.31 301 GLN A CA 1
ATOM 2398 C C . GLN A 1 301 ? -20.426 -18.869 15.720 1.00 91.31 301 GLN A C 1
ATOM 2400 O O . GLN A 1 301 ? -19.513 -18.184 15.252 1.00 91.31 301 GLN A O 1
ATOM 2405 N N . SER A 1 302 ? -20.575 -19.090 17.028 1.00 92.12 302 SER A N 1
ATOM 2406 C CA . SER A 1 302 ? -19.657 -18.581 18.056 1.00 92.12 302 SER A CA 1
ATOM 2407 C C . SER A 1 302 ? -18.217 -19.054 17.807 1.00 92.12 302 SER A C 1
ATOM 2409 O O . SER A 1 302 ? -17.272 -18.263 17.835 1.00 92.12 302 SER A O 1
ATOM 2411 N N . ALA A 1 303 ? -18.025 -20.335 17.472 1.00 92.19 303 ALA A N 1
ATOM 2412 C CA . ALA A 1 303 ? -16.708 -20.891 17.165 1.00 92.19 303 ALA A CA 1
ATOM 2413 C C . ALA A 1 303 ? -16.077 -20.239 15.921 1.00 92.19 303 ALA A C 1
ATOM 2415 O O . ALA A 1 303 ? -14.887 -19.910 15.923 1.00 92.19 303 ALA A O 1
ATOM 2416 N N . ARG A 1 304 ? -16.863 -20.009 14.859 1.00 95.19 304 ARG A N 1
ATOM 2417 C CA . ARG A 1 304 ? -16.400 -19.302 13.652 1.00 95.19 304 ARG A CA 1
ATOM 2418 C C . ARG A 1 304 ? -16.052 -17.845 13.943 1.00 95.19 304 ARG A C 1
ATOM 2420 O O . ARG A 1 304 ? -15.033 -17.378 13.439 1.00 95.19 304 ARG A O 1
ATOM 2427 N N . ALA A 1 305 ? -16.847 -17.153 14.757 1.00 95.94 305 ALA A N 1
ATOM 2428 C CA . ALA A 1 305 ? -16.588 -15.775 15.162 1.00 95.94 305 ALA A CA 1
ATOM 2429 C C . ALA A 1 305 ? -15.271 -15.643 15.943 1.00 95.94 305 ALA A C 1
ATOM 2431 O O . ALA A 1 305 ? -14.443 -14.790 15.623 1.00 95.94 305 ALA A O 1
ATOM 2432 N N . LEU A 1 306 ? -15.005 -16.552 16.886 1.00 95.19 306 LEU A N 1
ATOM 2433 C CA . LEU A 1 306 ? -13.732 -16.595 17.613 1.00 95.19 306 LEU A CA 1
ATOM 2434 C C . LEU A 1 306 ? -12.537 -16.854 16.680 1.00 95.19 306 LEU A C 1
ATOM 2436 O O . LEU A 1 306 ? -11.497 -16.205 16.808 1.00 95.19 306 LEU A O 1
ATOM 2440 N N . VAL A 1 307 ? -12.676 -17.762 15.704 1.00 96.00 307 VAL A N 1
ATOM 2441 C CA . VAL A 1 307 ? -11.636 -18.007 14.685 1.00 96.00 307 VAL A CA 1
ATOM 2442 C C . VAL A 1 307 ? -11.407 -16.772 13.810 1.00 96.00 307 VAL A C 1
ATOM 2444 O O . VAL A 1 307 ? -10.256 -16.443 13.515 1.00 96.00 307 VAL A O 1
ATOM 2447 N N . PHE A 1 308 ? -12.479 -16.084 13.410 1.00 97.56 308 PHE A N 1
ATOM 2448 C CA . PHE A 1 308 ? -12.422 -14.838 12.647 1.00 97.56 308 PHE A CA 1
ATOM 2449 C C . PHE A 1 308 ? -11.655 -13.758 13.424 1.00 97.56 308 PHE A C 1
ATOM 2451 O O . PHE A 1 308 ? -10.643 -13.252 12.936 1.00 97.56 308 PHE A O 1
ATOM 2458 N N . LEU A 1 309 ? -12.059 -13.476 14.665 1.00 97.94 309 LEU A N 1
ATOM 2459 C CA . LEU A 1 309 ? -11.413 -12.481 15.524 1.00 97.94 309 LEU A CA 1
ATOM 2460 C C . LEU A 1 309 ? -9.935 -12.808 15.751 1.00 97.94 309 LEU A C 1
ATOM 2462 O O . LEU A 1 309 ? -9.073 -11.944 15.570 1.00 97.94 309 LEU A O 1
ATOM 2466 N N . ALA A 1 310 ? -9.612 -14.063 16.070 1.00 96.94 310 ALA A N 1
ATOM 2467 C CA . ALA A 1 310 ? -8.233 -14.480 16.296 1.00 96.94 310 ALA A CA 1
ATOM 2468 C C . ALA A 1 310 ? -7.358 -14.319 15.044 1.00 96.94 310 ALA A C 1
ATOM 2470 O O . ALA A 1 310 ? -6.227 -13.831 15.121 1.00 96.94 310 ALA A O 1
ATOM 2471 N N . ARG A 1 311 ? -7.886 -14.677 13.868 1.00 96.62 311 ARG A N 1
ATOM 2472 C CA . ARG A 1 311 ? -7.184 -14.533 12.588 1.00 96.62 311 ARG A CA 1
ATOM 2473 C C . ARG A 1 311 ? -6.891 -13.073 12.258 1.00 96.62 311 ARG A C 1
ATOM 2475 O O . ARG A 1 311 ? -5.759 -12.756 11.890 1.00 96.62 311 ARG A O 1
ATOM 2482 N N . TYR A 1 312 ? -7.895 -12.209 12.388 1.00 97.81 312 TYR A N 1
ATOM 2483 C CA . TYR A 1 312 ? -7.819 -10.829 11.916 1.00 97.81 312 TYR A CA 1
ATOM 2484 C C . TYR A 1 312 ? -7.211 -9.857 12.925 1.00 97.81 312 TYR A C 1
ATOM 2486 O O . TYR A 1 312 ? -6.832 -8.764 12.532 1.00 97.81 312 TYR A O 1
ATOM 2494 N N . THR A 1 313 ? -7.031 -10.239 14.190 1.00 96.81 313 THR A N 1
ATOM 2495 C CA . THR A 1 313 ? -6.408 -9.373 15.215 1.00 96.81 313 THR A CA 1
ATOM 2496 C C . THR A 1 313 ? -5.098 -9.934 15.776 1.00 96.81 313 THR A C 1
ATOM 2498 O O . THR A 1 313 ? -4.325 -9.218 16.419 1.00 96.81 313 THR A O 1
ATOM 2501 N N . GLY A 1 314 ? -4.841 -11.231 15.572 1.00 94.81 314 GLY A N 1
ATOM 2502 C CA . GLY A 1 314 ? -3.739 -11.952 16.207 1.00 94.81 314 GLY A CA 1
ATOM 2503 C C . GLY A 1 314 ? -3.894 -12.143 17.721 1.00 94.81 314 GLY A C 1
ATOM 2504 O O . GLY A 1 314 ? -2.936 -12.584 18.358 1.00 94.81 314 GLY A O 1
ATOM 2505 N N . GLN A 1 315 ? -5.051 -11.802 18.299 1.00 94.88 315 GLN A N 1
ATOM 2506 C CA . GLN A 1 315 ? -5.363 -12.049 19.707 1.00 94.88 315 GLN A CA 1
ATOM 2507 C C . GLN A 1 315 ? -5.993 -13.436 19.901 1.00 94.88 315 GLN A C 1
ATOM 2509 O O . GLN A 1 315 ? -6.410 -14.089 18.948 1.00 94.88 315 GLN A O 1
ATOM 2514 N N . ALA A 1 316 ? -6.056 -13.894 21.149 1.00 92.50 316 ALA A N 1
ATOM 2515 C CA . ALA A 1 316 ? -6.654 -15.176 21.521 1.00 92.50 316 ALA A CA 1
ATOM 2516 C C . ALA A 1 316 ? -7.467 -15.023 22.816 1.00 92.50 316 ALA A C 1
ATOM 2518 O O . ALA A 1 316 ? -7.119 -15.599 23.845 1.00 92.50 316 ALA A O 1
ATOM 2519 N N . LEU A 1 317 ? -8.499 -14.177 22.764 1.00 91.94 317 LEU A N 1
ATOM 2520 C CA . LEU A 1 317 ? -9.423 -13.935 23.876 1.00 91.94 317 LEU A CA 1
ATOM 2521 C C . LEU A 1 317 ? -10.598 -14.918 23.804 1.00 91.94 317 LEU A C 1
ATOM 2523 O O . LEU A 1 317 ? -10.949 -15.393 22.719 1.00 91.94 317 LEU A O 1
ATOM 2527 N N . GLY A 1 318 ? -11.157 -15.269 24.959 1.00 83.31 318 GLY A N 1
ATOM 2528 C CA . GLY A 1 318 ? -12.110 -16.368 25.089 1.00 83.31 318 GLY A CA 1
ATOM 2529 C C . GLY A 1 318 ? -13.573 -15.941 25.126 1.00 83.31 318 GLY A C 1
ATOM 2530 O O . GLY A 1 318 ? -14.415 -16.694 24.645 1.00 83.31 318 GLY A O 1
ATOM 2531 N N . THR A 1 319 ? -13.880 -14.768 25.683 1.00 86.25 319 THR A N 1
ATOM 2532 C CA . THR A 1 319 ? -15.269 -14.345 25.948 1.00 86.25 319 THR A CA 1
ATOM 2533 C C . THR A 1 319 ? -15.649 -13.066 25.214 1.00 86.25 319 THR A C 1
ATOM 2535 O O . THR A 1 319 ? -14.784 -12.281 24.808 1.00 86.25 319 THR A O 1
ATOM 2538 N N . ARG A 1 320 ? -16.959 -12.829 25.073 1.00 89.31 320 ARG A N 1
ATOM 2539 C CA . ARG A 1 320 ? -17.489 -11.603 24.461 1.00 89.31 320 ARG A CA 1
ATOM 2540 C C . ARG A 1 320 ? -17.002 -10.342 25.179 1.00 89.31 320 ARG A C 1
ATOM 2542 O O . ARG A 1 320 ? -16.576 -9.384 24.532 1.00 89.31 320 ARG A O 1
ATOM 2549 N N . ASP A 1 321 ? -17.016 -10.362 26.508 1.00 88.62 321 ASP A N 1
ATOM 2550 C CA . ASP A 1 321 ? -16.567 -9.246 27.345 1.00 88.62 321 ASP A CA 1
ATOM 2551 C C . ASP A 1 321 ? -15.074 -8.936 27.168 1.00 88.62 321 ASP A C 1
ATOM 2553 O O . ASP A 1 321 ? -14.695 -7.768 27.060 1.00 88.62 321 ASP A O 1
ATOM 2557 N N . GLU A 1 322 ? -14.218 -9.962 27.102 1.00 90.00 322 GLU A N 1
ATOM 2558 C CA . GLU A 1 322 ? -12.778 -9.776 26.886 1.00 90.00 322 GLU A CA 1
ATOM 2559 C C . GLU A 1 322 ? -12.502 -9.114 25.533 1.00 90.00 322 GLU A C 1
ATOM 2561 O O . GLU A 1 322 ? -11.721 -8.162 25.453 1.00 90.00 322 GLU A O 1
ATOM 2566 N N . TRP A 1 323 ? -13.163 -9.591 24.474 1.00 93.88 323 TRP A N 1
ATOM 2567 C CA . TRP A 1 323 ? -13.028 -9.015 23.139 1.00 93.88 323 TRP A CA 1
ATOM 2568 C C . TRP A 1 323 ? -13.549 -7.580 23.060 1.00 93.88 323 TRP A C 1
ATOM 2570 O O . TRP A 1 323 ? -12.878 -6.730 22.474 1.00 93.88 323 TRP A O 1
ATOM 2580 N N . THR A 1 324 ? -14.701 -7.305 23.675 1.00 91.44 324 THR A N 1
ATOM 2581 C CA . THR A 1 324 ? -15.305 -5.964 23.708 1.00 91.44 324 THR A CA 1
ATOM 2582 C C . THR A 1 324 ? -14.370 -4.976 24.405 1.00 91.44 324 THR A C 1
ATOM 2584 O O . THR A 1 324 ? -14.033 -3.934 23.846 1.00 91.44 324 THR A O 1
ATOM 2587 N N . ALA A 1 325 ? -13.865 -5.337 25.590 1.00 87.94 325 ALA A N 1
ATOM 2588 C CA . ALA A 1 325 ? -12.943 -4.498 26.352 1.00 87.94 325 ALA A CA 1
ATOM 2589 C C . ALA A 1 325 ? -11.627 -4.235 25.603 1.00 87.94 325 ALA A C 1
ATOM 2591 O O . ALA A 1 325 ? -11.117 -3.112 25.620 1.00 87.94 325 ALA A O 1
ATOM 2592 N N . TRP A 1 326 ? -11.076 -5.254 24.936 1.00 93.31 326 TRP A N 1
ATOM 2593 C CA . TRP A 1 326 ? -9.876 -5.092 24.119 1.00 93.31 326 TRP A CA 1
ATOM 2594 C C . TRP A 1 326 ? -10.120 -4.145 22.942 1.00 93.31 326 TRP A C 1
ATOM 2596 O O . TRP A 1 326 ? -9.337 -3.213 22.745 1.00 93.31 326 TRP A O 1
ATOM 2606 N N . LEU A 1 327 ? -11.199 -4.355 22.181 1.00 90.12 327 LEU A N 1
ATOM 2607 C CA . LEU A 1 327 ? -11.490 -3.567 20.986 1.00 90.12 327 LEU A CA 1
ATOM 2608 C C . LEU A 1 327 ? -11.722 -2.095 21.346 1.00 90.12 327 LEU A C 1
ATOM 2610 O O . LEU A 1 327 ? -11.067 -1.227 20.772 1.00 90.12 327 LEU A O 1
ATOM 2614 N N . ASP A 1 328 ? -12.512 -1.815 22.384 1.00 85.88 328 ASP A N 1
ATOM 2615 C CA . ASP A 1 328 ? -12.758 -0.454 22.880 1.00 85.88 328 ASP A CA 1
ATOM 2616 C C . ASP A 1 328 ? -11.469 0.282 23.294 1.00 85.88 328 ASP A C 1
ATOM 2618 O O . ASP A 1 328 ? -11.363 1.509 23.154 1.00 85.88 328 ASP A O 1
ATOM 2622 N N . GLN A 1 329 ? -10.456 -0.449 23.773 1.00 86.19 329 GLN A N 1
ATOM 2623 C CA . GLN A 1 329 ? -9.162 0.116 24.162 1.00 86.19 329 GLN A CA 1
ATOM 2624 C C . GLN A 1 329 ? -8.266 0.461 22.960 1.00 86.19 329 GLN A C 1
ATOM 2626 O O . GLN A 1 329 ? -7.436 1.377 23.043 1.00 86.19 329 GLN A O 1
ATOM 2631 N N . VAL A 1 330 ? -8.358 -0.291 21.860 1.00 86.56 330 VAL A N 1
ATOM 2632 C CA . VAL A 1 330 ? -7.377 -0.215 20.762 1.00 86.56 330 VAL A CA 1
ATOM 2633 C C . VAL A 1 330 ? -7.931 0.308 19.444 1.00 86.56 330 VAL A C 1
ATOM 2635 O O . VAL A 1 330 ? -7.123 0.693 18.607 1.00 86.56 330 VAL A O 1
ATOM 2638 N N . GLU A 1 331 ? -9.251 0.363 19.267 1.00 86.31 331 GLU A N 1
ATOM 2639 C CA . GLU A 1 331 ? -9.948 0.717 18.018 1.00 86.31 331 GLU A CA 1
ATOM 2640 C C . GLU A 1 331 ? -9.360 1.958 17.328 1.00 86.31 331 GLU A C 1
ATOM 2642 O O . GLU A 1 331 ? -9.040 1.920 16.147 1.00 86.31 331 GLU A O 1
ATOM 2647 N N . GLU A 1 332 ? -9.114 3.038 18.074 1.00 84.69 332 GLU A N 1
ATOM 2648 C CA . GLU A 1 332 ? -8.576 4.302 17.539 1.00 84.69 332 GLU A CA 1
ATOM 2649 C C . GLU A 1 332 ? -7.148 4.200 16.978 1.00 84.69 332 GLU A C 1
ATOM 2651 O O . GLU A 1 332 ? -6.668 5.109 16.301 1.00 84.69 332 GLU A O 1
ATOM 2656 N N . ARG A 1 333 ? -6.455 3.110 17.302 1.00 89.81 333 ARG A N 1
ATOM 2657 C CA . ARG A 1 333 ? -5.105 2.782 16.843 1.00 89.81 333 ARG A CA 1
ATOM 2658 C C . ARG A 1 333 ? -5.111 1.584 15.902 1.00 89.81 333 ARG A C 1
ATOM 2660 O O . ARG A 1 333 ? -4.035 1.182 15.461 1.00 89.81 333 ARG A O 1
ATOM 2667 N N . LEU A 1 334 ? -6.269 0.985 15.618 1.00 93.31 334 LEU A N 1
ATOM 2668 C CA . LEU A 1 334 ? -6.346 -0.095 14.651 1.00 93.31 334 LEU A CA 1
ATOM 2669 C C . LEU A 1 334 ? -6.133 0.450 13.244 1.00 93.31 334 LEU A C 1
ATOM 2671 O O . LEU A 1 334 ? -6.715 1.452 12.840 1.00 93.31 334 LEU A O 1
ATOM 2675 N N . PHE A 1 335 ? -5.315 -0.259 12.485 1.00 95.19 335 PHE A N 1
ATOM 2676 C CA . PHE A 1 335 ? -5.212 -0.091 11.047 1.00 95.19 335 PHE A CA 1
ATOM 2677 C C . PHE A 1 335 ? -5.133 -1.467 10.400 1.00 95.19 335 PHE A C 1
ATOM 2679 O O . PHE A 1 335 ? -4.576 -2.411 10.966 1.00 95.19 335 PHE A O 1
ATOM 2686 N N . PHE A 1 336 ? -5.724 -1.595 9.221 1.00 97.06 336 PHE A N 1
ATOM 2687 C CA . PHE A 1 336 ? -5.751 -2.847 8.486 1.00 97.06 336 PHE A CA 1
ATOM 2688 C C . PHE A 1 336 ? -4.612 -2.897 7.465 1.00 97.06 336 PHE A C 1
ATOM 2690 O O . PHE A 1 336 ? -4.323 -1.900 6.809 1.00 97.06 336 PHE A O 1
ATOM 2697 N N . SER A 1 337 ? -3.983 -4.063 7.311 1.00 96.81 337 SER A N 1
ATOM 2698 C CA . SER A 1 337 ? -2.938 -4.271 6.310 1.00 96.81 337 SER A CA 1
ATOM 2699 C C . SER A 1 337 ? -3.134 -5.582 5.555 1.00 96.81 337 SER A C 1
ATOM 2701 O O . SER A 1 337 ? -3.103 -6.664 6.154 1.00 96.81 337 SER A O 1
ATOM 2703 N N . ASP A 1 338 ? -3.244 -5.501 4.224 1.00 97.06 338 ASP A N 1
ATOM 2704 C CA . ASP A 1 338 ? -3.269 -6.697 3.382 1.00 97.06 338 ASP A CA 1
ATOM 2705 C C . ASP A 1 338 ? -1.898 -7.368 3.373 1.00 97.06 338 ASP A C 1
ATOM 2707 O O . ASP A 1 338 ? -1.774 -8.570 3.620 1.00 97.06 338 ASP A O 1
ATOM 2711 N N . VAL A 1 339 ? -0.840 -6.588 3.119 1.00 95.12 339 VAL A N 1
ATOM 2712 C CA . VAL A 1 339 ? 0.528 -7.124 3.033 1.00 95.12 339 VAL A CA 1
ATOM 2713 C C . VAL A 1 339 ? 1.013 -7.684 4.366 1.00 95.12 339 VAL A C 1
ATOM 2715 O O . VAL A 1 339 ? 1.862 -8.575 4.380 1.00 95.12 339 VAL A O 1
ATOM 2718 N N . GLY A 1 340 ? 0.443 -7.216 5.478 1.00 94.75 340 GLY A N 1
ATOM 2719 C CA . GLY A 1 340 ? 0.639 -7.747 6.824 1.00 94.75 340 GLY A CA 1
ATOM 2720 C C . GLY A 1 340 ? -0.049 -9.086 7.099 1.00 94.75 340 GLY A C 1
ATOM 2721 O O . GLY A 1 340 ? 0.002 -9.562 8.235 1.00 94.75 340 GLY A O 1
ATOM 2722 N N . GLY A 1 341 ? -0.657 -9.699 6.081 1.00 95.19 341 GLY A N 1
ATOM 2723 C CA . GLY A 1 341 ? -1.349 -10.979 6.178 1.00 95.19 341 GLY A CA 1
ATOM 2724 C C . GLY A 1 341 ? -2.862 -10.847 6.311 1.00 95.19 341 GLY A C 1
ATOM 2725 O O . GLY A 1 341 ? -3.466 -11.735 6.902 1.00 95.19 341 GLY A O 1
ATOM 2726 N N . TYR A 1 342 ? -3.449 -9.777 5.760 1.00 97.19 342 TYR A N 1
ATOM 2727 C CA . TYR A 1 342 ? -4.883 -9.481 5.824 1.00 97.19 342 TYR A CA 1
ATOM 2728 C C . TYR A 1 342 ? -5.364 -9.434 7.268 1.00 97.19 342 TYR A C 1
ATOM 2730 O O . TYR A 1 342 ? -6.160 -10.269 7.673 1.00 97.19 342 TYR A O 1
ATOM 2738 N N . ARG A 1 343 ? -4.822 -8.514 8.071 1.00 96.19 343 ARG A N 1
ATOM 2739 C CA . ARG A 1 343 ? -5.179 -8.393 9.491 1.00 96.19 343 ARG A CA 1
ATOM 2740 C C . ARG A 1 343 ? -5.094 -6.955 9.983 1.00 96.19 343 ARG A C 1
ATOM 2742 O O . ARG A 1 343 ? -4.357 -6.139 9.426 1.00 96.19 343 ARG A O 1
ATOM 2749 N N . PHE A 1 344 ? -5.791 -6.688 11.076 1.00 97.56 344 PHE A N 1
ATOM 2750 C CA . PHE A 1 344 ? -5.670 -5.475 11.859 1.00 97.56 344 PHE A CA 1
ATOM 2751 C C . PHE A 1 344 ? -4.422 -5.513 12.742 1.00 97.56 344 PHE A C 1
ATOM 2753 O O . PHE A 1 344 ? -4.082 -6.522 13.365 1.00 97.56 344 PHE A O 1
ATOM 2760 N N . PHE A 1 345 ? -3.743 -4.378 12.795 1.00 96.25 345 PHE A N 1
ATOM 2761 C CA . PHE A 1 345 ? -2.607 -4.098 13.655 1.00 96.25 345 PHE A CA 1
ATOM 2762 C C . PHE A 1 345 ? -2.957 -2.929 14.565 1.00 96.25 345 PHE A C 1
ATOM 2764 O O . PHE A 1 345 ? -3.752 -2.070 14.204 1.00 96.25 345 PHE A O 1
ATOM 2771 N N . VAL A 1 346 ? -2.329 -2.884 15.736 1.00 93.31 346 VAL A N 1
ATOM 2772 C CA . VAL A 1 346 ? -2.475 -1.778 16.681 1.00 93.31 346 VAL A CA 1
ATOM 2773 C C . VAL A 1 346 ? -1.252 -0.868 16.555 1.00 93.31 346 VAL A C 1
ATOM 2775 O O . VAL A 1 346 ? -0.133 -1.302 16.835 1.00 93.31 346 VAL A O 1
ATOM 2778 N N . GLU A 1 347 ? -1.455 0.388 16.159 1.00 90.38 347 GLU A N 1
ATOM 2779 C CA . GLU A 1 347 ? -0.419 1.424 16.155 1.00 90.38 347 GLU A CA 1
ATOM 2780 C C . GLU A 1 347 ? 0.132 1.604 17.590 1.00 90.38 347 GLU A C 1
ATOM 2782 O O . GLU A 1 347 ? -0.640 1.825 18.540 1.00 90.38 347 GLU A O 1
ATOM 2787 N N . PRO A 1 348 ? 1.457 1.476 17.799 1.00 80.12 348 PRO A N 1
ATOM 2788 C CA . PRO A 1 348 ? 2.075 1.774 19.083 1.00 80.12 348 PRO A CA 1
ATOM 2789 C C . PRO A 1 348 ? 1.884 3.243 19.447 1.00 80.12 348 PRO A C 1
ATOM 2791 O O . PRO A 1 348 ? 1.887 4.119 18.585 1.00 80.12 348 PRO A O 1
ATOM 2794 N N . LEU A 1 349 ? 1.774 3.530 20.741 1.00 67.12 349 LEU A N 1
ATOM 2795 C CA . LEU A 1 349 ? 1.763 4.915 21.193 1.00 67.12 349 LEU A CA 1
ATOM 2796 C C . LEU A 1 349 ? 3.107 5.596 20.867 1.00 67.12 349 LEU A C 1
ATOM 2798 O O . LEU A 1 349 ? 4.155 4.946 20.959 1.00 67.12 349 LEU A O 1
ATOM 2802 N N . PRO A 1 350 ? 3.099 6.893 20.505 1.00 55.12 350 PRO A N 1
ATOM 2803 C CA . PRO A 1 350 ? 4.322 7.641 20.251 1.00 55.12 350 PRO A CA 1
ATOM 2804 C C . PRO A 1 350 ? 5.311 7.536 21.424 1.00 55.12 350 PRO A C 1
ATOM 2806 O O . PRO A 1 350 ? 4.887 7.519 22.581 1.00 55.12 350 PRO A O 1
ATOM 2809 N N . PRO A 1 351 ? 6.632 7.528 21.181 1.00 43.56 351 PRO A N 1
ATOM 2810 C CA . PRO A 1 351 ? 7.616 7.597 22.257 1.00 43.56 351 PRO A CA 1
ATOM 2811 C C . PRO A 1 351 ? 7.395 8.852 23.117 1.00 43.56 351 PRO A C 1
ATOM 2813 O O . PRO A 1 351 ? 7.503 9.972 22.627 1.00 43.56 351 PRO A O 1
ATOM 2816 N N . GLY A 1 352 ? 7.068 8.670 24.399 1.00 38.84 352 GLY A N 1
ATOM 2817 C CA . GLY A 1 352 ? 6.751 9.770 25.320 1.00 38.84 352 GLY A CA 1
ATOM 2818 C C . GLY A 1 352 ? 5.270 10.154 25.384 1.00 38.84 352 GLY A C 1
ATOM 2819 O O . GLY A 1 352 ? 4.893 10.907 26.282 1.00 38.84 352 GLY A O 1
ATOM 2820 N N . ALA A 1 353 ? 4.416 9.593 24.518 1.00 36.75 353 ALA A N 1
ATOM 2821 C CA . ALA A 1 353 ? 2.997 9.520 24.822 1.00 36.75 353 ALA A CA 1
ATOM 2822 C C . ALA A 1 353 ? 2.855 8.640 26.062 1.00 36.75 353 ALA A C 1
ATOM 2824 O O . ALA A 1 353 ? 3.282 7.484 26.088 1.00 36.75 353 ALA A O 1
ATOM 2825 N N . ILE A 1 354 ? 2.316 9.228 27.121 1.00 34.44 354 ILE A N 1
ATOM 2826 C CA . ILE A 1 354 ? 1.922 8.475 28.298 1.00 34.44 354 ILE A CA 1
ATOM 2827 C C . ILE A 1 354 ? 0.865 7.491 27.786 1.00 34.44 354 ILE A C 1
ATOM 2829 O O . ILE A 1 354 ? -0.139 7.926 27.216 1.00 34.44 354 ILE A O 1
ATOM 2833 N N . GLU A 1 355 ? 1.099 6.180 27.940 1.00 37.81 355 GLU A N 1
ATOM 2834 C CA . GLU A 1 355 ? -0.017 5.227 27.992 1.00 37.81 355 GLU A CA 1
ATOM 2835 C C . GLU A 1 355 ? -1.105 5.880 28.837 1.00 37.81 355 GLU A C 1
ATOM 2837 O O . GLU A 1 355 ? -0.747 6.412 29.894 1.00 37.81 355 GLU A O 1
ATOM 2842 N N . PRO A 1 356 ? -2.376 5.937 28.385 1.00 37.53 356 PRO A N 1
ATOM 2843 C CA . PRO A 1 356 ? -3.432 6.501 29.213 1.00 37.53 356 PRO A CA 1
ATOM 2844 C C . PRO A 1 356 ? -3.244 5.931 30.622 1.00 37.53 356 PRO A C 1
ATOM 2846 O O . PRO A 1 356 ? -3.104 4.715 30.758 1.00 37.53 356 PRO A O 1
ATOM 2849 N N . PRO A 1 357 ? -3.052 6.794 31.632 1.00 33.34 357 PRO A N 1
ATOM 2850 C CA . PRO A 1 357 ? -2.426 6.375 32.872 1.00 33.34 357 PRO A CA 1
ATOM 2851 C C . PRO A 1 357 ? -3.261 5.277 33.531 1.00 33.34 357 PRO A C 1
ATOM 2853 O O . PRO A 1 357 ? -4.376 5.534 33.979 1.00 33.34 357 PRO A O 1
ATOM 2856 N N . ASP A 1 358 ? -2.715 4.071 33.639 1.00 36.06 358 ASP A N 1
ATOM 2857 C CA . ASP A 1 358 ? -3.245 3.026 34.517 1.00 36.06 358 ASP A CA 1
ATOM 2858 C C . ASP A 1 358 ? -2.670 3.238 35.939 1.00 36.06 358 ASP A C 1
ATOM 2860 O O . ASP A 1 358 ? -1.501 3.635 36.032 1.00 36.06 358 ASP A O 1
ATOM 2864 N N . PRO A 1 359 ? -3.373 3.040 37.085 1.00 38.97 359 PRO A N 1
ATOM 2865 C CA . PRO A 1 359 ? -4.731 2.554 37.361 1.00 38.97 359 PRO A CA 1
ATOM 2866 C C . PRO A 1 359 ? -5.475 3.500 38.336 1.00 38.97 359 PRO A C 1
ATOM 2868 O O . PRO A 1 359 ? -5.737 3.173 39.499 1.00 38.97 359 PRO A O 1
ATOM 2871 N N . GLY A 1 360 ? -5.729 4.742 37.918 1.00 44.06 360 GLY A N 1
ATOM 2872 C CA . GLY A 1 360 ? -6.437 5.730 38.750 1.00 44.06 360 GLY A CA 1
ATOM 2873 C C . GLY A 1 360 ? -7.830 6.095 38.244 1.00 44.06 360 GLY A C 1
ATOM 2874 O O . GLY A 1 360 ? -8.693 6.473 39.041 1.00 44.06 360 GLY A O 1
ATOM 2875 N N . ASN A 1 361 ? -8.024 6.022 36.926 1.00 56.41 361 ASN A N 1
ATOM 2876 C CA . ASN A 1 361 ? -9.253 6.388 36.237 1.00 56.41 361 ASN A CA 1
ATOM 2877 C C . ASN A 1 361 ? -9.246 5.818 34.805 1.00 56.41 361 ASN A C 1
ATOM 2879 O O . ASN A 1 361 ? -9.173 6.559 33.832 1.00 56.41 361 ASN A O 1
ATOM 2883 N N . ASP A 1 362 ? -9.336 4.497 34.683 1.00 66.50 362 ASP A N 1
ATOM 2884 C CA . ASP A 1 362 ? -9.538 3.757 33.425 1.00 66.50 362 ASP A CA 1
ATOM 2885 C C . ASP A 1 362 ? -10.924 4.013 32.789 1.00 66.50 362 ASP A C 1
ATOM 2887 O O . ASP A 1 362 ? -11.353 3.304 31.884 1.00 66.50 362 ASP A O 1
ATOM 2891 N N . LYS A 1 363 ? -11.671 5.000 33.297 1.00 82.19 363 LYS A N 1
ATOM 2892 C CA . LYS A 1 363 ? -13.074 5.247 32.956 1.00 82.19 363 LYS A CA 1
ATOM 2893 C C . LYS A 1 363 ? -13.259 6.361 31.955 1.00 82.19 363 LYS A C 1
ATOM 2895 O O . LYS A 1 363 ? -14.363 6.518 31.445 1.00 82.19 363 LYS A O 1
ATOM 2900 N N . VAL A 1 364 ? -12.206 7.133 31.692 1.00 84.25 364 VAL A N 1
ATOM 2901 C CA . VAL A 1 364 ? -12.223 8.186 30.686 1.00 84.25 364 VAL A CA 1
ATOM 2902 C C . VAL A 1 364 ? -10.852 8.377 30.048 1.00 84.25 364 VAL A C 1
ATOM 2904 O O . VAL A 1 364 ? -9.846 8.481 30.748 1.00 84.25 364 VAL A O 1
ATOM 2907 N N . SER A 1 365 ? -10.815 8.477 28.721 1.00 81.25 365 SER A N 1
ATOM 2908 C CA . SER A 1 365 ? -9.612 8.815 27.954 1.00 81.25 365 SER A CA 1
ATOM 2909 C C . SER A 1 365 ? -9.860 10.005 27.033 1.00 81.25 365 SER A C 1
ATOM 2911 O O . SER A 1 365 ? -10.981 10.230 26.579 1.00 81.25 365 SER A O 1
ATOM 2913 N N . PHE A 1 366 ? -8.798 10.761 26.749 1.00 85.81 366 PHE A N 1
ATOM 2914 C CA . PHE A 1 366 ? -8.836 11.954 25.907 1.00 85.81 366 PHE A CA 1
ATOM 2915 C C . PHE A 1 366 ? -7.760 11.879 24.827 1.00 85.81 366 PHE A C 1
ATOM 2917 O O . PHE A 1 366 ? -6.612 11.555 25.127 1.00 85.81 366 PHE A O 1
ATOM 2924 N N . ALA A 1 367 ? -8.120 12.228 23.595 1.00 84.25 367 ALA A N 1
ATOM 2925 C CA . ALA A 1 367 ? -7.193 12.326 22.474 1.00 84.25 367 ALA A CA 1
ATOM 2926 C C . ALA A 1 367 ? -7.434 13.630 21.708 1.00 84.25 367 ALA A C 1
ATOM 2928 O O . ALA A 1 367 ? -8.565 13.928 21.322 1.00 84.25 367 ALA A O 1
ATOM 2929 N N . ALA A 1 368 ? -6.375 14.409 21.484 1.00 89.12 368 ALA A N 1
ATOM 2930 C CA . ALA A 1 368 ? -6.432 15.661 20.740 1.00 89.12 368 ALA A CA 1
ATOM 2931 C C . ALA A 1 368 ? -5.699 15.520 19.403 1.00 89.12 368 ALA A C 1
ATOM 2933 O O . ALA A 1 368 ? -4.546 15.093 19.350 1.00 89.12 368 ALA A O 1
ATOM 2934 N N . SER A 1 369 ? -6.363 15.901 18.315 1.00 89.88 369 SER A N 1
ATOM 2935 C CA . SER A 1 369 ? -5.786 15.840 16.970 1.00 89.88 369 SER A CA 1
ATOM 2936 C C . SER A 1 369 ? -6.089 17.095 16.164 1.00 89.88 369 SER A C 1
ATOM 2938 O O . SER A 1 369 ? -7.172 17.666 16.291 1.00 89.88 369 SER A O 1
ATOM 2940 N N . LEU A 1 370 ? -5.134 17.508 15.335 1.00 90.56 370 LEU A N 1
ATOM 2941 C CA . LEU A 1 370 ? -5.333 18.484 14.270 1.00 90.56 370 LEU A CA 1
ATOM 2942 C C . LEU A 1 370 ? -5.680 17.725 12.984 1.00 90.56 370 LEU A C 1
ATOM 2944 O O . LEU A 1 370 ? -4.925 16.852 12.567 1.00 90.56 370 LEU A O 1
ATOM 2948 N N . VAL A 1 371 ? -6.816 18.047 12.372 1.00 89.31 371 VAL A N 1
ATOM 2949 C CA . VAL A 1 371 ? -7.330 17.386 11.160 1.00 89.31 371 VAL A CA 1
ATOM 2950 C C . VAL A 1 371 ? -7.756 18.419 10.119 1.00 89.31 371 VAL A C 1
ATOM 2952 O O . VAL A 1 371 ? -7.977 19.589 10.448 1.00 89.31 371 VAL A O 1
ATOM 2955 N N . ASP A 1 372 ? -7.893 17.989 8.866 1.00 88.31 372 ASP A N 1
ATOM 2956 C CA . ASP A 1 372 ? -8.495 18.802 7.812 1.00 88.31 372 ASP A CA 1
ATOM 2957 C C . ASP A 1 372 ? -10.016 18.632 7.867 1.00 88.31 372 ASP A C 1
ATOM 2959 O O . ASP A 1 372 ? -10.532 17.529 7.715 1.00 88.31 372 ASP A O 1
ATOM 2963 N N . GLY A 1 373 ? -10.734 19.724 8.133 1.00 81.75 373 GLY A N 1
ATOM 2964 C CA . GLY A 1 373 ? -12.192 19.770 8.044 1.00 81.75 373 GLY A CA 1
ATOM 2965 C C . GLY A 1 373 ? -12.660 20.479 6.774 1.00 81.75 373 GLY A C 1
ATOM 2966 O O . GLY A 1 373 ? -11.875 21.137 6.088 1.00 81.75 373 GLY A O 1
ATOM 2967 N N . ASP A 1 374 ? -13.966 20.415 6.508 1.00 78.12 374 ASP A N 1
ATOM 2968 C CA . ASP A 1 374 ? -14.594 21.015 5.318 1.00 78.12 374 ASP A CA 1
ATOM 2969 C C . ASP A 1 374 ? -14.285 22.517 5.164 1.00 78.12 374 ASP A C 1
ATOM 2971 O O . ASP A 1 374 ? -14.049 23.011 4.062 1.00 78.12 374 ASP A O 1
ATOM 2975 N N . ASP A 1 375 ? -14.213 23.237 6.288 1.00 83.19 375 ASP A N 1
ATOM 2976 C CA . ASP A 1 375 ? -13.945 24.680 6.357 1.00 83.19 375 ASP A CA 1
ATOM 2977 C C . ASP A 1 375 ? -12.493 25.012 6.758 1.00 83.19 375 ASP A C 1
ATOM 2979 O O . ASP A 1 375 ? -12.212 26.091 7.303 1.00 83.19 375 ASP A O 1
ATOM 2983 N N . GLY A 1 376 ? -11.564 24.082 6.524 1.00 88.25 376 GLY A N 1
ATOM 2984 C CA . GLY A 1 376 ? -10.145 24.192 6.867 1.00 88.25 376 GLY A CA 1
ATOM 2985 C C . GLY A 1 376 ? -9.764 23.468 8.166 1.00 88.25 376 GLY A C 1
ATOM 2986 O O . GLY A 1 376 ? -10.566 22.707 8.706 1.00 88.25 376 GLY A O 1
ATOM 2987 N N . PRO A 1 377 ? -8.542 23.694 8.685 1.00 91.81 377 PRO A N 1
ATOM 2988 C CA . PRO A 1 377 ? -8.010 22.941 9.819 1.00 91.81 377 PRO A CA 1
ATOM 2989 C C . PRO A 1 377 ? -8.855 23.063 11.094 1.00 91.81 377 PRO A C 1
ATOM 2991 O O . PRO A 1 377 ? -9.308 24.155 11.471 1.00 91.81 377 PRO A O 1
ATOM 2994 N N . GLN A 1 378 ? -9.035 21.940 11.787 1.00 93.12 378 GLN A N 1
ATOM 2995 C CA . GLN A 1 378 ? -9.784 21.857 13.039 1.00 93.12 378 GLN A CA 1
ATOM 2996 C C . GLN A 1 378 ? -9.028 21.043 14.085 1.00 93.12 378 GLN A C 1
ATOM 2998 O O . GLN A 1 378 ? -8.416 20.023 13.777 1.00 93.12 378 GLN A O 1
ATOM 3003 N N . LEU A 1 379 ? -9.113 21.480 15.339 1.00 92.00 379 LEU A N 1
ATOM 3004 C CA . LEU A 1 379 ? -8.794 20.641 16.483 1.00 92.00 379 LEU A CA 1
ATOM 3005 C C . LEU A 1 379 ? -10.010 19.797 16.837 1.00 92.00 379 LEU A C 1
ATOM 3007 O O . LEU A 1 379 ? -11.114 20.324 16.984 1.00 92.00 379 LEU A O 1
ATOM 3011 N N . VAL A 1 380 ? -9.779 18.505 17.025 1.00 92.25 380 VAL A N 1
ATOM 3012 C CA . VAL A 1 380 ? -10.767 17.537 17.493 1.00 92.25 380 VAL A CA 1
ATOM 3013 C C . VAL A 1 380 ? -10.257 16.944 18.799 1.00 92.25 380 VAL A C 1
ATOM 3015 O O . VAL A 1 380 ? -9.201 16.310 18.816 1.00 92.25 380 VAL A O 1
ATOM 3018 N N . LEU A 1 381 ? -11.004 17.161 19.883 1.00 91.56 381 LEU A N 1
ATOM 3019 C CA . LEU A 1 381 ? -10.826 16.481 21.161 1.00 91.56 381 LEU A CA 1
ATOM 3020 C C . LEU A 1 381 ? -11.854 15.351 21.243 1.00 91.56 381 LEU A C 1
ATOM 3022 O O . LEU A 1 381 ? -13.053 15.602 21.378 1.00 91.56 381 LEU A O 1
ATOM 3026 N N . ARG A 1 382 ? -11.375 14.113 21.172 1.00 89.12 382 ARG A N 1
ATOM 3027 C CA . ARG A 1 382 ? -12.183 12.911 21.372 1.00 89.12 382 ARG A CA 1
ATOM 3028 C C . ARG A 1 382 ? -12.107 12.487 22.822 1.00 89.12 382 ARG A C 1
ATOM 3030 O O . ARG A 1 382 ? -11.032 12.512 23.423 1.00 89.12 382 ARG A O 1
ATOM 3037 N N . VAL A 1 383 ? -13.248 12.091 23.363 1.00 88.31 383 VAL A N 1
ATOM 3038 C CA . VAL A 1 383 ? -13.361 11.547 24.710 1.00 88.31 383 VAL A CA 1
ATOM 3039 C C . VAL A 1 383 ? -14.074 10.208 24.637 1.00 88.31 383 VAL A C 1
ATOM 3041 O O . VAL A 1 383 ? -15.128 10.106 24.003 1.00 88.31 383 VAL A O 1
ATOM 3044 N N . ARG A 1 384 ? -13.508 9.202 25.300 1.00 78.69 384 ARG A N 1
ATOM 3045 C CA . ARG A 1 384 ? -14.128 7.886 25.489 1.00 78.69 384 ARG A CA 1
ATOM 3046 C C . ARG A 1 384 ? -14.412 7.679 26.963 1.00 78.69 384 ARG A C 1
ATOM 3048 O O . ARG A 1 384 ? -13.586 8.043 27.795 1.00 78.69 384 ARG A O 1
ATOM 3055 N N . LEU A 1 385 ? -15.565 7.105 27.267 1.00 82.12 385 LEU A N 1
ATOM 3056 C CA . LEU A 1 385 ? -16.050 6.798 28.603 1.00 82.12 385 LEU A CA 1
ATOM 3057 C C . LEU A 1 385 ? -16.375 5.311 28.681 1.00 82.12 385 LEU A C 1
ATOM 3059 O O . LEU A 1 385 ? -17.034 4.777 27.790 1.00 82.12 385 LEU A O 1
ATOM 3063 N N . ALA A 1 386 ? -15.932 4.657 29.753 1.00 75.56 386 ALA A N 1
ATOM 3064 C CA . ALA A 1 386 ? -16.277 3.262 30.002 1.00 75.56 386 ALA A CA 1
ATOM 3065 C C . ALA A 1 386 ? -17.807 3.092 30.145 1.00 75.56 386 ALA A C 1
ATOM 3067 O O . ALA A 1 386 ? -18.479 4.014 30.619 1.00 75.56 386 ALA A O 1
ATOM 3068 N N . PRO A 1 387 ? -18.383 1.927 29.792 1.00 78.50 387 PRO A N 1
ATOM 3069 C CA . PRO A 1 387 ? -19.815 1.682 29.949 1.00 78.50 387 PRO A CA 1
ATOM 3070 C C . PRO A 1 387 ? -20.318 1.990 31.368 1.00 78.50 387 PRO A C 1
ATOM 3072 O O . PRO A 1 387 ? -19.721 1.566 32.359 1.00 78.50 387 PRO A O 1
ATOM 3075 N N . GLY A 1 388 ? -21.411 2.753 31.462 1.00 79.81 388 GLY A N 1
ATOM 3076 C CA . GLY A 1 388 ? -21.994 3.201 32.733 1.00 79.81 388 GLY A CA 1
ATOM 3077 C C . GLY A 1 388 ? -21.293 4.395 33.394 1.00 79.81 388 GLY A C 1
ATOM 3078 O O . GLY A 1 388 ? -21.677 4.767 34.500 1.00 79.81 388 GLY A O 1
ATOM 3079 N N . TRP A 1 389 ? -20.284 4.990 32.745 1.00 90.31 389 TRP A N 1
ATOM 3080 C CA . TRP A 1 389 ? -19.599 6.196 33.213 1.00 90.31 389 TRP A CA 1
ATOM 3081 C C . TRP A 1 389 ? -19.944 7.426 32.375 1.00 90.31 389 TRP A C 1
ATOM 3083 O O . TRP A 1 389 ? -20.148 7.346 31.162 1.00 90.31 389 TRP A O 1
ATOM 3093 N N . HIS A 1 390 ? -19.935 8.591 33.022 1.00 92.75 390 HIS A N 1
ATOM 3094 C CA . HIS A 1 390 ? -20.349 9.847 32.411 1.00 92.75 390 HIS A CA 1
ATOM 3095 C C . HIS A 1 390 ? -19.510 11.061 32.824 1.00 92.75 390 HIS A C 1
ATOM 3097 O O . HIS A 1 390 ? -18.978 11.141 33.936 1.00 92.75 390 HIS A O 1
ATOM 3103 N N . LEU A 1 391 ? -19.443 12.048 31.923 1.00 94.94 391 LEU A N 1
ATOM 3104 C CA . LEU A 1 391 ? -18.924 13.397 32.185 1.00 94.94 391 LEU A CA 1
ATOM 3105 C C . LEU A 1 391 ? -20.056 14.408 32.280 1.00 94.94 391 LEU A C 1
ATOM 3107 O O . LEU A 1 391 ? -21.017 14.350 31.518 1.00 94.94 391 LEU A O 1
ATOM 3111 N N . TYR A 1 392 ? -19.899 15.404 33.145 1.00 95.00 392 TYR A N 1
ATOM 3112 C CA . TYR A 1 392 ? -20.876 16.478 33.288 1.00 95.00 392 TYR A CA 1
ATOM 3113 C C . TYR A 1 392 ? -20.667 17.595 32.259 1.00 95.00 392 TYR A C 1
ATOM 3115 O O . TYR A 1 392 ? -19.615 18.236 32.226 1.00 95.00 392 TYR A O 1
ATOM 3123 N N . ASP A 1 393 ? -21.705 17.886 31.475 1.00 95.06 393 ASP A N 1
ATOM 3124 C CA . ASP A 1 393 ? -21.778 19.085 30.629 1.00 95.06 393 ASP A CA 1
ATOM 3125 C C . ASP A 1 393 ? -22.323 20.273 31.425 1.00 95.06 393 ASP A C 1
ATOM 3127 O O . ASP A 1 393 ? -21.735 21.355 31.471 1.00 95.06 393 ASP A O 1
ATOM 3131 N N . ARG A 1 394 ? -23.453 20.054 32.104 1.00 93.12 394 ARG A N 1
ATOM 3132 C CA . ARG A 1 394 ? -24.129 21.070 32.906 1.00 93.12 394 ARG A CA 1
ATOM 3133 C C . ARG A 1 394 ? -24.593 20.478 34.216 1.00 93.12 394 ARG A C 1
ATOM 3135 O O . ARG A 1 394 ? -25.207 19.418 34.239 1.00 93.12 394 ARG A O 1
ATOM 3142 N N . VAL A 1 395 ? -24.378 21.224 35.293 1.00 92.62 395 VAL A N 1
ATOM 3143 C CA . VAL A 1 395 ? -24.933 20.922 36.613 1.00 92.62 395 VAL A CA 1
ATOM 3144 C C . VAL A 1 395 ? -25.483 22.198 37.257 1.00 92.62 395 VAL A C 1
ATOM 3146 O O . VAL A 1 395 ? -24.998 23.294 36.954 1.00 92.62 395 VAL A O 1
ATOM 3149 N N . PRO A 1 396 ? -26.505 22.109 38.129 1.00 89.44 396 PRO A N 1
ATOM 3150 C CA . PRO A 1 396 ? -26.963 23.253 38.909 1.00 89.44 396 PRO A CA 1
ATOM 3151 C C . PRO A 1 396 ? -25.835 23.821 39.789 1.00 89.44 396 PRO A C 1
ATOM 3153 O O . PRO A 1 396 ? -25.028 23.043 40.290 1.00 89.44 396 PRO A O 1
ATOM 3156 N N . PRO A 1 397 ? -25.809 25.134 40.090 1.00 84.69 397 PRO A N 1
ATOM 3157 C CA . PRO A 1 397 ? -24.764 25.736 40.932 1.00 84.69 397 PRO A CA 1
ATOM 3158 C C . PRO A 1 397 ? -24.634 25.135 42.340 1.00 84.69 397 PRO A C 1
ATOM 3160 O O . PRO A 1 397 ? -23.614 25.310 42.997 1.00 84.69 397 PRO A O 1
ATOM 3163 N N . SER A 1 398 ? -25.680 24.463 42.828 1.00 81.69 398 SER A N 1
ATOM 3164 C CA . SER A 1 398 ? -25.697 23.772 44.119 1.00 81.69 398 SER A CA 1
ATOM 3165 C C . SER A 1 398 ? -25.199 22.324 44.058 1.00 81.69 398 SER A C 1
ATOM 3167 O O . SER A 1 398 ? -25.101 21.685 45.103 1.00 81.69 398 SER A O 1
ATOM 3169 N N . ALA A 1 399 ? -24.951 21.776 42.865 1.00 83.44 399 ALA A N 1
ATOM 3170 C CA . ALA A 1 399 ? -24.476 20.410 42.697 1.00 83.44 399 ALA A CA 1
ATOM 3171 C C . ALA A 1 399 ? -22.947 20.344 42.887 1.00 83.44 399 ALA A C 1
ATOM 3173 O O . ALA A 1 399 ? -22.235 21.213 42.387 1.00 83.44 399 ALA A O 1
ATOM 3174 N N . PRO A 1 400 ? -22.420 19.321 43.582 1.00 81.69 400 PRO A N 1
ATOM 3175 C CA . PRO A 1 400 ? -21.004 19.237 43.947 1.00 81.69 400 PRO A CA 1
ATOM 3176 C C . PRO A 1 400 ? -20.104 18.678 42.827 1.00 81.69 400 PRO A C 1
ATOM 3178 O O . PRO A 1 400 ? -19.009 18.200 43.116 1.00 81.69 400 PRO A O 1
ATOM 3181 N N . TYR A 1 401 ? -20.568 18.685 41.577 1.00 89.62 401 TYR A N 1
ATOM 3182 C CA . TYR A 1 401 ? -19.900 18.027 40.454 1.00 89.62 401 TYR A CA 1
ATOM 3183 C C . TYR A 1 401 ? -19.079 19.010 39.615 1.00 89.62 401 TYR A C 1
ATOM 3185 O O . TYR A 1 401 ? -19.500 20.146 39.389 1.00 89.62 401 TYR A O 1
ATOM 3193 N N . THR A 1 402 ? -17.938 18.560 39.095 1.00 90.50 402 THR A N 1
ATOM 3194 C CA . THR A 1 402 ? -17.109 19.359 38.179 1.00 90.50 402 THR A CA 1
ATOM 3195 C C . THR A 1 402 ? -17.517 19.108 36.729 1.00 90.50 402 THR A C 1
ATOM 3197 O O . THR A 1 402 ? -17.423 17.982 36.241 1.00 90.50 402 THR A O 1
ATOM 3200 N N . VAL A 1 403 ? -17.940 20.163 36.027 1.00 94.81 403 VAL A N 1
ATOM 3201 C CA . VAL A 1 403 ? -18.206 20.109 34.579 1.00 94.81 403 VAL A CA 1
ATOM 3202 C C . VAL A 1 403 ? -16.911 20.013 33.779 1.00 94.81 403 VAL A C 1
ATOM 3204 O O . VAL A 1 403 ? -15.883 20.531 34.213 1.00 94.81 403 VAL A O 1
ATOM 3207 N N . LEU A 1 404 ? -16.969 19.408 32.593 1.00 94.19 404 LEU A N 1
ATOM 3208 C CA . LEU A 1 404 ? -15.849 19.415 31.655 1.00 94.19 404 LEU A CA 1
ATOM 3209 C C . LEU A 1 404 ? -15.556 20.851 31.182 1.00 94.19 404 LEU A C 1
ATOM 3211 O O . LEU A 1 404 ? -16.355 21.470 30.460 1.00 94.19 404 LEU A O 1
ATOM 3215 N N . SER A 1 405 ? -14.384 21.365 31.550 1.00 92.81 405 SER A N 1
ATOM 3216 C CA . SER A 1 405 ? -13.758 22.529 30.927 1.00 92.81 405 SER A CA 1
ATOM 3217 C C . SER A 1 405 ? -12.704 22.062 29.925 1.00 92.81 405 SER A C 1
ATOM 3219 O O . SER A 1 405 ? -11.987 21.087 30.153 1.00 92.81 405 SER A O 1
ATOM 3221 N N . ILE A 1 406 ? -12.674 22.739 28.779 1.00 91.94 406 ILE A N 1
ATOM 3222 C CA . ILE A 1 406 ? -11.690 22.518 27.722 1.00 91.94 406 ILE A CA 1
ATOM 3223 C C . ILE A 1 406 ? -11.051 23.876 27.490 1.00 91.94 406 ILE A C 1
ATOM 3225 O O . ILE A 1 406 ? -11.621 24.734 26.808 1.00 91.94 406 ILE A O 1
ATOM 3229 N N . ASP A 1 407 ? -9.896 24.062 28.102 1.00 82.38 407 ASP A N 1
ATOM 3230 C CA . ASP A 1 407 ? -9.104 25.274 28.040 1.00 82.38 407 ASP A CA 1
ATOM 3231 C C . ASP A 1 407 ? -7.831 24.978 27.240 1.00 82.38 407 ASP A C 1
ATOM 3233 O O . ASP A 1 407 ? -7.364 23.851 27.129 1.00 82.38 407 ASP A O 1
ATOM 3237 N N . GLY A 1 408 ? -7.285 25.974 26.565 1.00 65.31 408 GLY A N 1
ATOM 3238 C CA . GLY A 1 408 ? -6.131 25.728 25.715 1.00 65.31 408 GLY A CA 1
ATOM 3239 C C . GLY A 1 408 ? -5.528 27.036 25.293 1.00 65.31 408 GLY A C 1
ATOM 3240 O O . GLY A 1 408 ? -6.049 27.690 24.380 1.00 65.31 408 GLY A O 1
ATOM 3241 N N . ASP A 1 409 ? -4.436 27.385 25.958 1.00 61.94 409 ASP A N 1
ATOM 3242 C CA . ASP A 1 409 ? -3.480 28.354 25.454 1.00 61.94 409 ASP A CA 1
ATOM 3243 C C . ASP A 1 409 ? -2.790 27.697 24.256 1.00 61.94 409 ASP A C 1
ATOM 3245 O O . ASP A 1 409 ? -1.718 27.112 24.382 1.00 61.94 409 ASP A O 1
ATOM 3249 N N . LEU A 1 410 ? -3.462 27.714 23.096 1.00 70.69 410 LEU A N 1
ATOM 3250 C CA . LEU A 1 410 ? -2.840 27.276 21.851 1.00 70.69 410 LEU A CA 1
ATOM 3251 C C . LEU A 1 410 ? -1.563 28.100 21.675 1.00 70.69 410 LEU A C 1
ATOM 3253 O O . LEU A 1 410 ? -1.618 29.330 21.610 1.00 70.69 410 LEU A O 1
ATOM 3257 N N . ALA A 1 411 ? -0.433 27.405 21.672 1.00 63.06 411 ALA A N 1
ATOM 3258 C CA . ALA A 1 411 ? 0.899 27.967 21.547 1.00 63.06 411 ALA A CA 1
ATOM 3259 C C . ALA A 1 411 ? 1.558 27.433 20.267 1.00 63.06 411 ALA A C 1
ATOM 3261 O O . ALA A 1 411 ? 1.125 26.423 19.710 1.00 63.06 411 ALA A O 1
ATOM 3262 N N . GLY A 1 412 ? 2.594 28.123 19.789 1.00 74.94 412 GLY A N 1
ATOM 3263 C CA . GLY A 1 412 ? 3.248 27.782 18.522 1.00 74.94 412 GLY A CA 1
ATOM 3264 C C . GLY A 1 412 ? 2.344 28.064 17.310 1.00 74.94 412 GLY A C 1
ATOM 3265 O O . GLY A 1 412 ? 1.673 29.101 17.297 1.00 74.94 412 GLY A O 1
ATOM 3266 N N . PRO A 1 413 ? 2.257 27.154 16.317 1.00 84.12 413 PRO A N 1
ATOM 3267 C CA . PRO A 1 413 ? 1.662 27.456 15.014 1.00 84.12 413 PRO A CA 1
ATOM 3268 C C . PRO A 1 413 ? 0.132 27.589 15.036 1.00 84.12 413 PRO A C 1
ATOM 3270 O O . PRO A 1 413 ? -0.466 27.903 14.007 1.00 84.12 413 PRO A O 1
ATOM 3273 N N . LEU A 1 414 ? -0.539 27.307 16.159 1.00 88.31 414 LEU A N 1
ATOM 3274 C CA . LEU A 1 414 ? -1.997 27.220 16.227 1.00 88.31 414 LEU A CA 1
ATOM 3275 C C . LEU A 1 414 ? -2.625 28.444 16.893 1.00 88.31 414 LEU A C 1
ATOM 3277 O O . LEU A 1 414 ? -2.269 28.828 18.002 1.00 88.31 414 LEU A O 1
ATOM 3281 N N . SER A 1 415 ? -3.661 29.002 16.262 1.00 88.25 415 SER A N 1
ATOM 3282 C CA . SER A 1 415 ? -4.506 30.033 16.878 1.00 88.25 415 SER A CA 1
ATOM 3283 C C . SER A 1 415 ? -5.992 29.702 16.782 1.00 88.25 415 SER A C 1
ATOM 3285 O O . SER A 1 415 ? -6.475 29.119 15.810 1.00 88.25 415 SER A O 1
ATOM 3287 N N . ALA A 1 416 ? -6.738 30.070 17.826 1.00 88.12 416 ALA A N 1
ATOM 3288 C CA . ALA A 1 416 ? -8.165 29.796 17.936 1.00 88.12 416 ALA A CA 1
ATOM 3289 C C . ALA A 1 416 ? -8.968 30.515 16.847 1.00 88.12 416 ALA A C 1
ATOM 3291 O O . ALA A 1 416 ? -8.876 31.737 16.723 1.00 88.12 416 ALA A O 1
ATOM 3292 N N . ARG A 1 417 ? -9.850 29.797 16.148 1.00 90.31 417 ARG A N 1
ATOM 3293 C CA . ARG A 1 417 ? -10.884 30.398 15.302 1.00 90.31 417 ARG A CA 1
ATOM 3294 C C . ARG A 1 417 ? -12.264 30.031 15.846 1.00 90.31 417 ARG A C 1
ATOM 3296 O O . ARG A 1 417 ? -12.913 29.102 15.386 1.00 90.31 417 ARG A O 1
ATOM 3303 N N . GLY A 1 418 ? -12.715 30.801 16.833 1.00 85.00 418 GLY A N 1
ATOM 3304 C CA . GLY A 1 418 ? -14.011 30.602 17.485 1.00 85.00 418 GLY A CA 1
ATOM 3305 C C . GLY A 1 418 ? -13.952 29.699 18.720 1.00 85.00 418 GLY A C 1
ATOM 3306 O O . GLY A 1 418 ? -12.882 29.310 19.189 1.00 85.00 418 GLY A O 1
ATOM 3307 N N . ALA A 1 419 ? -15.130 29.434 19.283 1.00 89.12 419 ALA A N 1
ATOM 3308 C CA . ALA A 1 419 ? -15.295 28.597 20.466 1.00 89.12 419 ALA A CA 1
ATOM 3309 C C . ALA A 1 419 ? -15.323 27.106 20.103 1.00 89.12 419 ALA A C 1
ATOM 3311 O O . ALA A 1 419 ? -15.521 26.739 18.946 1.00 89.12 419 ALA A O 1
ATOM 3312 N N . TRP A 1 420 ? -15.167 26.251 21.113 1.00 91.56 420 TRP A N 1
ATOM 3313 C CA . TRP A 1 420 ? -15.416 24.821 20.969 1.00 91.56 420 TRP A CA 1
ATOM 3314 C C . TRP A 1 420 ? -16.885 24.558 20.633 1.00 91.56 420 TRP A C 1
ATOM 3316 O O . TRP A 1 420 ? -17.790 24.964 21.367 1.00 91.56 420 TRP A O 1
ATOM 3326 N N . THR A 1 421 ? -17.106 23.824 19.554 1.00 92.94 421 THR A N 1
ATOM 3327 C CA . THR A 1 421 ? -18.369 23.164 19.261 1.00 92.94 421 THR A CA 1
ATOM 3328 C C . THR A 1 421 ? -18.518 21.997 20.223 1.00 92.94 421 THR A C 1
ATOM 3330 O O . THR A 1 421 ? -17.708 21.068 20.233 1.00 92.94 421 THR A O 1
ATOM 3333 N N . ARG A 1 422 ? -19.553 22.067 21.061 1.00 93.19 422 ARG A N 1
ATOM 3334 C CA . ARG A 1 422 ? -19.895 21.018 22.020 1.00 93.19 422 ARG A CA 1
ATOM 3335 C C . ARG A 1 422 ? -21.063 20.192 21.477 1.00 93.19 422 ARG A C 1
ATOM 3337 O O . ARG A 1 422 ? -22.089 20.782 21.127 1.00 93.19 422 ARG A O 1
ATOM 3344 N N . PRO A 1 423 ? -20.944 18.860 21.415 1.00 91.06 423 PRO A N 1
ATOM 3345 C CA . PRO A 1 423 ? -22.041 17.996 21.011 1.00 91.06 423 PRO A CA 1
ATOM 3346 C C . PRO A 1 423 ? -23.132 17.993 22.082 1.00 91.06 423 PRO A C 1
ATOM 3348 O O . PRO A 1 423 ? -22.904 18.305 23.254 1.00 91.06 423 PRO A O 1
ATOM 3351 N N . ARG A 1 424 ? -24.352 17.644 21.676 1.00 91.56 424 ARG A N 1
ATOM 3352 C CA . ARG A 1 424 ? -25.513 17.656 22.566 1.00 91.56 424 ARG A CA 1
ATOM 3353 C C . ARG A 1 424 ? -25.351 16.617 23.682 1.00 91.56 424 ARG A C 1
ATOM 3355 O O . ARG A 1 424 ? -25.151 15.444 23.398 1.00 91.56 424 ARG A O 1
ATOM 3362 N N . SER A 1 425 ? -25.489 17.054 24.930 1.00 92.88 425 SER A N 1
ATOM 3363 C CA . SER A 1 425 ? -25.530 16.192 26.115 1.00 92.88 425 SER A CA 1
ATOM 3364 C C . SER A 1 425 ? -26.944 15.650 26.384 1.00 92.88 425 SER A C 1
ATOM 3366 O O . SER A 1 425 ? -27.949 16.228 25.942 1.00 92.88 425 SER A O 1
ATOM 3368 N N . ALA A 1 426 ? -27.030 14.536 27.113 1.00 88.69 426 ALA A N 1
ATOM 3369 C CA . ALA A 1 426 ? -28.279 13.897 27.521 1.00 88.69 426 ALA A CA 1
ATOM 3370 C C . ALA A 1 426 ? -28.649 14.277 28.970 1.00 88.69 426 ALA A C 1
ATOM 3372 O O . ALA A 1 426 ? -27.758 14.478 29.793 1.00 88.69 426 ALA A O 1
ATOM 3373 N N . PRO A 1 427 ? -29.942 14.409 29.323 1.00 90.31 427 PRO A N 1
ATOM 3374 C CA . PRO A 1 427 ? -30.352 14.592 30.716 1.00 90.31 427 PRO A CA 1
ATOM 3375 C C . PRO A 1 427 ? -29.948 13.399 31.586 1.00 90.31 427 PRO A C 1
ATOM 3377 O O . PRO A 1 427 ? -30.232 12.262 31.219 1.00 90.31 427 PRO A O 1
ATOM 3380 N N . TYR A 1 428 ? -29.366 13.657 32.758 1.00 85.62 428 TYR A N 1
ATOM 3381 C CA . TYR A 1 428 ? -29.029 12.590 33.700 1.00 85.62 428 TYR A CA 1
ATOM 3382 C C . TYR A 1 428 ? -30.295 12.052 34.398 1.00 85.62 428 TYR A C 1
ATOM 3384 O O . TYR A 1 428 ? -31.075 12.854 34.941 1.00 85.62 428 TYR A O 1
ATOM 3392 N N . PRO A 1 429 ? -30.539 10.727 34.402 1.00 74.19 429 PRO A N 1
ATOM 3393 C CA . PRO A 1 429 ? -31.745 10.148 34.983 1.00 74.19 429 PRO A CA 1
ATOM 3394 C C . PRO A 1 429 ? -31.970 10.552 36.447 1.00 74.19 429 PRO A C 1
ATOM 3396 O O . PRO A 1 429 ? -31.062 10.589 37.273 1.00 74.19 429 PRO A O 1
ATOM 3399 N N . GLY A 1 430 ? -33.217 10.888 36.783 1.00 73.88 430 GLY A N 1
ATOM 3400 C CA . GLY A 1 430 ? -33.626 11.168 38.165 1.00 73.88 430 GLY A CA 1
ATOM 3401 C C . GLY A 1 430 ? -33.139 12.494 38.765 1.00 73.88 430 GLY A C 1
ATOM 3402 O O . GLY A 1 430 ? -33.609 12.848 39.845 1.00 73.88 430 GLY A O 1
ATOM 3403 N N . THR A 1 431 ? -32.283 13.267 38.079 1.00 79.56 431 THR A N 1
ATOM 3404 C CA . THR A 1 431 ? -31.740 14.534 38.609 1.00 79.56 431 THR A CA 1
ATOM 3405 C C . THR A 1 431 ? -31.968 15.712 37.650 1.00 79.56 431 THR A C 1
ATOM 3407 O O . THR A 1 431 ? -31.162 15.961 36.751 1.00 79.56 431 THR A O 1
ATOM 3410 N N . PRO A 1 432 ? -33.057 16.486 37.827 1.00 82.94 432 PRO A N 1
ATOM 3411 C CA . PRO A 1 432 ? -33.378 17.606 36.947 1.00 82.94 432 PRO A CA 1
ATOM 3412 C C . PRO A 1 432 ? -32.269 18.663 36.879 1.00 82.94 432 PRO A C 1
ATOM 3414 O O . PRO A 1 432 ? -31.755 19.118 37.900 1.00 82.94 432 PRO A O 1
ATOM 3417 N N . GLY A 1 433 ? -31.953 19.112 35.663 1.00 87.88 433 GLY A N 1
ATOM 3418 C CA . GLY A 1 433 ? -30.988 20.190 35.423 1.00 87.88 433 GLY A CA 1
ATOM 3419 C C . GLY A 1 433 ? -29.531 19.739 35.299 1.00 87.88 433 GLY A C 1
ATOM 3420 O O . GLY A 1 433 ? -28.675 20.595 35.074 1.00 87.88 433 GLY A O 1
ATOM 3421 N N . ILE A 1 434 ? -29.262 18.434 35.404 1.00 92.44 434 ILE A N 1
ATOM 3422 C CA . ILE A 1 434 ? -27.967 17.842 35.072 1.00 92.44 434 ILE A CA 1
ATOM 3423 C C . ILE A 1 434 ? -28.014 17.257 33.663 1.00 92.44 434 ILE A C 1
ATOM 3425 O O . ILE A 1 434 ? -28.959 16.546 33.313 1.00 92.44 434 ILE A O 1
ATOM 3429 N N . THR A 1 435 ? -26.988 17.547 32.868 1.00 94.75 435 THR A N 1
ATOM 3430 C CA . THR A 1 435 ? -26.761 16.886 31.584 1.00 94.75 435 THR A CA 1
ATOM 3431 C C . THR A 1 435 ? -25.354 16.321 31.506 1.00 94.75 435 THR A C 1
ATOM 3433 O O . THR A 1 435 ? -24.401 16.905 32.034 1.00 94.75 435 THR A O 1
ATOM 3436 N N . VAL A 1 436 ? -25.245 15.171 30.852 1.00 95.19 436 VAL A N 1
ATOM 3437 C CA . VAL A 1 436 ? -24.031 14.370 30.786 1.00 95.19 436 VAL A CA 1
ATOM 3438 C C . VAL A 1 436 ? -23.729 13.903 29.366 1.00 95.19 436 VAL A C 1
ATOM 3440 O O . VAL A 1 436 ? -24.609 13.885 28.500 1.00 95.19 436 VAL A O 1
ATOM 3443 N N . TRP A 1 437 ? -22.476 13.532 29.138 1.00 94.31 437 TRP A N 1
ATOM 3444 C CA . TRP A 1 437 ? -22.065 12.712 28.004 1.00 94.31 437 TRP A CA 1
ATOM 3445 C C . TRP A 1 437 ? -21.653 11.334 28.504 1.00 94.31 437 TRP A C 1
ATOM 3447 O O . TRP A 1 437 ? -21.040 11.224 29.565 1.00 94.31 437 TRP A O 1
ATOM 3457 N N . GLU A 1 438 ? -21.976 10.322 27.711 1.00 85.31 438 GLU A N 1
ATOM 3458 C CA . GLU A 1 438 ? -21.693 8.903 27.926 1.00 85.31 438 GLU A CA 1
ATOM 3459 C C . GLU A 1 438 ? -21.039 8.350 26.652 1.00 85.31 438 GLU A C 1
ATOM 3461 O O . GLU A 1 438 ? -21.124 8.973 25.589 1.00 85.31 438 GLU A O 1
ATOM 3466 N N . HIS A 1 439 ? -20.409 7.179 26.746 1.00 80.69 439 HIS A N 1
ATOM 3467 C CA . HIS A 1 439 ? -19.776 6.490 25.618 1.00 80.69 439 HIS A CA 1
ATOM 3468 C C . HIS A 1 439 ? -18.689 7.330 24.927 1.00 80.69 439 HIS A C 1
ATOM 3470 O O . HIS A 1 439 ? -17.607 7.525 25.474 1.00 80.69 439 HIS A O 1
ATOM 3476 N N . ARG A 1 440 ? -18.957 7.835 23.720 1.00 82.31 440 ARG A N 1
ATOM 3477 C CA . ARG A 1 440 ? -18.013 8.594 22.905 1.00 82.31 440 ARG A CA 1
ATOM 3478 C C . ARG A 1 440 ? -18.554 9.986 22.641 1.00 82.31 440 ARG A C 1
ATOM 3480 O O . ARG A 1 440 ? -19.704 10.160 22.241 1.00 82.31 440 ARG A O 1
ATOM 3487 N N . VAL A 1 441 ? -17.695 10.983 22.817 1.00 87.50 441 VAL A N 1
ATOM 3488 C CA . VAL A 1 441 ? -18.044 12.378 22.573 1.00 87.50 441 VAL A CA 1
ATOM 3489 C C . VAL A 1 441 ? -16.890 13.111 21.895 1.00 87.50 441 VAL A C 1
ATOM 3491 O O . VAL A 1 441 ? -15.732 12.978 22.285 1.00 87.50 441 VAL A O 1
ATOM 3494 N N . GLU A 1 442 ? -17.206 13.881 20.854 1.00 91.44 442 GLU A N 1
ATOM 3495 C CA . GLU A 1 442 ? -16.223 14.651 20.091 1.00 91.44 442 GLU A CA 1
ATOM 3496 C C . GLU A 1 442 ? -16.501 16.147 20.204 1.00 91.44 442 GLU A C 1
ATOM 3498 O O . GLU A 1 442 ? -17.598 16.623 19.909 1.00 91.44 442 GLU A O 1
ATOM 3503 N N . PHE A 1 443 ? -15.483 16.895 20.613 1.00 93.75 443 PHE A N 1
ATOM 3504 C CA . PHE A 1 443 ? -15.486 18.349 20.646 1.00 93.75 443 PHE A CA 1
ATOM 3505 C C . PHE A 1 443 ? -14.614 18.856 19.511 1.00 93.75 443 PHE A C 1
ATOM 3507 O O . PHE A 1 443 ? -13.499 18.372 19.326 1.00 93.75 443 PHE A O 1
ATOM 3514 N N . THR A 1 444 ? -15.088 19.856 18.775 1.00 93.38 444 THR A N 1
ATOM 3515 C CA . THR A 1 444 ? -14.329 20.412 17.650 1.00 93.38 444 THR A CA 1
ATOM 3516 C C . THR A 1 444 ? -14.130 21.907 17.799 1.00 93.38 444 THR A C 1
ATOM 3518 O O . THR A 1 444 ? -14.958 22.611 18.377 1.00 93.38 444 THR A O 1
ATOM 3521 N N . ARG A 1 445 ? -13.016 22.425 17.294 1.00 92.56 445 ARG A N 1
ATOM 3522 C CA . ARG A 1 445 ? -12.739 23.860 17.253 1.00 92.56 445 ARG A CA 1
ATOM 3523 C C . ARG A 1 445 ? -11.938 24.175 16.009 1.00 92.56 445 ARG A C 1
ATOM 3525 O O . ARG A 1 445 ? -10.853 23.637 15.811 1.00 92.56 445 ARG A O 1
ATOM 3532 N N . ALA A 1 446 ? -12.447 25.087 15.193 1.00 93.12 446 ALA A N 1
ATOM 3533 C CA . ALA A 1 446 ? -11.686 25.583 14.062 1.00 93.12 446 ALA A CA 1
ATOM 3534 C C . ALA A 1 446 ? -10.435 26.333 14.548 1.00 93.12 446 ALA A C 1
ATOM 3536 O O . ALA A 1 446 ? -10.457 27.045 15.560 1.00 93.12 446 ALA A O 1
ATOM 3537 N N . VAL A 1 447 ? -9.342 26.186 13.806 1.00 92.25 447 VAL A N 1
ATOM 3538 C CA . VAL A 1 447 ? -8.066 26.846 14.097 1.00 92.25 447 VAL A CA 1
ATOM 3539 C C . VAL A 1 447 ? -7.462 27.443 12.833 1.00 92.25 447 VAL A C 1
ATOM 3541 O O . VAL A 1 447 ? -7.844 27.082 11.721 1.00 92.25 447 VAL A O 1
ATOM 3544 N N . ASN A 1 448 ? -6.533 28.380 13.005 1.00 89.62 448 ASN A N 1
ATOM 3545 C CA . ASN A 1 448 ? -5.596 28.757 11.950 1.00 89.62 448 ASN A CA 1
ATOM 3546 C C . ASN A 1 448 ? -4.242 28.111 12.243 1.00 89.62 448 ASN A C 1
ATOM 3548 O O . ASN A 1 448 ? -3.866 27.991 13.410 1.00 89.62 448 ASN A O 1
ATOM 3552 N N . VAL A 1 449 ? -3.526 27.751 11.180 1.00 88.75 449 VAL A N 1
ATOM 3553 C CA . VAL A 1 449 ? -2.176 27.187 11.244 1.00 88.75 449 VAL A CA 1
ATOM 3554 C C . VAL A 1 449 ? -1.223 28.167 10.569 1.00 88.75 449 VAL A C 1
ATOM 3556 O O . VAL A 1 449 ? -1.413 28.488 9.395 1.00 88.75 449 VAL A O 1
ATOM 3559 N N . ASP A 1 450 ? -0.228 28.661 11.300 1.00 83.69 450 ASP A N 1
ATOM 3560 C CA . ASP A 1 450 ? 0.836 29.488 10.738 1.00 83.69 450 ASP A CA 1
ATOM 3561 C C . ASP A 1 450 ? 1.822 28.602 9.966 1.00 83.69 450 ASP A C 1
ATOM 3563 O O . ASP A 1 450 ? 2.567 27.816 10.545 1.00 83.69 450 ASP A O 1
ATOM 3567 N N . SER A 1 451 ? 1.828 28.726 8.637 1.00 75.31 451 SER A N 1
ATOM 3568 C CA . SER A 1 451 ? 2.697 27.946 7.747 1.00 75.31 451 SER A CA 1
ATOM 3569 C C . SER A 1 451 ? 4.182 28.317 7.837 1.00 75.31 451 SER A C 1
ATOM 3571 O O . SER A 1 451 ? 5.000 27.680 7.178 1.00 75.31 451 SER A O 1
ATOM 3573 N N . SER A 1 452 ? 4.535 29.383 8.562 1.00 71.06 452 SER A N 1
ATOM 3574 C CA . SER A 1 452 ? 5.928 29.790 8.778 1.00 71.06 452 SER A CA 1
ATOM 3575 C C . SER A 1 452 ? 6.574 29.113 9.990 1.00 71.06 452 SER A C 1
ATOM 3577 O O . SER A 1 452 ? 7.801 29.121 10.109 1.00 71.06 452 SER A O 1
ATOM 3579 N N . GLU A 1 453 ? 5.770 28.485 10.851 1.00 69.62 453 GLU A N 1
ATOM 3580 C CA . GLU A 1 453 ? 6.223 27.749 12.026 1.00 69.62 453 GLU A CA 1
ATOM 3581 C C . GLU A 1 453 ? 6.127 26.233 11.800 1.00 69.62 453 GLU A C 1
ATOM 3583 O O . GLU A 1 453 ? 5.309 25.731 11.030 1.00 69.62 453 GLU A O 1
ATOM 3588 N N . SER A 1 454 ? 7.014 25.484 12.455 1.00 70.38 454 SER A N 1
ATOM 3589 C CA . SER A 1 454 ? 7.037 24.023 12.353 1.00 70.38 454 SER A CA 1
ATOM 3590 C C . SER A 1 454 ? 5.822 23.413 13.048 1.00 70.38 454 SER A C 1
ATOM 3592 O O . SER A 1 454 ? 5.526 23.758 14.188 1.00 70.38 454 SER A O 1
ATOM 3594 N N . THR A 1 455 ? 5.177 22.437 12.410 1.00 67.88 455 THR A N 1
ATOM 3595 C CA . THR A 1 455 ? 4.095 21.637 13.010 1.00 67.88 455 THR A CA 1
ATOM 3596 C C . THR A 1 455 ? 4.609 20.425 13.791 1.00 67.88 455 THR A C 1
ATOM 3598 O O . THR A 1 455 ? 3.818 19.600 14.236 1.00 67.88 455 THR A O 1
ATOM 3601 N N . ALA A 1 456 ? 5.930 20.302 13.971 1.00 67.25 456 ALA A N 1
ATOM 3602 C CA . ALA A 1 456 ? 6.540 19.191 14.704 1.00 67.25 456 ALA A CA 1
ATOM 3603 C C . ALA A 1 456 ? 6.198 19.183 16.208 1.00 67.25 456 ALA A C 1
ATOM 3605 O O . ALA A 1 456 ? 6.280 18.130 16.834 1.00 67.25 456 ALA A O 1
ATOM 3606 N N . ASP A 1 457 ? 5.822 20.332 16.777 1.00 74.81 457 ASP A N 1
ATOM 3607 C CA . ASP A 1 457 ? 5.313 20.461 18.145 1.00 74.81 457 ASP A CA 1
ATOM 3608 C C . ASP A 1 457 ? 4.103 21.406 18.143 1.00 74.81 457 ASP A C 1
ATOM 3610 O O . ASP A 1 457 ? 4.232 22.603 17.883 1.00 74.81 457 ASP A O 1
ATOM 3614 N N . LEU A 1 458 ? 2.914 20.847 18.376 1.00 78.69 458 LEU A N 1
ATOM 3615 C CA . LEU A 1 458 ? 1.641 21.572 18.361 1.00 78.69 458 LEU A CA 1
ATOM 3616 C C . LEU A 1 458 ? 1.156 21.969 19.767 1.00 78.69 458 LEU A C 1
ATOM 3618 O O . LEU A 1 458 ? 0.095 22.584 19.887 1.00 78.69 458 LEU A O 1
ATOM 3622 N N . GLY A 1 459 ? 1.899 21.625 20.826 1.00 83.94 459 GLY A N 1
ATOM 3623 C CA . GLY A 1 459 ? 1.495 21.864 22.213 1.00 83.94 459 GLY A CA 1
ATOM 3624 C C . GLY A 1 459 ? 0.391 20.927 22.728 1.00 83.94 459 GLY A C 1
ATOM 3625 O O . GLY A 1 459 ? 0.217 19.805 22.243 1.00 83.94 459 GLY A O 1
ATOM 3626 N N . SER A 1 460 ? -0.347 21.376 23.752 1.00 85.06 460 SER A N 1
ATOM 3627 C CA . SER A 1 460 ? -1.382 20.596 24.449 1.00 85.06 460 SER A CA 1
ATOM 3628 C C . SER A 1 460 ? -2.687 21.367 24.683 1.00 85.06 460 SER A C 1
ATOM 3630 O O . SER A 1 460 ? -2.748 22.593 24.586 1.00 85.06 460 SER A O 1
ATOM 3632 N N . ILE A 1 461 ? -3.753 20.624 24.990 1.00 88.12 461 ILE A N 1
ATOM 3633 C CA . ILE A 1 461 ? -5.046 21.134 25.458 1.00 88.12 461 ILE A CA 1
ATOM 3634 C C . ILE A 1 461 ? -5.179 20.820 26.950 1.00 88.12 461 ILE A C 1
ATOM 3636 O O . ILE A 1 461 ? -5.062 19.659 27.344 1.00 88.12 461 ILE A O 1
ATOM 3640 N N . SER A 1 462 ? -5.495 21.830 27.759 1.00 88.50 462 SER A N 1
ATOM 3641 C CA . SER A 1 462 ? -5.759 21.668 29.187 1.00 88.50 462 SER A CA 1
ATOM 3642 C C . SER A 1 462 ? -7.220 21.302 29.406 1.00 88.50 462 SER A C 1
ATOM 3644 O O . SER A 1 462 ? -8.137 22.012 28.989 1.00 88.50 462 SER A O 1
ATOM 3646 N N . ILE A 1 463 ? -7.476 20.195 30.084 1.00 90.81 463 ILE A N 1
ATOM 3647 C CA . ILE A 1 463 ? -8.843 19.787 30.396 1.00 90.81 463 ILE A CA 1
ATOM 3648 C C . ILE A 1 463 ? -9.007 19.609 31.895 1.00 90.81 463 ILE A C 1
ATOM 3650 O O . ILE A 1 463 ? -8.149 19.021 32.552 1.00 90.81 463 ILE A O 1
ATOM 3654 N N . ALA A 1 464 ? -10.126 20.086 32.432 1.00 91.38 464 ALA A N 1
ATOM 3655 C CA . ALA A 1 464 ? -10.527 19.840 33.811 1.00 91.38 464 ALA A CA 1
ATOM 3656 C C . ALA A 1 464 ? -11.911 19.194 33.829 1.00 91.38 464 ALA A C 1
ATOM 3658 O O . ALA A 1 464 ? -12.839 19.674 33.184 1.00 91.38 464 ALA A O 1
ATOM 3659 N N . PHE A 1 465 ? -12.059 18.086 34.549 1.00 93.25 465 PHE A N 1
ATOM 3660 C CA . PHE A 1 465 ? -13.297 17.311 34.536 1.00 93.25 465 PHE A CA 1
ATOM 3661 C C . PHE A 1 465 ? -13.465 16.465 35.795 1.00 93.25 465 PHE A C 1
ATOM 3663 O O . PHE A 1 465 ? -12.542 16.276 36.589 1.00 93.25 465 PHE A O 1
ATOM 3670 N N . GLN A 1 466 ? -14.661 15.909 35.948 1.00 91.56 466 GLN A N 1
ATOM 3671 C CA . GLN A 1 466 ? -14.944 14.811 36.857 1.00 91.56 466 GLN A CA 1
ATOM 3672 C C . GLN A 1 466 ? -15.771 13.758 36.124 1.00 91.56 466 GLN A C 1
ATOM 3674 O O . GLN A 1 466 ? -16.696 14.105 35.392 1.00 91.56 466 GLN A O 1
ATOM 3679 N N . VAL A 1 467 ? -15.435 12.488 36.350 1.00 90.00 467 VAL A N 1
ATOM 3680 C CA . VAL A 1 467 ? -16.162 11.338 35.807 1.00 90.00 467 VAL A CA 1
ATOM 3681 C C . VAL A 1 467 ? -16.808 10.551 36.948 1.00 90.00 467 VAL A C 1
ATOM 3683 O O . VAL A 1 467 ? -16.210 10.404 38.024 1.00 90.00 467 VAL A O 1
ATOM 3686 N N . CYS A 1 468 ? -18.034 10.084 36.739 1.00 88.00 468 CYS A N 1
ATOM 3687 C CA . CYS A 1 468 ? -18.790 9.295 37.711 1.00 88.00 468 CYS A CA 1
ATOM 3688 C C . CYS A 1 468 ? -19.498 8.126 37.025 1.00 88.00 468 CYS A C 1
ATOM 3690 O O . CYS A 1 468 ? -19.677 8.158 35.815 1.00 88.00 468 CYS A O 1
ATOM 3692 N N . ASP A 1 469 ? -19.903 7.142 37.819 1.00 85.19 469 ASP A N 1
ATOM 3693 C CA . ASP A 1 469 ? -20.963 6.188 37.499 1.00 85.19 469 ASP A CA 1
ATOM 3694 C C . ASP A 1 469 ? -22.153 6.427 38.461 1.00 85.19 469 ASP A C 1
ATOM 3696 O O . ASP A 1 469 ? -22.135 7.360 39.277 1.00 85.19 469 ASP A O 1
ATOM 3700 N N . ASP A 1 470 ? -23.183 5.581 38.400 1.00 78.44 470 ASP A N 1
ATOM 3701 C CA . ASP A 1 470 ? -24.367 5.669 39.273 1.00 78.44 470 ASP A CA 1
ATOM 3702 C C . ASP A 1 470 ? -24.071 5.473 40.776 1.00 78.44 470 ASP A C 1
ATOM 3704 O O . ASP A 1 470 ? -24.910 5.782 41.626 1.00 78.44 470 ASP A O 1
ATOM 3708 N N . GLN A 1 471 ? -22.906 4.924 41.131 1.00 71.00 471 GLN A N 1
ATOM 3709 C CA . GLN A 1 471 ? -22.548 4.514 42.493 1.00 71.00 471 GLN A CA 1
ATOM 3710 C C . GLN A 1 471 ? -21.449 5.385 43.113 1.00 71.00 471 GLN A C 1
ATOM 3712 O O . GLN A 1 471 ? -21.371 5.513 44.339 1.00 71.00 471 GLN A O 1
ATOM 3717 N N . ARG A 1 472 ? -20.566 5.973 42.302 1.00 81.94 472 ARG A N 1
ATOM 3718 C CA . ARG A 1 472 ? -19.388 6.711 42.760 1.00 81.94 472 ARG A CA 1
ATOM 3719 C C . ARG A 1 472 ? -18.932 7.769 41.763 1.00 81.94 472 ARG A C 1
ATOM 3721 O O . ARG A 1 472 ? -19.022 7.627 40.552 1.00 81.94 472 ARG A O 1
ATOM 3728 N N . CYS A 1 473 ? -18.316 8.808 42.313 1.00 83.44 473 CYS A N 1
ATOM 3729 C CA . CYS A 1 473 ? -17.599 9.822 41.555 1.00 83.44 473 CYS A CA 1
ATOM 3730 C C . CYS A 1 473 ? -16.101 9.726 41.812 1.00 83.44 473 CYS A C 1
ATOM 3732 O O . CYS A 1 473 ? -15.669 9.624 42.965 1.00 83.44 473 CYS A O 1
ATOM 3734 N N . LEU A 1 474 ? -15.303 9.817 40.749 1.00 82.38 474 LEU A N 1
ATOM 3735 C CA . LEU A 1 474 ? -13.857 9.950 40.879 1.00 82.38 474 LEU A CA 1
ATOM 3736 C C . LEU A 1 474 ? -13.483 11.394 41.217 1.00 82.38 474 LEU A C 1
ATOM 3738 O O . LEU A 1 474 ? -14.302 12.317 41.161 1.00 82.38 474 LEU A O 1
ATOM 3742 N N . ARG A 1 475 ? -12.238 11.596 41.656 1.00 78.19 475 ARG A N 1
ATOM 3743 C CA . ARG A 1 475 ? -11.765 12.935 42.020 1.00 78.19 475 ARG A CA 1
ATOM 3744 C C . ARG A 1 475 ? -11.725 13.825 40.773 1.00 78.19 475 ARG A C 1
ATOM 3746 O O . ARG A 1 475 ? -11.291 13.346 39.722 1.00 78.19 475 ARG A O 1
ATOM 3753 N N . PRO A 1 476 ? -12.114 15.108 40.887 1.00 86.62 476 PRO A N 1
ATOM 3754 C CA . PRO A 1 476 ? -11.859 16.075 39.834 1.00 86.62 476 PRO A CA 1
ATOM 3755 C C . PRO A 1 476 ? -10.387 16.035 39.429 1.00 86.62 476 PRO A C 1
ATOM 3757 O O . PRO A 1 476 ? -9.501 16.012 40.287 1.00 86.62 476 PRO A O 1
ATOM 3760 N N . THR A 1 477 ? -10.152 15.967 38.128 1.00 85.19 477 THR A N 1
ATOM 3761 C CA . THR A 1 477 ? -8.834 15.772 37.530 1.00 85.19 477 THR A CA 1
ATOM 3762 C C . THR A 1 477 ? -8.599 16.869 36.505 1.00 85.19 477 THR A C 1
ATOM 3764 O O . THR A 1 477 ? -9.524 17.269 35.799 1.00 85.19 477 THR A O 1
ATOM 3767 N N . GLN A 1 478 ? -7.361 17.354 36.440 1.00 86.75 478 GLN A N 1
ATOM 3768 C CA . GLN A 1 478 ? -6.888 18.231 35.378 1.00 86.75 478 GLN A CA 1
ATOM 3769 C C . GLN A 1 478 ? -5.720 17.550 34.669 1.00 86.75 478 GLN A C 1
ATOM 3771 O O . GLN A 1 478 ? -4.861 16.973 35.340 1.00 86.75 478 GLN A O 1
ATOM 3776 N N . LEU A 1 479 ? -5.699 17.591 33.339 1.00 84.94 479 LEU A N 1
ATOM 3777 C CA . LEU A 1 479 ? -4.632 16.997 32.539 1.00 84.94 479 LEU A CA 1
ATOM 3778 C C . LEU A 1 479 ? -4.368 17.785 31.255 1.00 84.94 479 LEU A C 1
ATOM 3780 O O . LEU A 1 479 ? -5.234 18.508 30.769 1.00 84.94 479 LEU A O 1
ATOM 3784 N N . GLU A 1 480 ? -3.154 17.634 30.736 1.00 86.19 480 GLU A N 1
ATOM 3785 C CA . GLU A 1 480 ? -2.711 18.207 29.465 1.00 86.19 480 GLU A CA 1
ATOM 3786 C C . GLU A 1 480 ? -2.726 17.110 28.398 1.00 86.19 480 GLU A C 1
ATOM 3788 O O . GLU A 1 480 ? -2.051 16.090 28.545 1.00 86.19 480 GLU A O 1
ATOM 3793 N N . VAL A 1 481 ? -3.504 17.307 27.334 1.00 83.69 481 VAL A N 1
ATOM 3794 C CA . VAL A 1 481 ? -3.616 16.368 26.211 1.00 83.69 481 VAL A CA 1
ATOM 3795 C C . VAL A 1 481 ? -2.746 16.872 25.060 1.00 83.69 481 VAL A C 1
ATOM 3797 O O . VAL A 1 481 ? -3.071 17.924 24.504 1.00 83.69 481 VAL A O 1
ATOM 3800 N N . PRO A 1 482 ? -1.661 16.178 24.677 1.00 84.81 482 PRO A N 1
ATOM 3801 C CA . PRO A 1 482 ? -0.826 16.601 23.556 1.00 84.81 482 PRO A CA 1
ATOM 3802 C C . PRO A 1 482 ? -1.607 16.551 22.238 1.00 84.81 482 PRO A C 1
ATOM 3804 O O . PRO A 1 482 ? -2.407 15.640 22.015 1.00 84.81 482 PRO A O 1
ATOM 3807 N N . ILE A 1 483 ? -1.372 17.530 21.364 1.00 86.19 483 ILE A N 1
ATOM 3808 C CA . ILE A 1 483 ? -2.022 17.625 20.054 1.00 86.19 483 ILE A CA 1
ATOM 3809 C C . ILE A 1 483 ? -1.179 16.877 19.018 1.00 86.19 483 ILE A C 1
ATOM 3811 O O . ILE A 1 483 ? -0.001 17.175 18.832 1.00 86.19 483 ILE A O 1
ATOM 3815 N N . VAL A 1 484 ? -1.802 15.940 18.302 1.00 82.44 484 VAL A N 1
ATOM 3816 C CA . VAL A 1 484 ? -1.163 15.186 17.211 1.00 82.44 484 VAL A CA 1
ATOM 3817 C C . VAL A 1 484 ? -1.626 15.724 15.856 1.00 82.44 484 VAL A C 1
ATOM 3819 O O . VAL A 1 484 ? -2.831 15.822 15.615 1.00 82.44 484 VAL A O 1
ATOM 3822 N N . ASP A 1 485 ? -0.696 16.051 14.954 1.00 83.50 485 ASP A N 1
ATOM 3823 C CA . ASP A 1 485 ? -1.042 16.399 13.569 1.00 83.50 485 ASP A CA 1
ATOM 3824 C C . ASP A 1 485 ? -1.452 15.133 12.805 1.00 83.50 485 ASP A C 1
ATOM 3826 O O . ASP A 1 485 ? -0.659 14.206 12.648 1.00 83.50 485 ASP A O 1
ATOM 3830 N N . ARG A 1 486 ? -2.713 15.071 12.374 1.00 80.62 486 ARG A N 1
ATOM 3831 C CA . ARG A 1 486 ? -3.307 13.959 11.614 1.00 80.62 486 ARG A CA 1
ATOM 3832 C C . ARG A 1 486 ? -3.841 14.438 10.257 1.00 80.62 486 ARG A C 1
ATOM 3834 O O . ARG A 1 486 ? -4.625 13.733 9.628 1.00 80.62 486 ARG A O 1
ATOM 3841 N N . ARG A 1 487 ? -3.465 15.641 9.812 1.00 80.75 487 ARG A N 1
ATOM 3842 C CA . ARG A 1 487 ? -3.803 16.134 8.470 1.00 80.75 487 ARG A CA 1
ATOM 3843 C C . ARG A 1 487 ? -3.104 15.295 7.409 1.00 80.75 487 ARG A C 1
ATOM 3845 O O . ARG A 1 487 ? -1.988 14.821 7.621 1.00 80.75 487 ARG A O 1
ATOM 3852 N N . GLU A 1 488 ? -3.751 15.127 6.260 1.00 57.75 488 GLU A N 1
ATOM 3853 C CA . GLU A 1 488 ? -3.113 14.459 5.131 1.00 57.75 488 GLU A CA 1
ATOM 3854 C C . GLU A 1 488 ? -1.908 15.292 4.682 1.00 57.75 488 GLU A C 1
ATOM 3856 O O . GLU A 1 488 ? -2.005 16.508 4.494 1.00 57.75 488 GLU A O 1
ATOM 3861 N N . ALA A 1 489 ? -0.751 14.647 4.518 1.00 45.19 489 ALA A N 1
ATOM 3862 C CA . ALA A 1 489 ? 0.421 15.301 3.956 1.00 45.19 489 ALA A CA 1
ATOM 3863 C C . ALA A 1 489 ? 0.123 15.673 2.493 1.00 45.19 489 ALA A C 1
ATOM 3865 O O . ALA A 1 489 ? 0.231 14.828 1.601 1.00 45.19 489 ALA A O 1
ATOM 3866 N N . ARG A 1 490 ? -0.301 16.918 2.261 1.00 33.06 490 ARG A N 1
ATOM 3867 C CA . ARG A 1 490 ? -0.473 17.483 0.917 1.00 33.06 490 ARG A CA 1
ATOM 3868 C C . ARG A 1 490 ? 0.856 17.755 0.227 1.00 33.06 490 ARG A C 1
ATOM 3870 O O . ARG A 1 490 ? 1.788 18.262 0.894 1.00 33.06 490 ARG A O 1
#

pLDDT: mean 88.3, std 11.25, range [33.06, 98.38]

Foldseek 3Di:
DFFWFKWAPAPCPDQLCVDPDHADFDWDWAQDPPLQCLDPPSVPDDRTGTIGGFFQGTQVNAADPVRHGHDHFDWADQFQQPLAVQKDARTGGDGNRHRRTGCWMDFQLDIHNRGDDDLVGTDPNNNSSVVSVVVVSVVRPPTDRLFDQPFGHLVCVVVLLSCLVCLVVVLVVVVVVLVVLLVVLVVLVVVVVPDDDDPVSVVSNPDDRDDRDDSLVSSQVSCCLEPNDVVCVVQPSPSVSVVVVCVVQVQFWAGDPVSRYIDGDPLCVVLVAGLFDLVSLVSLLVQADDCVVDVDDGDPSNVSSQVSNCQAAVDRDDHSVVSVVVCLLFVVQWGAGRSSGSHIGGHDDPDVPPPQDPDQPPFKDWAWEWEADPVGIKIKIKMFGDPQKKWWCWDDPPDPFWHKDKADPFDWFKDFDDDKDFDDFDDDPPDPTITIDHGMTMIMTDIGGRPVTDPPFRFWIWIWTWMDGPPDIGDTDIDTHGYYYPYDPD